Protein AF-0000000086710481 (afdb_homodimer)

pLDDT: mean 77.46, std 19.09, range [18.17, 97.25]

Solvent-accessible surface area (backbone atoms only — not comparable to full-atom values): 38523 Å² total; per-residue (Å²): 135,82,70,80,75,74,61,39,45,32,78,42,96,82,40,63,51,63,58,67,76,59,82,68,69,76,64,77,65,62,70,73,60,79,65,65,50,79,51,61,64,58,47,52,54,58,70,69,51,52,70,69,59,48,48,54,39,34,58,67,57,15,48,56,70,59,62,71,70,57,69,80,60,64,54,55,51,52,38,49,38,70,31,49,34,74,72,59,49,27,32,47,32,73,92,40,55,45,58,94,47,68,65,52,49,48,57,61,36,52,38,80,54,42,34,91,71,34,67,54,59,86,59,88,84,59,77,52,64,67,58,49,49,27,65,47,57,69,48,53,67,69,64,51,62,73,49,52,43,71,59,89,94,43,47,29,33,50,37,68,61,55,53,53,42,47,76,63,48,88,50,66,67,34,25,44,46,45,49,50,52,47,45,46,16,49,64,74,55,58,82,52,79,61,35,37,47,47,53,52,51,57,55,55,65,38,41,82,73,21,28,28,61,52,50,26,52,49,27,47,49,50,50,49,40,44,40,47,40,50,51,34,47,50,43,40,53,51,46,60,64,44,47,77,87,31,46,48,53,48,59,86,82,51,77,69,66,60,40,76,35,26,19,51,90,40,69,23,34,68,20,40,25,76,61,29,35,23,47,38,46,45,50,61,28,21,34,47,57,32,13,61,24,48,76,65,70,66,80,62,45,59,78,47,50,48,60,75,68,82,88,79,55,61,66,57,49,52,53,47,50,56,16,48,77,42,66,43,68,43,67,58,49,83,68,46,70,43,72,39,70,64,37,69,71,99,134,83,69,80,78,75,65,40,46,32,80,42,95,80,38,64,53,64,62,67,74,60,84,66,68,76,62,76,67,62,70,72,60,80,66,65,50,79,50,59,64,59,46,52,55,59,68,68,51,52,69,68,60,50,50,54,39,33,57,68,56,16,48,57,70,59,61,72,70,59,71,80,59,63,52,54,50,52,38,49,39,71,31,48,33,74,72,58,50,28,32,47,34,74,92,42,57,46,58,94,46,68,65,55,49,48,58,62,35,51,37,80,57,40,35,91,70,33,68,54,58,88,60,89,84,60,78,50,64,67,57,50,49,28,66,48,57,68,49,54,69,66,64,51,60,73,51,50,42,72,60,90,92,42,48,31,34,50,38,69,62,53,52,53,43,48,76,63,49,84,50,64,67,34,27,45,46,46,48,51,51,47,46,47,16,49,66,74,54,57,82,50,80,62,36,36,46,46,54,51,50,56,56,54,62,37,40,81,71,21,27,26,62,52,50,26,51,51,27,47,49,51,50,46,40,45,41,47,39,50,51,34,48,49,43,40,52,51,47,60,62,43,48,77,87,32,47,47,52,47,60,88,83,51,79,69,65,60,39,78,35,26,19,52,91,41,69,22,34,69,19,38,25,75,63,27,36,22,47,37,44,44,50,60,28,20,34,46,58,33,13,61,24,48,76,62,69,64,80,63,45,60,79,48,50,48,59,74,69,79,88,81,55,62,66,57,48,52,52,46,51,56,16,48,78,40,66,40,68,43,66,56,49,85,40,66,71,41,71,39,70,64,36,70,71,100

Secondary structure (DSSP, 8-state):
--------EEEETTEEEE-TTS-------------PPP-HHHHHHHHHS-HHHHHHHHHHHTTGGGGGGPPP-HHHHHHHHHTEETTTTEEEETTEEE---HHHHHHHH--TT-EEEEE----SS---HHHHHHHHH---HHHHHTT-EEETTEEEEEHHHHHHHHHH-S-HHHHHHHHHHHHIIIIIS--STTEEEHHHHHHHHHHTTTEESHHHHHHHHHHHHHHHHHHHHHHHHHHHT--GGGB--S-TT---SEEEEEETTBSSEEEE-SSEEEEE-GGGGGGGGT--B-----TTTGGG-EES-SSS-HHHHHHHHHHTTSEEEEE---S-SPBPHHHHH-/--------EEEETTEEEE-TTS-------------PPP-HHHHHHHHHS-HHHHHHHHHHHTTGGGGGGPPP-HHHHHHHHHTEETTTTEEEETTEEE---HHHHHHHH--TTSEEEEE----SS---HHHHHHHHH---HHHHHTT-EEETTEEEEEHHHHHHHHHH-S-HHHHHHHHHHHHIIIIIS-SSTTEEEHHHHHHHHHHTTTEESHHHHHHHHHHHHHHHHHHHHHHHHHHHT--GGGB--S-TT---SEEEEEETTBSSEEEE-SSEEEEE-GGGGGGGGT--B-----TTTGGG-EES-SSS-HHHHHHHHHHTTSEEEEE-----S-B-HHHHH-

InterPro domains:
  IPR056647 Domain of unknown function DUF7745 [PF24924] (42-230)
  IPR056647 Domain of unknown function DUF7745 [PF24924] (232-333)

Radius of gyration: 28.04 Å; Cα contacts (8 Å, |Δi|>4): 1141; chains: 2; bounding box: 64×75×76 Å

Structure (mmCIF, N/CA/C/O backbone):
data_AF-0000000086710481-model_v1
#
loop_
_entity.id
_entity.type
_entity.pdbx_description
1 polymer 'DUF7745 domain-containing protein'
#
loop_
_atom_site.group_PDB
_atom_site.id
_atom_site.type_symbol
_atom_site.label_atom_id
_atom_site.label_alt_id
_atom_site.label_comp_id
_atom_site.label_asym_id
_atom_site.label_entity_id
_atom_site.label_seq_id
_atom_site.pdbx_PDB_ins_code
_atom_site.Cartn_x
_atom_site.Cartn_y
_atom_site.Cartn_z
_atom_site.occupancy
_atom_site.B_iso_or_equiv
_atom_site.auth_seq_id
_atom_site.auth_comp_id
_atom_site.auth_asym_id
_atom_site.auth_atom_id
_atom_site.pdbx_PDB_model_num
ATOM 1 N N . MET A 1 1 ? -20.719 4.715 -39.312 1 18.22 1 MET A N 1
ATOM 2 C CA . MET A 1 1 ? -21.047 5.254 -37.969 1 18.22 1 MET A CA 1
ATOM 3 C C . MET A 1 1 ? -20.438 4.391 -36.875 1 18.22 1 MET A C 1
ATOM 5 O O . MET A 1 1 ? -20.953 3.311 -36.594 1 18.22 1 MET A O 1
ATOM 9 N N . TYR A 1 2 ? -19.172 4.258 -36.75 1 18.2 2 TYR A N 1
ATOM 10 C CA . TYR A 1 2 ? -18.25 3.301 -36.156 1 18.2 2 TYR A CA 1
ATOM 11 C C . TYR A 1 2 ? -18.297 3.398 -34.625 1 18.2 2 TYR A C 1
ATOM 13 O O . TYR A 1 2 ? -18 4.449 -34.062 1 18.2 2 TYR A O 1
ATOM 21 N N . SER A 1 3 ? -19.375 2.807 -34.125 1 20.69 3 SER A N 1
ATOM 22 C CA . SER A 1 3 ? -19.75 2.891 -32.688 1 20.69 3 SER A CA 1
ATOM 23 C C . SER A 1 3 ? -18.594 2.457 -31.797 1 20.69 3 SER A C 1
ATOM 25 O O . SER A 1 3 ? -17.922 1.454 -32.062 1 20.69 3 SER A O 1
ATOM 27 N N . PRO A 1 4 ? -18.094 3.387 -31.047 1 24.8 4 PRO A N 1
ATOM 28 C CA . PRO A 1 4 ? -16.844 3.227 -30.297 1 24.8 4 PRO A CA 1
ATOM 29 C C . PRO A 1 4 ? -16.812 1.941 -29.469 1 24.8 4 PRO A C 1
ATOM 31 O O . PRO A 1 4 ? -17.859 1.501 -28.969 1 24.8 4 PRO A O 1
ATOM 34 N N . GLU A 1 5 ? -16.062 0.951 -29.844 1 23.19 5 GLU A N 1
ATOM 35 C CA . GLU A 1 5 ? -15.867 -0.424 -29.391 1 23.19 5 GLU A CA 1
ATOM 36 C C . GLU A 1 5 ? -15.773 -0.498 -27.875 1 23.19 5 GLU A C 1
ATOM 38 O O . GLU A 1 5 ? -15.07 0.3 -27.25 1 23.19 5 GLU A O 1
ATOM 43 N N . PRO A 1 6 ? -16.734 -1.148 -27.281 1 25.38 6 PRO A N 1
ATOM 44 C CA . PRO A 1 6 ? -16.953 -1.275 -25.828 1 25.38 6 PRO A CA 1
ATOM 45 C C . PRO A 1 6 ? -15.688 -1.716 -25.078 1 25.38 6 PRO A C 1
ATOM 47 O O . PRO A 1 6 ? -14.82 -2.373 -25.656 1 25.38 6 PRO A O 1
ATOM 50 N N . ASN A 1 7 ? -15.312 -1.047 -24.031 1 28.06 7 ASN A N 1
ATOM 51 C CA . ASN A 1 7 ? -14.234 -1.149 -23.062 1 28.06 7 ASN A CA 1
ATOM 52 C C . ASN A 1 7 ? -14.094 -2.57 -22.531 1 28.06 7 ASN A C 1
ATOM 54 O O . ASN A 1 7 ? -15.039 -3.109 -21.938 1 28.06 7 ASN A O 1
ATOM 58 N N . LEU A 1 8 ? -13.453 -3.357 -23.203 1 25.97 8 LEU A N 1
ATOM 59 C CA . LEU A 1 8 ? -13.289 -4.777 -22.922 1 25.97 8 LEU A CA 1
ATOM 60 C C . LEU A 1 8 ? -12.398 -4.996 -21.719 1 25.97 8 LEU A C 1
ATOM 62 O O . LEU A 1 8 ? -11.336 -4.379 -21.594 1 25.97 8 LEU A O 1
ATOM 66 N N . VAL A 1 9 ? -12.914 -5.32 -20.625 1 29.94 9 VAL A N 1
ATOM 67 C CA . VAL A 1 9 ? -12.18 -5.664 -19.422 1 29.94 9 VAL A CA 1
ATOM 68 C C . VAL A 1 9 ? -11.555 -7.051 -19.562 1 29.94 9 VAL A C 1
ATOM 70 O O . VAL A 1 9 ? -12.242 -8.016 -19.906 1 29.94 9 VAL A O 1
ATOM 73 N N . CYS A 1 10 ? -10.344 -7 -20.062 1 25.42 10 CYS A N 1
ATOM 74 C CA . CYS A 1 10 ? -9.664 -8.289 -20.047 1 25.42 10 CYS A CA 1
ATOM 75 C C . CYS A 1 10 ? -8.961 -8.523 -18.719 1 25.42 10 CYS A C 1
ATOM 77 O O . CYS A 1 10 ? -8.32 -7.621 -18.172 1 25.42 10 CYS A O 1
ATOM 79 N N . MET A 1 11 ? -9.359 -9.461 -18.078 1 29.38 11 MET A N 1
ATOM 80 C CA . MET A 1 11 ? -8.703 -9.836 -16.844 1 29.38 11 MET A CA 1
ATOM 81 C C . MET A 1 11 ? -7.395 -10.57 -17.109 1 29.38 11 MET A C 1
ATOM 83 O O . MET A 1 11 ? -7.379 -11.57 -17.844 1 29.38 11 MET A O 1
ATOM 87 N N . ASN A 1 12 ? -6.383 -9.898 -17.594 1 29.05 12 ASN A N 1
ATOM 88 C CA . ASN A 1 12 ? -5.156 -10.695 -17.609 1 29.05 12 ASN A CA 1
ATOM 89 C C . ASN A 1 12 ? -4.363 -10.531 -16.312 1 29.05 12 ASN A C 1
ATOM 91 O O . ASN A 1 12 ? -4.605 -9.594 -15.547 1 29.05 12 ASN A O 1
ATOM 95 N N . LEU A 1 13 ? -3.623 -11.5 -16.109 1 29.97 13 LEU A N 1
ATOM 96 C CA . LEU A 1 13 ? -2.748 -11.555 -14.953 1 29.97 13 LEU A CA 1
ATOM 97 C C . LEU A 1 13 ? -2.008 -10.234 -14.766 1 29.97 13 LEU A C 1
ATOM 99 O O . LEU A 1 13 ? -1.512 -9.945 -13.672 1 29.97 13 LEU A O 1
ATOM 103 N N . TYR A 1 14 ? -1.646 -9.609 -15.93 1 31.59 14 TYR A N 1
ATOM 104 C CA . TYR A 1 14 ? -0.792 -8.43 -15.906 1 31.59 14 TYR A CA 1
ATOM 105 C C . TYR A 1 14 ? -1.604 -7.176 -15.594 1 31.59 14 TYR A C 1
ATOM 107 O O . TYR A 1 14 ? -1.124 -6.055 -15.773 1 31.59 14 TYR A O 1
ATOM 115 N N . GLY A 1 15 ? -2.609 -7.336 -15.07 1 31.05 15 GLY A N 1
ATOM 116 C CA . GLY A 1 15 ? -3.527 -6.27 -14.703 1 31.05 15 GLY A CA 1
ATOM 117 C C . GLY A 1 15 ? -4.738 -6.184 -15.609 1 31.05 15 GLY A C 1
ATOM 118 O O . GLY A 1 15 ? -4.797 -6.859 -16.641 1 31.05 15 GLY A O 1
ATOM 119 N N . ILE A 1 16 ? -5.844 -6.008 -15.141 1 30.45 16 ILE A N 1
ATOM 120 C CA . ILE A 1 16 ? -7.008 -5.637 -15.938 1 30.45 16 ILE A CA 1
ATOM 121 C C . ILE A 1 16 ? -6.66 -4.449 -16.828 1 30.45 16 ILE A C 1
ATOM 123 O O . ILE A 1 16 ? -6.316 -3.373 -16.344 1 30.45 16 ILE A O 1
ATOM 127 N N . ARG A 1 17 ? -6.105 -4.785 -18 1 28.89 17 ARG A N 1
ATOM 128 C CA . ARG A 1 17 ? -5.961 -3.646 -18.906 1 28.89 17 ARG A CA 1
ATOM 129 C C . ARG A 1 17 ? -7.324 -3.127 -19.344 1 28.89 17 ARG A C 1
ATOM 131 O O . ARG A 1 17 ? -8.125 -3.877 -19.906 1 28.89 17 ARG A O 1
ATOM 138 N N . ILE A 1 18 ? -7.852 -2.096 -18.703 1 29.95 18 ILE A N 1
ATOM 139 C CA . ILE A 1 18 ? -8.938 -1.335 -19.297 1 29.95 18 ILE A CA 1
ATOM 140 C C . ILE A 1 18 ? -8.422 -0.544 -20.5 1 29.95 18 ILE A C 1
ATOM 142 O O . ILE A 1 18 ? -7.445 0.203 -20.391 1 29.95 18 ILE A O 1
ATOM 146 N N . GLU A 1 19 ? -8.57 -1.065 -21.641 1 27.36 19 GLU A N 1
ATOM 147 C CA . GLU A 1 19 ? -8.25 -0.235 -22.797 1 27.36 19 GLU A CA 1
ATOM 148 C C . GLU A 1 19 ? -8.711 1.205 -22.578 1 27.36 19 GLU A C 1
ATOM 150 O O . GLU A 1 19 ? -9.789 1.444 -22.047 1 27.36 19 GLU A O 1
ATOM 155 N N . GLU A 1 20 ? -7.746 2.145 -22.766 1 28.5 20 GLU A N 1
ATOM 156 C CA . GLU A 1 20 ? -7.789 3.6 -22.656 1 28.5 20 GLU A CA 1
ATOM 157 C C . GLU A 1 20 ? -8.922 4.18 -23.5 1 28.5 20 GLU A C 1
ATOM 159 O O . GLU A 1 20 ? -9.008 5.398 -23.672 1 28.5 20 GLU A O 1
ATOM 164 N N . SER A 1 21 ? -9.609 3.559 -24.281 1 27.75 21 SER A N 1
ATOM 165 C CA . SER A 1 21 ? -10.398 4.484 -25.094 1 27.75 21 SER A CA 1
ATOM 166 C C . SER A 1 21 ? -11.227 5.414 -24.203 1 27.75 21 SER A C 1
ATOM 168 O O . SER A 1 21 ? -12.016 6.219 -24.703 1 27.75 21 SER A O 1
ATOM 170 N N . VAL A 1 22 ? -11.797 4.973 -23.266 1 28.73 22 VAL A N 1
ATOM 171 C CA . VAL A 1 22 ? -12.57 6.059 -22.672 1 28.73 22 VAL A CA 1
ATOM 172 C C . VAL A 1 22 ? -11.656 7.258 -22.406 1 28.73 22 VAL A C 1
ATOM 174 O O . VAL A 1 22 ? -10.469 7.09 -22.141 1 28.73 22 VAL A O 1
ATOM 177 N N . GLY A 1 23 ? -12.102 8.461 -22.906 1 26.11 23 GLY A N 1
ATOM 178 C CA . GLY A 1 23 ? -11.484 9.758 -22.688 1 26.11 23 GLY A CA 1
ATOM 179 C C . GLY A 1 23 ? -10.68 9.82 -21.391 1 26.11 23 GLY A C 1
ATOM 180 O O . GLY A 1 23 ? -11.203 9.531 -20.312 1 26.11 23 GLY A O 1
ATOM 181 N N . SER A 1 24 ? -9.469 9.5 -21.484 1 28.19 24 SER A N 1
ATOM 182 C CA . SER A 1 24 ? -8.328 9.688 -20.594 1 28.19 24 SER A CA 1
ATOM 183 C C . SER A 1 24 ? -8.414 11.023 -19.859 1 28.19 24 SER A C 1
ATOM 185 O O . SER A 1 24 ? -7.883 12.031 -20.328 1 28.19 24 SER A O 1
ATOM 187 N N . GLU A 1 25 ? -9.609 11.719 -19.891 1 27.39 25 GLU A N 1
ATOM 188 C CA . GLU A 1 25 ? -9.305 12.836 -19 1 27.39 25 GLU A CA 1
ATOM 189 C C . GLU A 1 25 ? -8.391 12.398 -17.859 1 27.39 25 GLU A C 1
ATOM 191 O O . GLU A 1 25 ? -8.688 11.422 -17.156 1 27.39 25 GLU A O 1
ATOM 196 N N . SER A 1 26 ? -7.145 12.547 -18.078 1 27.48 26 SER A N 1
ATOM 197 C CA . SER A 1 26 ? -6.023 12.555 -17.156 1 27.48 26 SER A CA 1
ATOM 198 C C . SER A 1 26 ? -6.484 12.859 -15.727 1 27.48 26 SER A C 1
ATOM 200 O O . SER A 1 26 ? -6.52 14.016 -15.312 1 27.48 26 SER A O 1
ATOM 202 N N . ARG A 1 27 ? -7.727 12.648 -15.484 1 28.89 27 ARG A N 1
ATOM 203 C CA . ARG A 1 27 ? -8.094 12.938 -14.094 1 28.89 27 ARG A CA 1
ATOM 204 C C . ARG A 1 27 ? -6.988 12.508 -13.141 1 28.89 27 ARG A C 1
ATOM 206 O O . ARG A 1 27 ? -6.508 11.375 -13.203 1 28.89 27 ARG A O 1
ATOM 213 N N . ASP A 1 28 ? -6.285 13.43 -12.82 1 28.11 28 ASP A N 1
ATOM 214 C CA . ASP A 1 28 ? -5.191 13.531 -11.852 1 28.11 28 ASP A CA 1
ATOM 215 C C . ASP A 1 28 ? -5.387 12.539 -10.703 1 28.11 28 ASP A C 1
ATOM 217 O O . ASP A 1 28 ? -6.156 12.797 -9.781 1 28.11 28 ASP A O 1
ATOM 221 N N . PHE A 1 29 ? -5.711 11.375 -11.148 1 29.16 29 PHE A N 1
ATOM 222 C CA . PHE A 1 29 ? -5.754 10.312 -10.141 1 29.16 29 PHE A CA 1
ATOM 223 C C . PHE A 1 29 ? -4.578 10.438 -9.18 1 29.16 29 PHE A C 1
ATOM 225 O O . PHE A 1 29 ? -3.42 10.391 -9.594 1 29.16 29 PHE A O 1
ATOM 232 N N . THR A 1 30 ? -4.812 11.336 -8.336 1 29.58 30 THR A N 1
ATOM 233 C CA . THR A 1 30 ? -3.783 11.289 -7.305 1 29.58 30 THR A CA 1
ATOM 234 C C . THR A 1 30 ? -3.621 9.867 -6.766 1 29.58 30 THR A C 1
ATOM 236 O O . THR A 1 30 ? -4.586 9.266 -6.297 1 29.58 30 THR A O 1
ATOM 239 N N . CYS A 1 31 ? -2.936 9.078 -7.379 1 31.52 31 CYS A N 1
ATOM 240 C CA . CYS A 1 31 ? -2.48 7.746 -6.992 1 31.52 31 CYS A CA 1
ATOM 241 C C . CYS A 1 31 ? -2.123 7.699 -5.512 1 31.52 31 CYS A C 1
ATOM 243 O O . CYS A 1 31 ? -1.185 8.367 -5.074 1 31.52 31 CYS A O 1
ATOM 245 N N . ILE A 1 32 ? -3.182 7.621 -4.738 1 35.69 32 ILE A N 1
ATOM 246 C CA . ILE A 1 32 ? -2.775 7.43 -3.352 1 35.69 32 ILE A CA 1
ATOM 247 C C . ILE A 1 32 ? -1.988 6.129 -3.221 1 35.69 32 ILE A C 1
ATOM 249 O O . ILE A 1 32 ? -2.547 5.039 -3.381 1 35.69 32 ILE A O 1
ATOM 253 N N . SER A 1 33 ? -0.859 5.965 -3.85 1 41.22 33 SER A N 1
ATOM 254 C CA . SER A 1 33 ? 0.014 4.828 -3.584 1 41.22 33 SER A CA 1
ATOM 255 C C . SER A 1 33 ? 0.367 4.734 -2.104 1 41.22 33 SER A C 1
ATOM 257 O O . SER A 1 33 ? 0.791 5.723 -1.497 1 41.22 33 SER A O 1
ATOM 259 N N . VAL A 1 34 ? -0.375 3.877 -1.467 1 45.28 34 VAL A N 1
ATOM 260 C CA . VAL A 1 34 ? -0.012 3.643 -0.073 1 45.28 34 VAL A CA 1
ATOM 261 C C . VAL A 1 34 ? 1.434 3.158 0.009 1 45.28 34 VAL A C 1
ATOM 263 O O . VAL A 1 34 ? 1.858 2.621 1.035 1 45.28 34 VAL A O 1
ATOM 266 N N . THR A 1 35 ? 2.035 3.268 -1.181 1 49.31 35 THR A N 1
ATOM 267 C CA . THR A 1 35 ? 3.438 2.883 -1.076 1 49.31 35 THR A CA 1
ATOM 268 C C . THR A 1 35 ? 4.188 3.826 -0.141 1 49.31 35 THR A C 1
ATOM 270 O O . THR A 1 35 ? 4.059 5.047 -0.247 1 49.31 35 THR A O 1
ATOM 273 N N . GLN A 1 36 ? 4.598 3.152 0.915 1 57.41 36 GLN A N 1
ATOM 274 C CA . GLN A 1 36 ? 5.309 3.932 1.923 1 57.41 36 GLN A CA 1
ATOM 275 C C . GLN A 1 36 ? 6.812 3.92 1.666 1 57.41 36 GLN A C 1
ATOM 277 O O . GLN A 1 36 ? 7.359 2.926 1.183 1 57.41 36 GLN A O 1
ATOM 282 N N . ASN A 1 37 ? 7.32 5.074 1.651 1 62 37 ASN A N 1
ATOM 283 C CA . ASN A 1 37 ? 8.773 5.164 1.708 1 62 37 ASN A CA 1
ATOM 284 C C . ASN A 1 37 ? 9.344 4.34 2.861 1 62 37 ASN A C 1
ATOM 286 O O . ASN A 1 37 ? 8.695 4.188 3.898 1 62 37 ASN A O 1
ATOM 290 N N . SER A 1 38 ? 10.352 3.486 2.463 1 65.56 38 SER A N 1
ATOM 291 C CA . SER A 1 38 ? 11.031 2.832 3.578 1 65.56 38 SER A CA 1
ATOM 292 C C . SER A 1 38 ? 11.547 3.854 4.586 1 65.56 38 SER A C 1
ATOM 294 O O . SER A 1 38 ? 12.312 4.754 4.227 1 65.56 38 SER A O 1
ATOM 296 N N . LEU A 1 39 ? 11 3.697 5.75 1 80.25 39 LEU A N 1
ATOM 297 C CA . LEU A 1 39 ? 11.375 4.645 6.793 1 80.25 39 LEU A CA 1
ATOM 298 C C . LEU A 1 39 ? 12.602 4.152 7.555 1 80.25 39 LEU A C 1
ATOM 300 O O . LEU A 1 39 ? 13.07 4.812 8.484 1 80.25 39 LEU A O 1
ATOM 304 N N . GLN A 1 40 ? 13.109 3.043 7.07 1 80.5 40 GLN A N 1
ATOM 305 C CA . GLN A 1 40 ? 14.195 2.404 7.805 1 80.5 40 GLN A CA 1
ATOM 306 C C . GLN A 1 40 ? 15.43 3.301 7.848 1 80.5 40 GLN A C 1
ATOM 308 O O . GLN A 1 40 ? 16.062 3.434 8.891 1 80.5 40 GLN A O 1
ATOM 313 N N . GLU A 1 41 ? 15.758 3.877 6.805 1 83.75 41 GLU A N 1
ATOM 314 C CA . GLU A 1 41 ? 16.938 4.73 6.746 1 83.75 41 GLU A CA 1
ATOM 315 C C . GLU A 1 41 ? 16.781 5.965 7.633 1 83.75 41 GLU A C 1
ATOM 317 O O . GLU A 1 41 ? 17.719 6.383 8.305 1 83.75 41 GLU A O 1
ATOM 322 N N . LEU A 1 42 ? 15.648 6.543 7.629 1 91.88 42 LEU A N 1
ATOM 323 C CA . LEU A 1 42 ? 15.367 7.688 8.484 1 91.88 42 LEU A CA 1
ATOM 324 C C . LEU A 1 42 ? 15.477 7.301 9.961 1 91.88 42 LEU A C 1
ATOM 326 O O . LEU A 1 42 ? 16.047 8.039 10.758 1 91.88 42 LEU A O 1
ATOM 330 N N . LYS A 1 43 ? 14.953 6.145 10.195 1 91.06 43 LYS A N 1
ATOM 331 C CA . LYS A 1 43 ? 15.008 5.652 11.57 1 91.06 43 LYS A CA 1
ATOM 332 C C . LYS A 1 43 ? 16.453 5.434 12.016 1 91.06 43 LYS A C 1
ATOM 334 O O . LYS A 1 43 ? 16.828 5.785 13.133 1 91.06 43 LYS A O 1
ATOM 339 N N . LYS A 1 44 ? 17.156 4.883 11.203 1 89.88 44 LYS A N 1
ATOM 340 C CA . LYS A 1 44 ? 18.562 4.629 11.516 1 89.88 44 LYS A CA 1
ATOM 341 C C . LYS A 1 44 ? 19.312 5.93 11.797 1 89.88 44 LYS A C 1
ATOM 343 O O . LYS A 1 44 ? 20.094 6.008 12.734 1 89.88 44 LYS A O 1
ATOM 348 N N . ILE A 1 45 ? 19.094 6.898 11 1 94.19 45 ILE A N 1
ATOM 349 C CA . ILE A 1 45 ? 19.734 8.195 11.188 1 94.19 45 ILE A CA 1
ATOM 350 C C . ILE A 1 45 ? 19.312 8.797 12.531 1 94.19 45 ILE A C 1
ATOM 352 O O . ILE A 1 45 ? 20.172 9.234 13.312 1 94.19 45 ILE A O 1
ATOM 356 N N . TRP A 1 46 ? 18.031 8.797 12.773 1 95.56 46 TRP A N 1
ATOM 357 C CA . TRP A 1 46 ? 17.516 9.344 14.016 1 95.56 46 TRP A CA 1
ATOM 358 C C . TRP A 1 46 ? 18.125 8.648 15.227 1 95.56 46 TRP A C 1
ATOM 360 O O . TRP A 1 46 ? 18.547 9.305 16.172 1 95.56 46 TRP A O 1
ATOM 370 N N . ASP A 1 47 ? 18.203 7.363 15.125 1 93.12 47 ASP A N 1
ATOM 371 C CA . ASP A 1 47 ? 18.688 6.562 16.25 1 93.12 47 ASP A CA 1
ATOM 372 C C . ASP A 1 47 ? 20.172 6.824 16.516 1 93.12 47 ASP A C 1
ATOM 374 O O . ASP A 1 47 ? 20.641 6.629 17.625 1 93.12 47 ASP A O 1
ATOM 378 N N . GLN A 1 48 ? 20.844 7.258 15.547 1 93.62 48 GLN A N 1
ATOM 379 C CA . GLN A 1 48 ? 22.281 7.488 15.68 1 93.62 48 GLN A CA 1
ATOM 380 C C . GLN A 1 48 ? 22.562 8.844 16.312 1 93.62 48 GLN A C 1
ATOM 382 O O . GLN A 1 48 ? 23.688 9.102 16.766 1 93.62 48 GLN A O 1
ATOM 387 N N . TRP A 1 49 ? 21.672 9.734 16.344 1 95.44 49 TRP A N 1
ATOM 388 C CA . TRP A 1 49 ? 21.891 11.078 16.875 1 95.44 49 TRP A CA 1
ATOM 389 C C . TRP A 1 49 ? 21.906 11.062 18.406 1 95.44 49 TRP A C 1
ATOM 391 O O . TRP A 1 49 ? 21.156 10.305 19.031 1 95.44 49 TRP A O 1
ATOM 401 N N . ASN A 1 50 ? 22.672 11.82 18.938 1 95.06 50 ASN A N 1
ATOM 402 C CA . ASN A 1 50 ? 22.703 11.953 20.391 1 95.06 50 ASN A CA 1
ATOM 403 C C . ASN A 1 50 ? 21.609 12.883 20.906 1 95.06 50 ASN A C 1
ATOM 405 O O . ASN A 1 50 ? 20.859 13.469 20.109 1 95.06 50 ASN A O 1
ATOM 409 N N . ASP A 1 51 ? 21.547 13.07 22.188 1 94.88 51 ASP A N 1
ATOM 410 C CA . ASP A 1 51 ? 20.438 13.781 22.828 1 94.88 51 ASP A CA 1
ATOM 411 C C . ASP A 1 51 ? 20.484 15.273 22.484 1 94.88 51 ASP A C 1
ATOM 413 O O . ASP A 1 51 ? 19.438 15.914 22.359 1 94.88 51 ASP A O 1
ATOM 417 N N . GLU A 1 52 ? 21.609 15.789 22.344 1 95.5 52 GLU A N 1
ATOM 418 C CA . GLU A 1 52 ? 21.734 17.203 22.031 1 95.5 52 GLU A CA 1
ATOM 419 C C . GLU A 1 52 ? 21.141 17.531 20.672 1 95.5 52 GLU A C 1
ATOM 421 O O . GLU A 1 52 ? 20.391 18.5 20.516 1 95.5 52 GLU A O 1
ATOM 426 N N . VAL A 1 53 ? 21.5 16.703 19.75 1 95.94 53 VAL A N 1
ATOM 427 C CA . VAL A 1 53 ? 21 16.906 18.391 1 95.94 53 VAL A CA 1
ATOM 428 C C . VAL A 1 53 ? 19.5 16.672 18.344 1 95.94 53 VAL A C 1
ATOM 430 O O . VAL A 1 53 ? 18.766 17.422 17.688 1 95.94 53 VAL A O 1
ATOM 433 N N . LYS A 1 54 ? 19.047 15.703 19.062 1 96.19 54 LYS A N 1
ATOM 434 C CA . LYS A 1 54 ? 17.609 15.422 19.125 1 96.19 54 LYS A CA 1
ATOM 435 C C . LYS A 1 54 ? 16.844 16.578 19.75 1 96.19 54 LYS A C 1
ATOM 437 O O . LYS A 1 54 ? 15.75 16.922 19.297 1 96.19 54 LYS A O 1
ATOM 442 N N . GLN A 1 55 ? 17.438 17.141 20.75 1 94.62 55 GLN A N 1
ATOM 443 C CA . GLN A 1 55 ? 16.797 18.297 21.375 1 94.62 55 GLN A CA 1
ATOM 444 C C . GLN A 1 55 ? 16.703 19.469 20.422 1 94.62 55 GLN A C 1
ATOM 446 O O . GLN A 1 55 ? 15.727 20.219 20.438 1 94.62 55 GLN A O 1
ATOM 451 N N . LEU A 1 56 ? 17.75 19.641 19.672 1 94.44 56 LEU A N 1
ATOM 452 C CA . LEU A 1 56 ? 17.719 20.688 18.656 1 94.44 56 LEU A CA 1
ATOM 453 C C . LEU A 1 56 ? 16.578 20.438 17.672 1 94.44 56 LEU A C 1
ATOM 455 O O . LEU A 1 56 ? 15.898 21.391 17.25 1 94.44 56 LEU A O 1
ATOM 459 N N . PHE A 1 57 ? 16.375 19.203 17.297 1 96.25 57 PHE A N 1
ATOM 460 C CA . PHE A 1 57 ? 15.297 18.844 16.375 1 96.25 57 PHE A CA 1
ATOM 461 C C . PHE A 1 57 ? 13.938 19.156 17 1 96.25 57 PHE A C 1
ATOM 463 O O . PHE A 1 57 ? 13.102 19.812 16.375 1 96.25 57 PHE A O 1
ATOM 470 N N . TYR A 1 58 ? 13.766 18.766 18.219 1 94 58 TYR A N 1
ATOM 471 C CA . TYR A 1 58 ? 12.492 18.953 18.891 1 94 58 TYR A CA 1
ATOM 472 C C . TYR A 1 58 ? 12.156 20.438 19.031 1 94 58 TYR A C 1
ATOM 474 O O . TYR A 1 58 ? 11 20.828 18.891 1 94 58 TYR A O 1
ATOM 482 N N . SER A 1 59 ? 13.109 21.141 19.25 1 91.56 59 SER A N 1
ATOM 483 C CA . SER A 1 59 ? 12.906 22.578 19.406 1 91.56 59 SER A CA 1
ATOM 484 C C . SER A 1 59 ? 12.445 23.234 18.109 1 91.56 59 SER A C 1
ATOM 486 O O . SER A 1 59 ? 11.664 24.188 18.125 1 91.56 59 SER A O 1
ATOM 488 N N . GLY A 1 60 ? 12.891 22.656 17.078 1 91 60 GLY A N 1
ATOM 489 C CA . GLY A 1 60 ? 12.594 23.266 15.797 1 91 60 GLY A CA 1
ATOM 490 C C . GLY A 1 60 ? 11.383 22.656 15.109 1 91 60 GLY A C 1
ATOM 491 O O . GLY A 1 60 ? 10.664 23.359 14.383 1 91 60 GLY A O 1
ATOM 492 N N . TYR A 1 61 ? 11.211 21.344 15.344 1 94.06 61 TYR A N 1
ATOM 493 C CA . TYR A 1 61 ? 10.242 20.672 14.492 1 94.06 61 TYR A CA 1
ATOM 494 C C . TYR A 1 61 ? 9.289 19.812 15.312 1 94.06 61 TYR A C 1
ATOM 496 O O . TYR A 1 61 ? 8.461 19.078 14.758 1 94.06 61 TYR A O 1
ATOM 504 N N . GLY A 1 62 ? 9.359 19.906 16.594 1 93.31 62 GLY A N 1
ATOM 505 C CA . GLY A 1 62 ? 8.414 19.234 17.469 1 93.31 62 GLY A CA 1
ATOM 506 C C . GLY A 1 62 ? 8.57 17.719 17.469 1 93.31 62 GLY A C 1
ATOM 507 O O . GLY A 1 62 ? 9.688 17.203 17.359 1 93.31 62 GLY A O 1
ATOM 508 N N . ASP A 1 63 ? 7.465 17.031 17.578 1 91.31 63 ASP A N 1
ATOM 509 C CA . ASP A 1 63 ? 7.453 15.586 17.797 1 91.31 63 ASP A CA 1
ATOM 510 C C . ASP A 1 63 ? 7.359 14.82 16.484 1 91.31 63 ASP A C 1
ATOM 512 O O . ASP A 1 63 ? 6.941 13.656 16.469 1 91.31 63 ASP A O 1
ATOM 516 N N . LEU A 1 64 ? 7.793 15.383 15.43 1 91.19 64 LEU A N 1
ATOM 517 C CA . LEU A 1 64 ? 7.723 14.812 14.086 1 91.19 64 LEU A CA 1
ATOM 518 C C . LEU A 1 64 ? 8.383 13.438 14.047 1 91.19 64 LEU A C 1
ATOM 520 O O . LEU A 1 64 ? 7.91 12.539 13.344 1 91.19 64 LEU A O 1
ATOM 524 N N . PRO A 1 65 ? 9.453 13.195 14.773 1 90.88 65 PRO A N 1
ATOM 525 C CA . PRO A 1 65 ? 10.156 11.914 14.664 1 90.88 65 PRO A CA 1
ATOM 526 C C . PRO A 1 65 ? 9.312 10.734 15.148 1 90.88 65 PRO A C 1
ATOM 528 O O . PRO A 1 65 ? 9.578 9.586 14.766 1 90.88 65 PRO A O 1
ATOM 531 N N . TYR A 1 66 ? 8.359 10.969 15.891 1 88 66 TYR A N 1
ATOM 532 C CA . TYR A 1 66 ? 7.504 9.891 16.375 1 88 66 TYR A CA 1
ATOM 533 C C . TYR A 1 66 ? 6.754 9.227 15.227 1 88 66 TYR A C 1
ATOM 535 O O . TYR A 1 66 ? 6.336 8.07 15.336 1 88 66 TYR A O 1
ATOM 543 N N . LEU A 1 67 ? 6.617 9.984 14.172 1 86.81 67 LEU A N 1
ATOM 544 C CA . LEU A 1 67 ? 5.926 9.453 13.008 1 86.81 67 LEU A CA 1
ATOM 545 C C . LEU A 1 67 ? 6.699 8.281 12.406 1 86.81 67 LEU A C 1
ATOM 547 O O . LEU A 1 67 ? 6.129 7.453 11.695 1 86.81 67 LEU A O 1
ATOM 551 N N . LEU A 1 68 ? 7.969 8.195 12.68 1 86.44 68 LEU A N 1
ATOM 552 C CA . LEU A 1 68 ? 8.82 7.172 12.094 1 86.44 68 LEU A CA 1
ATOM 553 C C . LEU A 1 68 ? 8.523 5.801 12.695 1 86.44 68 LEU A C 1
ATOM 555 O O . LEU A 1 68 ? 8.836 4.773 12.086 1 86.44 68 LEU A O 1
ATOM 559 N N . ASP A 1 69 ? 7.859 5.789 13.789 1 80.75 69 ASP A N 1
ATOM 560 C CA . ASP A 1 69 ? 7.652 4.523 14.492 1 80.75 69 ASP A CA 1
ATOM 561 C C . ASP A 1 69 ? 6.18 4.121 14.461 1 80.75 69 ASP A C 1
ATOM 563 O O . ASP A 1 69 ? 5.809 3.072 14.992 1 80.75 69 ASP A O 1
ATOM 567 N N . ILE A 1 70 ? 5.422 4.906 13.875 1 76.12 70 ILE A N 1
ATOM 568 C CA . ILE A 1 70 ? 3.992 4.613 13.867 1 76.12 70 ILE A CA 1
ATOM 569 C C . ILE A 1 70 ? 3.705 3.477 12.891 1 76.12 70 ILE A C 1
ATOM 571 O O . ILE A 1 70 ? 4.156 3.504 11.742 1 76.12 70 ILE A O 1
ATOM 575 N N . LYS A 1 71 ? 3.055 2.498 13.398 1 68.75 71 LYS A N 1
ATOM 576 C CA . LYS A 1 71 ? 2.582 1.414 12.547 1 68.75 71 LYS A CA 1
ATOM 577 C C . LYS A 1 71 ? 1.199 1.724 11.977 1 68.75 71 LYS A C 1
ATOM 579 O O . LYS A 1 71 ? 0.255 1.969 12.734 1 68.75 71 LYS A O 1
ATOM 584 N N . VAL A 1 72 ? 1.093 1.732 10.664 1 68.38 72 VAL A N 1
ATOM 585 C CA . VAL A 1 72 ? -0.157 2.104 10.008 1 68.38 72 VAL A CA 1
ATOM 586 C C . VAL A 1 72 ? -0.971 0.85 9.695 1 68.38 72 VAL A C 1
ATOM 588 O O . VAL A 1 72 ? -0.457 -0.1 9.102 1 68.38 72 VAL A O 1
ATOM 591 N N . ASP A 1 73 ? -2.178 0.798 10.172 1 65.19 73 ASP A N 1
ATOM 592 C CA . ASP A 1 73 ? -3.111 -0.257 9.789 1 65.19 73 ASP A CA 1
ATOM 593 C C . ASP A 1 73 ? -3.82 0.086 8.477 1 65.19 73 ASP A C 1
ATOM 595 O O . ASP A 1 73 ? -4.801 0.833 8.477 1 65.19 73 ASP A O 1
ATOM 599 N N . LYS A 1 74 ? -3.439 -0.467 7.477 1 69.06 74 LYS A N 1
ATOM 600 C CA . LYS A 1 74 ? -3.936 -0.126 6.148 1 69.06 74 LYS A CA 1
ATOM 601 C C . LYS A 1 74 ? -5.402 -0.517 5.988 1 69.06 74 LYS A C 1
ATOM 603 O O . LYS A 1 74 ? -6.16 0.167 5.301 1 69.06 74 LYS A O 1
ATOM 608 N N . HIS A 1 75 ? -5.789 -1.584 6.57 1 67.31 75 HIS A N 1
ATOM 609 C CA . HIS A 1 75 ? -7.172 -2.033 6.453 1 67.31 75 HIS A CA 1
ATOM 610 C C . HIS A 1 75 ? -8.125 -1.067 7.145 1 67.31 75 HIS A C 1
ATOM 612 O O . HIS A 1 75 ? -9.211 -0.784 6.629 1 67.31 75 HIS A O 1
ATOM 618 N N . LEU A 1 76 ? -7.664 -0.638 8.234 1 70.94 76 LEU A N 1
ATOM 619 C CA . LEU A 1 76 ? -8.453 0.359 8.945 1 70.94 76 LEU A CA 1
ATOM 620 C C . LEU A 1 76 ? -8.609 1.626 8.109 1 70.94 76 LEU A C 1
ATOM 622 O O . LEU A 1 76 ? -9.719 2.145 7.965 1 70.94 76 LEU A O 1
ATOM 626 N N . PHE A 1 77 ? -7.574 2.037 7.562 1 74.38 77 PHE A N 1
ATOM 627 C CA . PHE A 1 77 ? -7.605 3.293 6.824 1 74.38 77 PHE A CA 1
ATOM 628 C C . PHE A 1 77 ? -8.469 3.164 5.574 1 74.38 77 PHE A C 1
ATOM 630 O O . PHE A 1 77 ? -9.18 4.102 5.203 1 74.38 77 PHE A O 1
ATOM 637 N N . ARG A 1 78 ? -8.406 2.08 5.086 1 72.56 78 ARG A N 1
ATOM 638 C CA . ARG A 1 78 ? -9.242 1.836 3.912 1 72.56 78 ARG A CA 1
ATOM 639 C C . ARG A 1 78 ? -10.719 1.843 4.281 1 72.56 78 ARG A C 1
ATOM 641 O O . ARG A 1 78 ? -11.547 2.393 3.547 1 72.56 78 ARG A O 1
ATOM 648 N N . ALA A 1 79 ? -10.953 1.152 5.293 1 73.69 79 ALA A N 1
ATOM 649 C CA . ALA A 1 79 ? -12.336 1.155 5.762 1 73.69 79 ALA A CA 1
ATOM 650 C C . ALA A 1 79 ? -12.797 2.57 6.098 1 73.69 79 ALA A C 1
ATOM 652 O O . ALA A 1 79 ? -13.898 2.979 5.715 1 73.69 79 ALA A O 1
ATOM 653 N N . LEU A 1 80 ? -11.906 3.289 6.758 1 76.88 80 LEU A N 1
ATOM 654 C CA . LEU A 1 80 ? -12.227 4.66 7.145 1 76.88 80 LEU A CA 1
ATOM 655 C C . LEU A 1 80 ? -12.531 5.516 5.918 1 76.88 80 LEU A C 1
ATOM 657 O O . LEU A 1 80 ? -13.438 6.352 5.949 1 76.88 80 LEU A O 1
ATOM 661 N N . ALA A 1 81 ? -11.734 5.289 4.922 1 77.12 81 ALA A N 1
ATOM 662 C CA . ALA A 1 81 ? -11.891 6.074 3.701 1 77.12 81 ALA A CA 1
ATOM 663 C C . ALA A 1 81 ? -13.289 5.914 3.123 1 77.12 81 ALA A C 1
ATOM 665 O O . ALA A 1 81 ? -13.828 6.84 2.502 1 77.12 81 ALA A O 1
ATOM 666 N N . GLN A 1 82 ? -13.891 4.805 3.379 1 74.81 82 GLN A N 1
ATOM 667 C CA . GLN A 1 82 ? -15.227 4.555 2.855 1 74.81 82 GLN A CA 1
ATOM 668 C C . GLN A 1 82 ? -16.266 5.391 3.588 1 74.81 82 GLN A C 1
ATOM 670 O O . GLN A 1 82 ? -17.375 5.594 3.086 1 74.81 82 GLN A O 1
ATOM 675 N N . PHE A 1 83 ? -15.93 5.871 4.746 1 77.62 83 PHE A N 1
ATOM 676 C CA . PHE A 1 83 ? -16.891 6.621 5.559 1 77.62 83 PHE A CA 1
ATOM 677 C C . PHE A 1 83 ? -16.609 8.117 5.461 1 77.62 83 PHE A C 1
ATOM 679 O O . PHE A 1 83 ? -17.234 8.906 6.18 1 77.62 83 PHE A O 1
ATOM 686 N N . GLN A 1 84 ? -15.711 8.422 4.648 1 79.81 84 GLN A N 1
ATOM 687 C CA . GLN A 1 84 ? -15.461 9.836 4.418 1 79.81 84 GLN A CA 1
ATOM 688 C C . GLN A 1 84 ? -16.594 10.477 3.623 1 79.81 84 GLN A C 1
ATOM 690 O O . GLN A 1 84 ? -17.078 9.898 2.645 1 79.81 84 GLN A O 1
ATOM 695 N N . ASN A 1 85 ? -17.062 11.555 4.129 1 74.12 85 ASN A N 1
ATOM 696 C CA . ASN A 1 85 ? -18.031 12.391 3.434 1 74.12 85 ASN A CA 1
ATOM 697 C C . ASN A 1 85 ? -17.375 13.602 2.775 1 74.12 85 ASN A C 1
ATOM 699 O O . ASN A 1 85 ? -17.016 14.562 3.453 1 74.12 85 ASN A O 1
ATOM 703 N N . PRO A 1 86 ? -17.234 13.508 1.473 1 75.75 86 PRO A N 1
ATOM 704 C CA . PRO A 1 86 ? -16.5 14.578 0.794 1 75.75 86 PRO A CA 1
ATOM 705 C C . PRO A 1 86 ? -17.234 15.922 0.85 1 75.75 86 PRO A C 1
ATOM 707 O O . PRO A 1 86 ? -16.609 16.984 0.791 1 75.75 86 PRO A O 1
ATOM 710 N N . ALA A 1 87 ? -18.484 15.906 1.024 1 72.62 87 ALA A N 1
ATOM 711 C CA . ALA A 1 87 ? -19.281 17.125 1.038 1 72.62 87 ALA A CA 1
ATOM 712 C C . ALA A 1 87 ? -18.984 17.953 2.289 1 72.62 87 ALA A C 1
ATOM 714 O O . ALA A 1 87 ? -18.953 19.188 2.234 1 72.62 87 ALA A O 1
ATOM 715 N N . TYR A 1 88 ? -18.672 17.234 3.352 1 75.38 88 TYR A N 1
ATOM 716 C CA . TYR A 1 88 ? -18.516 17.938 4.617 1 75.38 88 TYR A CA 1
ATOM 717 C C . TYR A 1 88 ? -17.094 17.797 5.145 1 75.38 88 TYR A C 1
ATOM 719 O O . TYR A 1 88 ? -16.75 18.312 6.207 1 75.38 88 TYR A O 1
ATOM 727 N N . SER A 1 89 ? -16.219 17.109 4.418 1 79.12 89 SER A N 1
ATOM 728 C CA . SER A 1 89 ? -14.844 16.875 4.828 1 79.12 89 SER A CA 1
ATOM 729 C C . SER A 1 89 ? -14.781 16.266 6.227 1 79.12 89 SER A C 1
ATOM 731 O O . SER A 1 89 ? -14.039 16.75 7.082 1 79.12 89 SER A O 1
ATOM 733 N N . CYS A 1 90 ? -15.664 15.328 6.391 1 82.19 90 CYS A N 1
ATOM 734 C CA . CYS A 1 90 ? -15.68 14.625 7.672 1 82.19 90 CYS A CA 1
ATOM 735 C C . CYS A 1 90 ? -15.961 13.141 7.477 1 82.19 90 CYS A C 1
ATOM 737 O O . CYS A 1 90 ? -16.203 12.695 6.355 1 82.19 90 CYS A O 1
ATOM 739 N N . PHE A 1 91 ? -15.758 12.461 8.539 1 80.75 91 PHE A N 1
ATOM 740 C CA . PHE A 1 91 ? -16.156 11.055 8.578 1 80.75 91 PHE A CA 1
ATOM 741 C C . PHE A 1 91 ? -17.531 10.906 9.188 1 80.75 91 PHE A C 1
ATOM 743 O O . PHE A 1 91 ? -17.812 11.469 10.242 1 80.75 91 PHE A O 1
ATOM 750 N N . THR A 1 92 ? -18.344 10.242 8.523 1 76.62 92 THR A N 1
ATOM 751 C CA . THR A 1 92 ? -19.688 9.984 9.023 1 76.62 92 THR A CA 1
ATOM 752 C C . THR A 1 92 ? -19.891 8.492 9.297 1 76.62 92 THR A C 1
ATOM 754 O O . THR A 1 92 ? -19.844 7.68 8.375 1 76.62 92 THR A O 1
ATOM 757 N N . PHE A 1 93 ? -19.984 8.242 10.547 1 75.62 93 PHE A N 1
ATOM 758 C CA . PHE A 1 93 ? -20.25 6.875 10.992 1 75.62 93 PHE A CA 1
ATOM 759 C C . PHE A 1 93 ? -21.672 6.75 11.516 1 75.62 93 PHE A C 1
ATOM 761 O O . PHE A 1 93 ? -21.953 7.117 12.664 1 75.62 93 PHE A O 1
ATOM 768 N N . GLY A 1 94 ? -22.562 6.211 10.68 1 70.19 94 GLY A N 1
ATOM 769 C CA . GLY A 1 94 ? -23.938 6.184 11.117 1 70.19 94 GLY A CA 1
ATOM 770 C C . GLY A 1 94 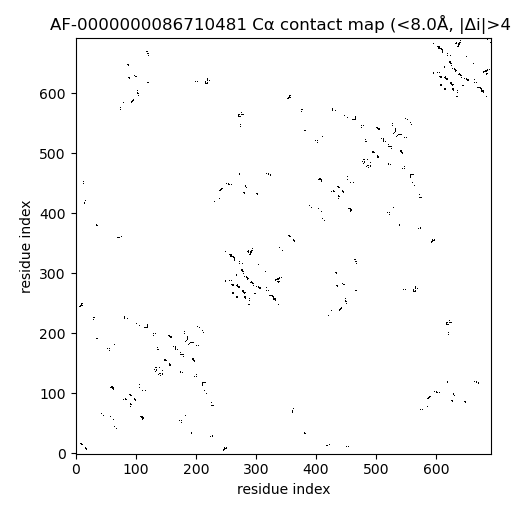? -24.484 7.562 11.445 1 70.19 94 GLY A C 1
ATOM 771 O O . GLY A 1 94 ? -24.578 8.422 10.562 1 70.19 94 GLY A O 1
ATOM 772 N N . GLY A 1 95 ? -24.656 7.93 12.664 1 67.31 95 GLY A N 1
ATOM 773 C CA . GLY A 1 95 ? -25.219 9.203 13.078 1 67.31 95 GLY A CA 1
ATOM 774 C C . GLY A 1 95 ? -24.188 10.125 13.719 1 67.31 95 GLY A C 1
ATOM 775 O O . GLY A 1 95 ? -24.547 11.156 14.297 1 67.31 95 GLY A O 1
ATOM 776 N N . VAL A 1 96 ? -22.922 9.68 13.547 1 71.94 96 VAL A N 1
ATOM 777 C CA . VAL A 1 96 ? -21.891 10.469 14.211 1 71.94 96 VAL A CA 1
ATOM 778 C C . VAL A 1 96 ? -20.891 10.984 13.18 1 71.94 96 VAL A C 1
ATOM 780 O O . VAL A 1 96 ? -20.562 10.281 12.219 1 71.94 96 VAL A O 1
ATOM 783 N N . ASP A 1 97 ? -20.516 12.289 13.359 1 77.06 97 ASP A N 1
ATOM 784 C CA . ASP A 1 97 ? -19.516 12.891 12.492 1 77.06 97 ASP A CA 1
ATOM 785 C C . ASP A 1 97 ? -18.234 13.211 13.273 1 77.06 97 ASP A C 1
ATOM 787 O O . ASP A 1 97 ? -18.297 13.68 14.406 1 77.06 97 ASP A O 1
ATOM 791 N N . LEU A 1 98 ? -17.172 12.781 12.711 1 79.69 98 LEU A N 1
ATOM 792 C CA . LEU A 1 98 ? -15.859 13.078 13.273 1 79.69 98 LEU A CA 1
ATOM 793 C C . LEU A 1 98 ? -14.93 13.664 12.219 1 79.69 98 LEU A C 1
ATOM 795 O O . LEU A 1 98 ? -15.094 13.398 11.023 1 79.69 98 LEU A O 1
ATOM 799 N N . VAL A 1 99 ? -14.047 14.492 12.633 1 80.25 99 VAL A N 1
ATOM 800 C CA . VAL A 1 99 ? -13.078 15.078 11.711 1 80.25 99 VAL A CA 1
ATOM 801 C C . VAL A 1 99 ? -11.75 15.305 12.422 1 80.25 99 VAL A C 1
ATOM 803 O O . VAL A 1 99 ? -11.727 15.672 13.602 1 80.25 99 VAL A O 1
ATOM 806 N N . PRO A 1 100 ? -10.672 14.93 11.758 1 80 100 PRO A N 1
ATOM 807 C CA . PRO A 1 100 ? -9.422 15.453 12.305 1 80 100 PRO A CA 1
ATOM 808 C C . PRO A 1 100 ? -9.406 16.969 12.406 1 80 100 PRO A C 1
ATOM 810 O O . PRO A 1 100 ? -9.688 17.672 11.43 1 80 100 PRO A O 1
ATOM 813 N N . ILE A 1 101 ? -9.102 17.469 13.57 1 82.94 101 ILE A N 1
ATOM 814 C CA . ILE A 1 101 ? -9.234 18.906 13.773 1 82.94 101 ILE A CA 1
ATOM 815 C C . ILE A 1 101 ? -7.852 19.516 13.992 1 82.94 101 ILE A C 1
ATOM 817 O O . ILE A 1 101 ? -6.914 18.828 14.398 1 82.94 101 ILE A O 1
ATOM 821 N N . VAL A 1 102 ? -7.762 20.781 13.773 1 85.56 102 VAL A N 1
ATOM 822 C CA . VAL A 1 102 ? -6.512 21.531 13.836 1 85.56 102 VAL A CA 1
ATOM 823 C C . VAL A 1 102 ? -5.902 21.406 15.234 1 85.56 102 VAL A C 1
ATOM 825 O O . VAL A 1 102 ? -4.699 21.172 15.375 1 85.56 102 VAL A O 1
ATOM 828 N N . GLU A 1 103 ? -6.715 21.453 16.234 1 84 103 GLU A N 1
ATOM 829 C CA . GLU A 1 103 ? -6.23 21.453 17.625 1 84 103 GLU A CA 1
ATOM 830 C C . GLU A 1 103 ? -5.57 20.125 17.969 1 84 103 GLU A C 1
ATOM 832 O O . GLU A 1 103 ? -4.543 20.109 18.656 1 84 103 GLU A O 1
ATOM 837 N N . GLU A 1 104 ? -6.172 19.094 17.5 1 82.56 104 GLU A N 1
ATOM 838 C CA . GLU A 1 104 ? -5.586 17.781 17.766 1 82.56 104 GLU A CA 1
ATOM 839 C C . GLU A 1 104 ? -4.223 17.641 17.094 1 82.56 104 GLU A C 1
ATOM 841 O O . GLU A 1 104 ? -3.266 17.172 17.719 1 82.56 104 GLU A O 1
ATOM 846 N N . TYR A 1 105 ? -4.117 18.094 15.867 1 86.31 105 TYR A N 1
ATOM 847 C CA . TYR A 1 105 ? -2.871 17.953 15.125 1 86.31 105 TYR A CA 1
ATOM 848 C C . TYR A 1 105 ? -1.803 18.891 15.672 1 86.31 105 TYR A C 1
ATOM 850 O O . TYR A 1 105 ? -0.616 18.562 15.68 1 86.31 105 TYR A O 1
ATOM 858 N N . MET A 1 106 ? -2.223 20.047 16.172 1 86.56 106 MET A N 1
ATOM 859 C CA . MET A 1 106 ? -1.278 20.953 16.828 1 86.56 106 MET A CA 1
ATOM 860 C C . MET A 1 106 ? -0.706 20.328 18.094 1 86.56 106 MET A C 1
ATOM 862 O O . MET A 1 106 ? 0.496 20.422 18.344 1 86.56 106 MET A O 1
ATOM 866 N N . ALA A 1 107 ? -1.62 19.703 18.766 1 83.5 107 ALA A N 1
ATOM 867 C CA . ALA A 1 107 ? -1.191 19.062 20.016 1 83.5 107 ALA A CA 1
ATOM 868 C C . ALA A 1 107 ? -0.234 17.906 19.734 1 83.5 107 ALA A C 1
ATOM 870 O O . ALA A 1 107 ? 0.73 17.703 20.469 1 83.5 107 ALA A O 1
ATOM 871 N N . LEU A 1 108 ? -0.492 17.219 18.719 1 83.38 108 LEU A N 1
ATOM 872 C CA . LEU A 1 108 ? 0.331 16.062 18.375 1 83.38 108 LEU A CA 1
ATOM 873 C C . LEU A 1 108 ? 1.702 16.5 17.875 1 83.38 108 LEU A C 1
ATOM 875 O O . LEU A 1 108 ? 2.711 15.852 18.156 1 83.38 108 LEU A O 1
ATOM 879 N N . LEU A 1 109 ? 1.723 17.516 17.078 1 85.69 109 LEU A N 1
ATOM 880 C CA . LEU A 1 109 ? 2.984 18 16.531 1 85.69 109 LEU A CA 1
ATOM 881 C C . LEU A 1 109 ? 3.844 18.609 17.641 1 85.69 109 LEU A C 1
ATOM 883 O O . LEU A 1 109 ? 5.07 18.484 17.625 1 85.69 109 LEU A O 1
ATOM 887 N N . ARG A 1 110 ? 3.326 19.266 18.594 1 86.06 110 ARG A N 1
ATOM 888 C CA . ARG A 1 110 ? 3.979 19.875 19.734 1 86.06 110 ARG A CA 1
ATOM 889 C C . ARG A 1 110 ? 5.211 20.672 19.312 1 86.06 110 ARG A C 1
ATOM 891 O O . ARG A 1 110 ? 6.305 20.453 19.844 1 86.06 110 ARG A O 1
ATOM 898 N N . CYS A 1 111 ? 4.945 21.547 18.391 1 85.69 111 CYS A N 1
ATOM 899 C CA . CYS A 1 111 ? 6.035 22.422 17.953 1 85.69 111 CYS A CA 1
ATOM 900 C C . CYS A 1 111 ? 5.867 23.828 18.5 1 85.69 111 CYS A C 1
ATOM 902 O O . CYS A 1 111 ? 4.945 24.547 18.109 1 85.69 111 CYS A O 1
ATOM 904 N N . SER A 1 112 ? 6.738 24.203 19.359 1 80.69 112 SER A N 1
ATOM 905 C CA . SER A 1 112 ? 6.637 25.484 20.062 1 80.69 112 SER A CA 1
ATOM 906 C C . SER A 1 112 ? 6.93 26.641 19.109 1 80.69 112 SER A C 1
ATOM 908 O O . SER A 1 112 ? 6.535 27.781 19.391 1 80.69 112 SER A O 1
ATOM 910 N N . LYS A 1 113 ? 7.547 26.375 18.062 1 81.5 113 LYS A N 1
ATOM 911 C CA . LYS A 1 113 ? 7.957 27.438 17.141 1 81.5 113 LYS A CA 1
ATOM 912 C C . LYS A 1 113 ? 6.793 27.891 16.281 1 81.5 113 LYS A C 1
ATOM 914 O O . LYS A 1 113 ? 6.832 28.984 15.703 1 81.5 113 LYS A O 1
ATOM 919 N N . ILE A 1 114 ? 5.844 27.094 16.219 1 83.5 114 ILE A N 1
ATOM 920 C CA . ILE A 1 114 ? 4.777 27.391 15.266 1 83.5 114 ILE A CA 1
ATOM 921 C C . ILE A 1 114 ? 3.678 28.188 15.953 1 83.5 114 ILE A C 1
ATOM 923 O O . ILE A 1 114 ? 3.404 27.984 17.141 1 83.5 114 ILE A O 1
ATOM 927 N N . GLN A 1 115 ? 3.221 29.125 15.156 1 79.69 115 GLN A N 1
ATOM 928 C CA . GLN A 1 115 ? 2.068 29.906 15.602 1 79.69 115 GLN A CA 1
ATOM 929 C C . GLN A 1 115 ? 0.767 29.297 15.078 1 79.69 115 GLN A C 1
ATOM 931 O O . GLN A 1 115 ? 0.627 29.062 13.875 1 79.69 115 GLN A O 1
ATOM 936 N N . VAL A 1 116 ? -0.117 29.234 15.922 1 77.69 116 VAL A N 1
ATOM 937 C CA . VAL A 1 116 ? -1.348 28.5 15.633 1 77.69 116 VAL A CA 1
ATOM 938 C C . VAL A 1 116 ? -2.174 29.266 14.602 1 77.69 116 VAL A C 1
ATOM 940 O O . VAL A 1 116 ? -2.9 28.672 13.812 1 77.69 116 VAL A O 1
ATOM 943 N N . ASP A 1 117 ? -2.01 30.547 14.539 1 80.06 117 ASP A N 1
ATOM 944 C CA . ASP A 1 117 ? -2.908 31.328 13.695 1 80.06 117 ASP A CA 1
ATOM 945 C C . ASP A 1 117 ? -2.209 31.766 12.406 1 80.06 117 ASP A C 1
ATOM 947 O O . ASP A 1 117 ? -2.719 32.625 11.688 1 80.06 117 ASP A O 1
ATOM 951 N N . LYS A 1 118 ? -1.092 31.281 12.148 1 86.75 118 LYS A N 1
ATOM 952 C CA . LYS A 1 118 ? -0.395 31.578 10.906 1 86.75 118 LYS A CA 1
ATOM 953 C C . LYS A 1 118 ? -0.318 30.359 10 1 86.75 118 LYS A C 1
ATOM 955 O O . LYS A 1 118 ? 0.564 29.516 10.172 1 86.75 118 LYS A O 1
ATOM 960 N N . ALA A 1 119 ? -1.215 30.375 9.062 1 88.12 119 ALA A N 1
ATOM 961 C CA . ALA A 1 119 ? -1.323 29.203 8.195 1 88.12 119 ALA A CA 1
ATOM 962 C C . ALA A 1 119 ? -0.531 29.406 6.91 1 88.12 119 ALA A C 1
ATOM 964 O O . ALA A 1 119 ? -0.303 30.531 6.48 1 88.12 119 ALA A O 1
ATOM 965 N N . TYR A 1 120 ? -0.137 28.281 6.391 1 89.44 120 TYR A N 1
ATOM 966 C CA . TYR A 1 120 ? 0.575 28.266 5.117 1 89.44 120 TYR A CA 1
ATOM 967 C C . TYR A 1 120 ? -0.317 28.766 3.986 1 89.44 120 TYR A C 1
ATOM 969 O O . TYR A 1 120 ? -1.512 28.469 3.951 1 89.44 120 TYR A O 1
ATOM 977 N N . SER A 1 121 ? 0.233 29.625 3.191 1 84.62 121 SER A N 1
ATOM 978 C CA . SER A 1 121 ? -0.414 30.062 1.956 1 84.62 121 SER A CA 1
ATOM 979 C C . SER A 1 121 ? 0.549 30 0.775 1 84.62 121 SER A C 1
ATOM 981 O O . SER A 1 121 ? 1.735 30.297 0.917 1 84.62 121 SER A O 1
ATOM 983 N N . ARG A 1 122 ? -0.033 29.453 -0.272 1 78.94 122 ARG A N 1
ATOM 984 C CA . ARG A 1 122 ? 0.791 29.391 -1.476 1 78.94 122 ARG A CA 1
ATOM 985 C C . ARG A 1 122 ? 1.068 30.797 -2.01 1 78.94 122 ARG A C 1
ATOM 987 O O . ARG A 1 122 ? 0.139 31.562 -2.266 1 78.94 122 ARG A O 1
ATOM 994 N N . ALA A 1 123 ? 2.232 31.188 -1.755 1 68.19 123 ALA A N 1
ATOM 995 C CA . ALA A 1 123 ? 2.564 32.562 -2.137 1 68.19 123 ALA A CA 1
ATOM 996 C C . ALA A 1 123 ? 2.896 32.656 -3.623 1 68.19 123 ALA A C 1
ATOM 998 O O . ALA A 1 123 ? 3.318 31.672 -4.23 1 68.19 123 ALA A O 1
ATOM 999 N N . VAL A 1 124 ? 2.482 33.812 -4.121 1 62.75 124 VAL A N 1
ATOM 1000 C CA . VAL A 1 124 ? 2.748 34.094 -5.523 1 62.75 124 VAL A CA 1
ATOM 1001 C C . VAL A 1 124 ? 4.25 34.25 -5.742 1 62.75 124 VAL A C 1
ATOM 1003 O O . VAL A 1 124 ? 4.797 33.75 -6.73 1 62.75 124 VAL A O 1
ATOM 1006 N N . ASN A 1 125 ? 4.871 34.875 -4.797 1 68 125 ASN A N 1
ATOM 1007 C CA . ASN A 1 125 ? 6.301 35.094 -5.004 1 68 125 ASN A CA 1
ATOM 1008 C C . ASN A 1 125 ? 7.145 34.188 -4.117 1 68 125 ASN A C 1
ATOM 1010 O O . ASN A 1 125 ? 7.445 34.531 -2.975 1 68 125 ASN A O 1
ATOM 1014 N N . VAL A 1 126 ? 7.344 33.062 -4.609 1 74.25 126 VAL A N 1
ATOM 1015 C CA . VAL A 1 126 ? 8.125 32.094 -3.82 1 74.25 126 VAL A CA 1
ATOM 1016 C C . VAL A 1 126 ? 9.5 31.922 -4.445 1 74.25 126 VAL A C 1
ATOM 1018 O O . VAL A 1 126 ? 9.648 31.938 -5.668 1 74.25 126 VAL A O 1
ATOM 1021 N N . PRO A 1 127 ? 10.547 31.969 -3.551 1 84.5 127 PRO A N 1
ATOM 1022 C CA . PRO A 1 127 ? 11.867 31.625 -4.078 1 84.5 127 PRO A CA 1
ATOM 1023 C C . PRO A 1 127 ? 11.859 30.359 -4.926 1 84.5 127 PRO A C 1
ATOM 1025 O O . PRO A 1 127 ? 10.953 29.531 -4.793 1 84.5 127 PRO A O 1
ATOM 1028 N N . THR A 1 128 ? 12.789 30.328 -5.801 1 90.62 128 THR A N 1
ATOM 1029 C CA . THR A 1 128 ? 12.891 29.141 -6.652 1 90.62 128 THR A CA 1
ATOM 1030 C C . THR A 1 128 ? 13.266 27.906 -5.832 1 90.62 128 THR A C 1
ATOM 1032 O O . THR A 1 128 ? 13.766 28.031 -4.711 1 90.62 128 THR A O 1
ATOM 1035 N N . PHE A 1 129 ? 13.039 26.828 -6.395 1 93.44 129 PHE A N 1
ATOM 1036 C CA . PHE A 1 129 ? 13.375 25.562 -5.758 1 93.44 129 PHE A CA 1
ATOM 1037 C C . PHE A 1 129 ? 14.859 25.5 -5.41 1 93.44 129 PHE A C 1
ATOM 1039 O O . PHE A 1 129 ? 15.227 25.078 -4.316 1 93.44 129 PHE A O 1
ATOM 1046 N N . LEU A 1 130 ? 15.625 25.969 -6.332 1 95.38 130 LEU A N 1
ATOM 1047 C CA . LEU A 1 130 ? 17.078 26.016 -6.164 1 95.38 130 LEU A CA 1
ATOM 1048 C C . LEU A 1 130 ? 17.453 26.844 -4.941 1 95.38 130 LEU A C 1
ATOM 1050 O O . LEU A 1 130 ? 18.219 26.391 -4.09 1 95.38 130 LEU A O 1
ATOM 1054 N N . LYS A 1 131 ? 16.938 28.016 -4.832 1 94.5 131 LYS A N 1
ATOM 1055 C CA . LYS A 1 131 ? 17.266 28.922 -3.738 1 94.5 131 LYS A CA 1
ATOM 1056 C C . LYS A 1 131 ? 16.812 28.359 -2.395 1 94.5 131 LYS A C 1
ATOM 1058 O O . LYS A 1 131 ? 17.531 28.469 -1.397 1 94.5 131 LYS A O 1
ATOM 1063 N N . LYS A 1 132 ? 15.703 27.797 -2.367 1 94 132 LYS A N 1
ATOM 1064 C CA . LYS A 1 132 ? 15.18 27.219 -1.133 1 94 132 LYS A CA 1
ATOM 1065 C C . LYS A 1 132 ? 16.062 26.078 -0.653 1 94 132 LYS A C 1
ATOM 1067 O O . LYS A 1 132 ? 16.422 26 0.528 1 94 132 LYS A O 1
ATOM 1072 N N . LEU A 1 133 ? 16.438 25.219 -1.604 1 95.94 133 LEU A N 1
ATOM 1073 C CA . LEU A 1 133 ? 17.281 24.078 -1.239 1 95.94 133 LEU A CA 1
ATOM 1074 C C . LEU A 1 133 ? 18.641 24.547 -0.756 1 95.94 133 LEU A C 1
ATOM 1076 O O . LEU A 1 133 ? 19.219 23.969 0.166 1 95.94 133 LEU A O 1
ATOM 1080 N N . MET A 1 134 ? 19.125 25.625 -1.418 1 96.38 134 MET A N 1
ATOM 1081 C CA . MET A 1 134 ? 20.391 26.203 -0.958 1 96.38 134 MET A CA 1
ATOM 1082 C C . MET A 1 134 ? 20.281 26.656 0.495 1 96.38 134 MET A C 1
ATOM 1084 O O . MET A 1 134 ? 21.172 26.375 1.302 1 96.38 134 MET A O 1
ATOM 1088 N N . ASN A 1 135 ? 19.266 27.297 0.78 1 94.19 135 ASN A N 1
ATOM 1089 C CA . ASN A 1 135 ? 19.047 27.812 2.127 1 94.19 135 ASN A CA 1
ATOM 1090 C C . ASN A 1 135 ? 18.875 26.688 3.145 1 94.19 135 ASN A C 1
ATOM 1092 O O . ASN A 1 135 ? 19.453 26.75 4.238 1 94.19 135 ASN A O 1
ATOM 1096 N N . ILE A 1 136 ? 18.141 25.703 2.814 1 94.88 136 ILE A N 1
ATOM 1097 C CA . ILE A 1 136 ? 17.828 24.609 3.729 1 94.88 136 ILE A CA 1
ATOM 1098 C C . ILE A 1 136 ? 19.078 23.766 3.969 1 94.88 136 ILE A C 1
ATOM 1100 O O . ILE A 1 136 ? 19.375 23.391 5.105 1 94.88 136 ILE A O 1
ATOM 1104 N N . THR A 1 137 ? 19.859 23.484 2.916 1 95.88 137 THR A N 1
ATOM 1105 C CA . THR A 1 137 ? 20.984 22.562 3.006 1 95.88 137 THR A CA 1
ATOM 1106 C C . THR A 1 137 ? 22.25 23.297 3.414 1 95.88 137 THR A C 1
ATOM 1108 O O . THR A 1 137 ? 23.188 22.688 3.949 1 95.88 137 THR A O 1
ATOM 1111 N N . GLY A 1 138 ? 22.328 24.562 3.064 1 95.31 138 GLY A N 1
ATOM 1112 C CA . GLY A 1 138 ? 23.562 25.312 3.268 1 95.31 138 GLY A CA 1
ATOM 1113 C C . GLY A 1 138 ? 24.625 24.984 2.244 1 95.31 138 GLY A C 1
ATOM 1114 O O . GLY A 1 138 ? 25.812 25.281 2.453 1 95.31 138 GLY A O 1
ATOM 1115 N N . MET A 1 139 ? 24.234 24.344 1.217 1 96.12 139 MET A N 1
ATOM 1116 C CA . MET A 1 139 ? 25.188 23.938 0.189 1 96.12 139 MET A CA 1
ATOM 1117 C C . MET A 1 139 ? 25.266 24.984 -0.923 1 96.12 139 MET A C 1
ATOM 1119 O O . MET A 1 139 ? 24.391 25.828 -1.042 1 96.12 139 MET A O 1
ATOM 1123 N N . SER A 1 140 ? 26.266 24.906 -1.711 1 96 140 SER A N 1
ATOM 1124 C CA . SER A 1 140 ? 26.484 25.859 -2.801 1 96 140 SER A CA 1
ATOM 1125 C C . SER A 1 140 ? 25.469 25.641 -3.924 1 96 140 SER A C 1
ATOM 1127 O O . SER A 1 140 ? 24.844 24.578 -4.004 1 96 140 SER A O 1
ATOM 1129 N N . GLU A 1 141 ? 25.312 26.641 -4.734 1 96.25 141 GLU A N 1
ATOM 1130 C CA . GLU A 1 141 ? 24.406 26.578 -5.879 1 96.25 141 GLU A CA 1
ATOM 1131 C C . GLU A 1 141 ? 24.766 25.438 -6.809 1 96.25 141 GLU A C 1
ATOM 1133 O O . GLU A 1 141 ? 23.891 24.734 -7.312 1 96.25 141 GLU A O 1
ATOM 1138 N N . GLN A 1 142 ? 25.984 25.25 -7.008 1 96.06 142 GLN A N 1
ATOM 1139 C CA . GLN A 1 142 ? 26.469 24.203 -7.898 1 96.06 142 GLN A CA 1
ATOM 1140 C C . GLN A 1 142 ? 26.094 22.812 -7.367 1 96.06 142 GLN A C 1
ATOM 1142 O O . GLN A 1 142 ? 25.672 21.938 -8.133 1 96.06 142 GLN A O 1
ATOM 1147 N N . TRP A 1 143 ? 26.266 22.641 -6.137 1 95.88 143 TRP A N 1
ATOM 1148 C CA . TRP A 1 143 ? 25.969 21.359 -5.52 1 95.88 143 TRP A CA 1
ATOM 1149 C C . TRP A 1 143 ? 24.5 21.016 -5.676 1 95.88 143 TRP A C 1
ATOM 1151 O O . TRP A 1 143 ? 24.156 19.891 -6.062 1 95.88 143 TRP A O 1
ATOM 1161 N N . VAL A 1 144 ? 23.625 21.969 -5.422 1 96.69 144 VAL A N 1
ATOM 1162 C CA . VAL A 1 144 ? 22.188 21.734 -5.438 1 96.69 144 VAL A CA 1
ATOM 1163 C C . VAL A 1 144 ? 21.703 21.562 -6.879 1 96.69 144 VAL A C 1
ATOM 1165 O O . VAL A 1 144 ? 20.938 20.656 -7.176 1 96.69 144 VAL A O 1
ATOM 1168 N N . ALA A 1 145 ? 22.172 22.422 -7.734 1 96 145 ALA A N 1
ATOM 1169 C CA . ALA A 1 145 ? 21.75 22.406 -9.133 1 96 145 ALA A CA 1
ATOM 1170 C C . ALA A 1 145 ? 22.078 21.062 -9.781 1 96 145 ALA A C 1
ATOM 1172 O O . ALA A 1 145 ? 21.297 20.562 -10.602 1 96 145 ALA A O 1
ATOM 1173 N N . ALA A 1 146 ? 23.141 20.484 -9.422 1 96.19 146 ALA A N 1
ATOM 1174 C CA . ALA A 1 146 ? 23.594 19.234 -10.016 1 96.19 146 ALA A CA 1
ATOM 1175 C C . ALA A 1 146 ? 22.703 18.078 -9.594 1 96.19 146 ALA A C 1
ATOM 1177 O O . ALA A 1 146 ? 22.688 17.016 -10.242 1 96.19 146 ALA A O 1
ATOM 1178 N N . ARG A 1 147 ? 21.969 18.266 -8.633 1 95.69 147 ARG A N 1
ATOM 1179 C CA . ARG A 1 147 ? 21.25 17.141 -8.055 1 95.69 147 ARG A CA 1
ATOM 1180 C C . ARG A 1 147 ? 19.75 17.297 -8.242 1 95.69 147 ARG A C 1
ATOM 1182 O O . ARG A 1 147 ? 19 16.344 -8.023 1 95.69 147 ARG A O 1
ATOM 1189 N N . ILE A 1 148 ? 19.312 18.484 -8.57 1 95.5 148 ILE A N 1
ATOM 1190 C CA . ILE A 1 148 ? 17.891 18.703 -8.875 1 95.5 148 ILE A CA 1
ATOM 1191 C C . ILE A 1 148 ? 17.531 17.984 -10.172 1 95.5 148 ILE A C 1
ATOM 1193 O O . ILE A 1 148 ? 18.281 18.031 -11.148 1 95.5 148 ILE A O 1
ATOM 1197 N N . LYS A 1 149 ? 16.484 17.25 -10.109 1 92.94 149 LYS A N 1
ATOM 1198 C CA . LYS A 1 149 ? 15.961 16.562 -11.289 1 92.94 149 LYS A CA 1
ATOM 1199 C C . LYS A 1 149 ? 14.586 17.109 -11.672 1 92.94 149 LYS A C 1
ATOM 1201 O O . LYS A 1 149 ? 13.938 17.797 -10.867 1 92.94 149 LYS A O 1
ATOM 1206 N N . GLN A 1 150 ? 14.242 16.891 -12.945 1 89.81 150 GLN A N 1
ATOM 1207 C CA . GLN A 1 150 ? 12.961 17.406 -13.43 1 89.81 150 GLN A CA 1
ATOM 1208 C C . GLN A 1 150 ? 12.211 16.328 -14.219 1 89.81 150 GLN A C 1
ATOM 1210 O O . GLN A 1 150 ? 12.812 15.602 -15.008 1 89.81 150 GLN A O 1
ATOM 1215 N N . LYS A 1 151 ? 11.062 16.078 -13.805 1 80.81 151 LYS A N 1
ATOM 1216 C CA . LYS A 1 151 ? 10.133 15.219 -14.539 1 80.81 151 LYS A CA 1
ATOM 1217 C C . LYS A 1 151 ? 8.867 15.984 -14.93 1 80.81 151 LYS A C 1
ATOM 1219 O O . LYS A 1 151 ? 8.016 16.266 -14.078 1 80.81 151 LYS A O 1
ATOM 1224 N N . GLY A 1 152 ? 8.672 16.281 -16.219 1 78.75 152 GLY A N 1
ATOM 1225 C CA . GLY A 1 152 ? 7.59 17.172 -16.625 1 78.75 152 GLY A CA 1
ATOM 1226 C C . GLY A 1 152 ? 7.695 18.562 -16.016 1 78.75 152 GLY A C 1
ATOM 1227 O O . GLY A 1 152 ? 8.734 19.203 -16.125 1 78.75 152 GLY A O 1
ATOM 1228 N N . ASP A 1 153 ? 6.602 18.875 -15.328 1 78.69 153 ASP A N 1
ATOM 1229 C CA . ASP A 1 153 ? 6.57 20.203 -14.734 1 78.69 153 ASP A CA 1
ATOM 1230 C C . ASP A 1 153 ? 6.945 20.156 -13.258 1 78.69 153 ASP A C 1
ATOM 1232 O O . ASP A 1 153 ? 6.898 21.172 -12.562 1 78.69 153 ASP A O 1
ATOM 1236 N N . HIS A 1 154 ? 7.504 18.984 -12.898 1 82.38 154 HIS A N 1
ATOM 1237 C CA . HIS A 1 154 ? 7.777 18.828 -11.469 1 82.38 154 HIS A CA 1
ATOM 1238 C C . HIS A 1 154 ? 9.273 18.656 -11.211 1 82.38 154 HIS A C 1
ATOM 1240 O O . HIS A 1 154 ? 9.945 17.891 -11.914 1 82.38 154 HIS A O 1
ATOM 1246 N N . LYS A 1 155 ? 9.727 19.484 -10.328 1 91.25 155 LYS A N 1
ATOM 1247 C CA . LYS A 1 155 ? 11.125 19.391 -9.914 1 91.25 155 LYS A CA 1
ATOM 1248 C C . LYS A 1 155 ? 11.25 18.656 -8.578 1 91.25 155 LYS A C 1
ATOM 1250 O O . LYS A 1 155 ? 10.352 18.734 -7.734 1 91.25 155 LYS A O 1
ATOM 1255 N N . TYR A 1 156 ? 12.312 17.891 -8.461 1 92.56 156 TYR A N 1
ATOM 1256 C CA . TYR A 1 156 ? 12.523 17.156 -7.227 1 92.56 156 TYR A CA 1
ATOM 1257 C C . TYR A 1 156 ? 14.008 16.875 -7.008 1 92.56 156 TYR A C 1
ATOM 1259 O O . TYR A 1 156 ? 14.828 17.078 -7.902 1 92.56 156 TYR A O 1
ATOM 1267 N N . ILE A 1 157 ? 14.438 16.594 -5.848 1 94.75 157 ILE A N 1
ATOM 1268 C CA . ILE A 1 157 ? 15.766 16.094 -5.512 1 94.75 157 ILE A CA 1
ATOM 1269 C C . ILE A 1 157 ? 15.664 14.688 -4.945 1 94.75 157 ILE A C 1
ATOM 1271 O O . ILE A 1 157 ? 14.844 14.414 -4.066 1 94.75 157 ILE A O 1
ATOM 1275 N N . PRO A 1 158 ? 16.438 13.758 -5.473 1 92.25 158 PRO A N 1
ATOM 1276 C CA . PRO A 1 158 ? 16.406 12.398 -4.938 1 92.25 158 PRO A CA 1
ATOM 1277 C C . PRO A 1 158 ? 16.781 12.336 -3.459 1 92.25 158 PRO A C 1
ATOM 1279 O O . PRO A 1 158 ? 17.734 12.984 -3.037 1 92.25 158 PRO A O 1
ATOM 1282 N N . TRP A 1 159 ? 16.062 11.555 -2.699 1 91.25 159 TRP A N 1
ATOM 1283 C CA . TRP A 1 159 ? 16.266 11.422 -1.261 1 91.25 159 TRP A CA 1
ATOM 1284 C C . TRP A 1 159 ? 17.688 10.93 -0.958 1 91.25 159 TRP A C 1
ATOM 1286 O O . TRP A 1 159 ? 18.281 11.328 0.043 1 91.25 159 TRP A O 1
ATOM 1296 N N . LYS A 1 160 ? 18.219 10.133 -1.819 1 87.62 160 LYS A N 1
ATOM 1297 C CA . LYS A 1 160 ? 19.562 9.594 -1.61 1 87.62 160 LYS A CA 1
ATOM 1298 C C . LYS A 1 160 ? 20.578 10.719 -1.427 1 87.62 160 LYS A C 1
ATOM 1300 O O . LYS A 1 160 ? 21.5 10.602 -0.606 1 87.62 160 LYS A O 1
ATOM 1305 N N . ASN A 1 161 ? 20.438 11.773 -2.186 1 93.56 161 ASN A N 1
ATOM 1306 C CA . ASN A 1 161 ? 21.359 12.914 -2.092 1 93.56 161 ASN A CA 1
ATOM 1307 C C . ASN A 1 161 ? 21.234 13.617 -0.747 1 93.56 161 ASN A C 1
ATOM 1309 O O . ASN A 1 161 ? 22.234 14.023 -0.16 1 93.56 161 ASN A O 1
ATOM 1313 N N . LEU A 1 162 ? 20.031 13.781 -0.281 1 95.44 162 LEU A N 1
ATOM 1314 C CA . LEU A 1 162 ? 19.812 14.438 1.001 1 95.44 162 LEU A CA 1
ATOM 1315 C C . LEU A 1 162 ? 20.266 13.555 2.156 1 95.44 162 LEU A C 1
ATOM 1317 O O . LEU A 1 162 ? 20.812 14.047 3.146 1 95.44 162 LEU A O 1
ATOM 1321 N N . LYS A 1 163 ? 20.031 12.281 1.98 1 93.81 163 LYS A N 1
ATOM 1322 C CA . LYS A 1 163 ? 20.5 11.336 2.992 1 93.81 163 LYS A CA 1
ATOM 1323 C C . LYS A 1 163 ? 22.016 11.445 3.189 1 93.81 163 LYS A C 1
ATOM 1325 O O . LYS A 1 163 ? 22.484 11.531 4.32 1 93.81 163 LYS A O 1
ATOM 1330 N N . ASP A 1 164 ? 22.672 11.438 2.094 1 93.69 164 ASP A N 1
ATOM 1331 C CA . ASP A 1 164 ? 24.125 11.555 2.148 1 93.69 164 ASP A CA 1
ATOM 1332 C C . ASP A 1 164 ? 24.531 12.859 2.826 1 93.69 164 ASP A C 1
ATOM 1334 O O . ASP A 1 164 ? 25.5 12.883 3.588 1 93.69 164 ASP A O 1
ATOM 1338 N N . LEU A 1 165 ? 23.875 13.859 2.535 1 94.62 165 LEU A N 1
ATOM 1339 C CA . LEU A 1 165 ? 24.188 15.164 3.102 1 94.62 165 LEU A CA 1
ATOM 1340 C C . LEU A 1 165 ? 23.984 15.156 4.613 1 94.62 165 LEU A C 1
ATOM 1342 O O . LEU A 1 165 ? 24.781 15.758 5.348 1 94.62 165 LEU A O 1
ATOM 1346 N N . ILE A 1 166 ? 22.953 14.516 5.133 1 95.56 166 ILE A N 1
ATOM 1347 C CA . ILE A 1 166 ? 22.672 14.438 6.562 1 95.56 166 ILE A CA 1
ATOM 1348 C C . ILE A 1 166 ? 23.828 13.734 7.277 1 95.56 166 ILE A C 1
ATOM 1350 O O . ILE A 1 166 ? 24.219 14.141 8.375 1 95.56 166 ILE A O 1
ATOM 1354 N N . LEU A 1 167 ? 24.359 12.781 6.633 1 93.06 167 LEU A N 1
ATOM 1355 C CA . LEU A 1 167 ? 25.406 11.961 7.254 1 93.06 167 LEU A CA 1
ATOM 1356 C C . LEU A 1 167 ? 26.734 12.695 7.273 1 93.06 167 LEU A C 1
ATOM 1358 O O . LEU A 1 167 ? 27.562 12.469 8.156 1 93.06 167 LEU A O 1
ATOM 1362 N N . THR A 1 168 ? 26.906 13.625 6.383 1 92.94 168 THR A N 1
ATOM 1363 C CA . THR A 1 168 ? 28.25 14.156 6.215 1 92.94 168 THR A CA 1
ATOM 1364 C C . THR A 1 168 ? 28.281 15.656 6.512 1 92.94 168 THR A C 1
ATOM 1366 O O . THR A 1 168 ? 29.359 16.234 6.668 1 92.94 168 THR A O 1
ATOM 1369 N N . HIS A 1 169 ? 27.219 16.312 6.629 1 94.38 169 HIS A N 1
ATOM 1370 C CA . HIS A 1 169 ? 27.188 17.766 6.738 1 94.38 169 HIS A CA 1
ATOM 1371 C C . HIS A 1 169 ? 27.922 18.234 7.996 1 94.38 169 HIS A C 1
ATOM 1373 O O . HIS A 1 169 ? 27.672 17.719 9.086 1 94.38 169 HIS A O 1
ATOM 1379 N N . PRO A 1 170 ? 28.734 19.188 7.855 1 92.5 170 PRO A N 1
ATOM 1380 C CA . PRO A 1 170 ? 29.484 19.656 9.023 1 92.5 170 PRO A CA 1
ATOM 1381 C C . PRO A 1 170 ? 28.609 20.469 9.992 1 92.5 170 PRO A C 1
ATOM 1383 O O . PRO A 1 170 ? 28.906 20.516 11.188 1 92.5 170 PRO A O 1
ATOM 1386 N N . ASN A 1 171 ? 27.625 21.172 9.547 1 95.19 171 ASN A N 1
ATOM 1387 C CA . ASN A 1 171 ? 26.75 21.984 10.359 1 95.19 171 ASN A CA 1
ATOM 1388 C C . ASN A 1 171 ? 25.578 21.188 10.914 1 95.19 171 ASN A C 1
ATOM 1390 O O . ASN A 1 171 ? 24.719 20.734 10.164 1 95.19 171 ASN A O 1
ATOM 1394 N N . THR A 1 172 ? 25.5 21.078 12.195 1 95.06 172 THR A N 1
ATOM 1395 C CA . THR A 1 172 ? 24.5 20.25 12.867 1 95.06 172 THR A CA 1
ATOM 1396 C C . THR A 1 172 ? 23.094 20.797 12.609 1 95.06 172 THR A C 1
ATOM 1398 O O . THR A 1 172 ? 22.156 20.016 12.406 1 95.06 172 THR A O 1
ATOM 1401 N N . LYS A 1 173 ? 22.953 22.031 12.617 1 95 173 LYS A N 1
ATOM 1402 C CA . LYS A 1 173 ? 21.656 22.641 12.383 1 95 173 LYS A CA 1
ATOM 1403 C C . LYS A 1 173 ? 21.125 22.297 10.992 1 95 173 LYS A C 1
ATOM 1405 O O . LYS A 1 173 ? 19.953 21.984 10.82 1 95 173 LYS A O 1
ATOM 1410 N N . LYS A 1 174 ? 22.031 22.359 10.125 1 95.88 174 LYS A N 1
ATOM 1411 C CA . LYS A 1 174 ? 21.641 22.047 8.75 1 95.88 174 LYS A CA 1
ATOM 1412 C C . LYS A 1 174 ? 21.297 20.562 8.594 1 95.88 174 LYS A C 1
ATOM 1414 O O . LYS A 1 174 ? 20.391 20.203 7.848 1 95.88 174 LYS A O 1
ATOM 1419 N N . LYS A 1 175 ? 21.953 19.734 9.289 1 96.25 175 LYS A N 1
ATOM 1420 C CA . LYS A 1 175 ? 21.625 18.328 9.312 1 96.25 175 LYS A CA 1
ATOM 1421 C C . LYS A 1 175 ? 20.188 18.109 9.781 1 96.25 175 LYS A C 1
ATOM 1423 O O . LYS A 1 175 ? 19.438 17.344 9.172 1 96.25 175 LYS A O 1
ATOM 1428 N N . VAL A 1 176 ? 19.922 18.781 10.766 1 96.44 176 VAL A N 1
ATOM 1429 C CA . VAL A 1 176 ? 18.609 18.672 11.383 1 96.44 176 VAL A CA 1
ATOM 1430 C C . VAL A 1 176 ? 17.531 19.188 10.43 1 96.44 176 VAL A C 1
ATOM 1432 O O . VAL A 1 176 ? 16.484 18.562 10.258 1 96.44 176 VAL A O 1
ATOM 1435 N N . ASP A 1 177 ? 17.844 20.297 9.773 1 96.38 177 ASP A N 1
ATOM 1436 C CA . ASP A 1 177 ? 16.891 20.875 8.828 1 96.38 177 ASP A CA 1
ATOM 1437 C C . ASP A 1 177 ? 16.625 19.922 7.66 1 96.38 177 ASP A C 1
ATOM 1439 O O . ASP A 1 177 ? 15.484 19.719 7.266 1 96.38 177 ASP A O 1
ATOM 1443 N N . VAL A 1 178 ? 17.688 19.391 7.168 1 97.25 178 VAL A N 1
ATOM 1444 C CA . VAL A 1 178 ? 17.547 18.484 6.027 1 97.25 178 VAL A CA 1
ATOM 1445 C C . VAL A 1 178 ? 16.797 17.234 6.445 1 97.25 178 VAL A C 1
ATOM 1447 O O . VAL A 1 178 ? 15.984 16.703 5.676 1 97.25 178 VAL A O 1
ATOM 1450 N N . PHE A 1 179 ? 17.031 16.766 7.57 1 97.12 179 PHE A N 1
ATOM 1451 C CA . PHE A 1 179 ? 16.312 15.602 8.094 1 97.12 179 PHE A CA 1
ATOM 1452 C C . PHE A 1 179 ? 14.836 15.898 8.258 1 97.12 179 PHE A C 1
ATOM 1454 O O . PHE A 1 179 ? 13.992 15.094 7.871 1 97.12 179 PHE A O 1
ATOM 1461 N N . ALA A 1 180 ? 14.555 17.016 8.797 1 96.38 180 ALA A N 1
ATOM 1462 C CA . ALA A 1 180 ? 13.164 17.422 8.953 1 96.38 180 ALA A CA 1
ATOM 1463 C C . ALA A 1 180 ? 12.461 17.516 7.598 1 96.38 180 ALA A C 1
ATOM 1465 O O . ALA A 1 180 ? 11.344 17.016 7.434 1 96.38 180 ALA A O 1
ATOM 1466 N N . LEU A 1 181 ? 13.133 18.109 6.668 1 96.56 181 LEU A N 1
ATOM 1467 C CA . LEU A 1 181 ? 12.578 18.203 5.32 1 96.56 181 LEU A CA 1
ATOM 1468 C C . LEU A 1 181 ? 12.281 16.812 4.758 1 96.56 181 LEU A C 1
ATOM 1470 O O . LEU A 1 181 ? 11.25 16.609 4.121 1 96.56 181 LEU A O 1
ATOM 1474 N N . SER A 1 182 ? 13.156 15.93 5.023 1 94.75 182 SER A N 1
ATOM 1475 C CA . SER A 1 182 ? 12.992 14.562 4.535 1 94.75 182 SER A CA 1
ATOM 1476 C C . SER A 1 182 ? 11.766 13.898 5.156 1 94.75 182 SER A C 1
ATOM 1478 O O . SER A 1 182 ? 11.023 13.195 4.477 1 94.75 182 SER A O 1
ATOM 1480 N N . ILE A 1 183 ? 11.523 14.117 6.395 1 92.88 183 ILE A N 1
ATOM 1481 C CA . ILE A 1 183 ? 10.344 13.555 7.039 1 92.88 183 ILE A CA 1
ATOM 1482 C C . ILE A 1 183 ? 9.078 14.18 6.453 1 92.88 183 ILE A C 1
ATOM 1484 O O . ILE A 1 183 ? 8.117 13.477 6.137 1 92.88 183 ILE A O 1
ATOM 1488 N N . TYR A 1 184 ? 9.086 15.445 6.277 1 93.06 184 TYR A N 1
ATOM 1489 C CA . TYR A 1 184 ? 7.914 16.125 5.727 1 93.06 184 TYR A CA 1
ATOM 1490 C C . TYR A 1 184 ? 7.578 15.602 4.336 1 93.06 184 TYR A C 1
ATOM 1492 O O . TYR A 1 184 ? 6.406 15.43 3.998 1 93.06 184 TYR A O 1
ATOM 1500 N N . ASP A 1 185 ? 8.547 15.336 3.637 1 92 185 ASP A N 1
ATOM 1501 C CA . ASP A 1 185 ? 8.273 14.93 2.262 1 92 185 ASP A CA 1
ATOM 1502 C C . ASP A 1 185 ? 7.996 13.43 2.182 1 92 185 ASP A C 1
ATOM 1504 O O . ASP A 1 185 ? 7.02 13 1.564 1 92 185 ASP A O 1
ATOM 1508 N N . LEU A 1 186 ? 8.812 12.648 2.832 1 87.69 186 LEU A N 1
ATOM 1509 C CA . LEU A 1 186 ? 8.75 11.203 2.66 1 87.69 186 LEU A CA 1
ATOM 1510 C C . LEU A 1 186 ? 7.598 10.609 3.473 1 87.69 186 LEU A C 1
ATOM 1512 O O . LEU A 1 186 ? 7.078 9.539 3.137 1 87.69 186 LEU A O 1
ATOM 1516 N N . VAL A 1 187 ? 7.203 11.281 4.492 1 86.62 187 VAL A N 1
ATOM 1517 C CA . VAL A 1 187 ? 6.234 10.688 5.406 1 86.62 187 VAL A CA 1
ATOM 1518 C C . VAL A 1 187 ? 4.934 11.484 5.379 1 86.62 187 VAL A C 1
ATOM 1520 O O . VAL A 1 187 ? 3.859 10.938 5.129 1 86.62 187 VAL A O 1
ATOM 1523 N N . VAL A 1 188 ? 5.016 12.766 5.508 1 88.56 188 VAL A N 1
ATOM 1524 C CA . VAL A 1 188 ? 3.828 13.594 5.695 1 88.56 188 VAL A CA 1
ATOM 1525 C C . VAL A 1 188 ? 3.184 13.891 4.344 1 88.56 188 VAL A C 1
ATOM 1527 O O . VAL A 1 188 ? 1.969 13.75 4.184 1 88.56 188 VAL A O 1
ATOM 1530 N N . PHE A 1 189 ? 4.102 14.32 3.406 1 87.88 189 PHE A N 1
ATOM 1531 C CA . PHE A 1 189 ? 3.6 14.695 2.09 1 87.88 189 PHE A CA 1
ATOM 1532 C C . PHE A 1 189 ? 4.23 13.836 1.003 1 87.88 189 PHE A C 1
ATOM 1534 O O . PHE A 1 189 ? 4.844 14.359 0.07 1 87.88 189 PHE A O 1
ATOM 1541 N N . PRO A 1 190 ? 3.982 12.547 1.097 1 81.56 190 PRO A N 1
ATOM 1542 C CA . PRO A 1 190 ? 4.637 11.719 0.081 1 81.56 190 PRO A CA 1
ATOM 1543 C C . PRO A 1 190 ? 3.945 11.797 -1.278 1 81.56 190 PRO A C 1
ATOM 1545 O O . PRO A 1 190 ? 2.729 11.609 -1.368 1 81.56 190 PRO A O 1
ATOM 1548 N N . LYS A 1 191 ? 4.645 12.227 -2.24 1 74.5 191 LYS A N 1
ATOM 1549 C CA . LYS A 1 191 ? 4.113 12.227 -3.602 1 74.5 191 LYS A CA 1
ATOM 1550 C C . LYS A 1 191 ? 4.707 11.086 -4.426 1 74.5 191 LYS A C 1
ATOM 1552 O O . LYS A 1 191 ? 3.986 10.391 -5.145 1 74.5 191 LYS A O 1
ATOM 1557 N N . ALA A 1 192 ? 6 10.945 -4.328 1 72.19 192 ALA A N 1
ATOM 1558 C CA . ALA A 1 192 ? 6.73 9.891 -5.027 1 72.19 192 ALA A CA 1
ATOM 1559 C C . ALA A 1 192 ? 7.766 9.242 -4.117 1 72.19 192 ALA A C 1
ATOM 1561 O O . ALA A 1 192 ? 8.258 9.875 -3.176 1 72.19 192 ALA A O 1
ATOM 1562 N N . LEU A 1 193 ? 7.98 8.047 -4.457 1 71.25 193 LEU A N 1
ATOM 1563 C CA . LEU A 1 193 ? 8.922 7.316 -3.617 1 71.25 193 LEU A CA 1
ATOM 1564 C C . LEU A 1 193 ? 10.344 7.848 -3.801 1 71.25 193 LEU A C 1
ATOM 1566 O O . LEU A 1 193 ? 10.781 8.078 -4.93 1 71.25 193 LEU A O 1
ATOM 1570 N N . GLY A 1 194 ? 10.953 8.117 -2.682 1 77.44 194 GLY A N 1
ATOM 1571 C CA . GLY A 1 194 ? 12.383 8.391 -2.656 1 77.44 194 GLY A CA 1
ATOM 1572 C C . GLY A 1 194 ? 12.734 9.766 -3.18 1 77.44 194 GLY A C 1
ATOM 1573 O O . GLY A 1 194 ? 13.867 10.008 -3.609 1 77.44 194 GLY A O 1
ATOM 1574 N N . HIS A 1 195 ? 11.742 10.625 -3.332 1 85.19 195 HIS A N 1
ATOM 1575 C CA . HIS A 1 195 ? 12.008 11.961 -3.846 1 85.19 195 HIS A CA 1
ATOM 1576 C C . HIS A 1 195 ? 11.43 13.031 -2.924 1 85.19 195 HIS A C 1
ATOM 1578 O O . HIS A 1 195 ? 10.414 12.805 -2.266 1 85.19 195 HIS A O 1
ATOM 1584 N N . VAL A 1 196 ? 12.156 14.109 -2.904 1 90.12 196 VAL A N 1
ATOM 1585 C CA . VAL A 1 196 ? 11.648 15.289 -2.219 1 90.12 196 VAL A CA 1
ATOM 1586 C C . VAL A 1 196 ? 11.156 16.312 -3.244 1 90.12 196 VAL A C 1
ATOM 1588 O O . VAL A 1 196 ? 11.93 16.781 -4.078 1 90.12 196 VAL A O 1
ATOM 1591 N N . ASP A 1 197 ? 9.961 16.672 -3.115 1 89.94 197 ASP A N 1
ATOM 1592 C CA . ASP A 1 197 ? 9.258 17.469 -4.105 1 89.94 197 ASP A CA 1
ATOM 1593 C C . ASP A 1 197 ? 9.43 18.969 -3.82 1 89.94 197 ASP A C 1
ATOM 1595 O O . ASP A 1 197 ? 9.5 19.375 -2.66 1 89.94 197 ASP A O 1
ATOM 1599 N N . GLU A 1 198 ? 9.398 19.734 -4.867 1 91.81 198 GLU A N 1
ATOM 1600 C CA . GLU A 1 198 ? 9.523 21.188 -4.773 1 91.81 198 GLU A CA 1
ATOM 1601 C C . GLU A 1 198 ? 8.406 21.781 -3.92 1 91.81 198 GLU A C 1
ATOM 1603 O O . GLU A 1 198 ? 8.633 22.734 -3.164 1 91.81 198 GLU A O 1
ATOM 1608 N N . ALA A 1 199 ? 7.23 21.266 -4.008 1 88.56 199 ALA A N 1
ATOM 1609 C CA . ALA A 1 199 ? 6.078 21.797 -3.291 1 88.56 199 ALA A CA 1
ATOM 1610 C C . ALA A 1 199 ? 6.281 21.703 -1.781 1 88.56 199 ALA A C 1
ATOM 1612 O O . ALA A 1 199 ? 5.84 22.578 -1.032 1 88.56 199 ALA A O 1
ATOM 1613 N N . VAL A 1 200 ? 6.918 20.672 -1.357 1 92.19 200 VAL A N 1
ATOM 1614 C CA . VAL A 1 200 ? 7.137 20.484 0.073 1 92.19 200 VAL A CA 1
ATOM 1615 C C . VAL A 1 200 ? 8.141 21.516 0.585 1 92.19 200 VAL A C 1
ATOM 1617 O O . VAL A 1 200 ? 8.008 22.016 1.704 1 92.19 200 VAL A O 1
ATOM 1620 N N . THR A 1 201 ? 9.102 21.859 -0.228 1 93.25 201 THR A N 1
ATOM 1621 C CA . THR A 1 201 ? 10.102 22.844 0.179 1 93.25 201 THR A CA 1
ATOM 1622 C C . THR A 1 201 ? 9.461 24.219 0.335 1 93.25 201 THR A C 1
ATOM 1624 O O . THR A 1 201 ? 9.914 25.031 1.142 1 93.25 201 THR A O 1
ATOM 1627 N N . ASP A 1 202 ? 8.398 24.469 -0.405 1 90.62 202 ASP A N 1
ATOM 1628 C CA . ASP A 1 202 ? 7.672 25.719 -0.254 1 90.62 202 ASP A CA 1
ATOM 1629 C C . ASP A 1 202 ? 7.105 25.859 1.156 1 90.62 202 ASP A C 1
ATOM 1631 O O . ASP A 1 202 ? 7.246 26.922 1.787 1 90.62 202 ASP A O 1
ATOM 1635 N N . LEU A 1 203 ? 6.496 24.828 1.573 1 91.12 203 LEU A N 1
ATOM 1636 C CA . LEU A 1 203 ? 5.945 24.828 2.926 1 91.12 203 LEU A CA 1
ATOM 1637 C C . LEU A 1 203 ? 7.062 24.891 3.965 1 91.12 203 LEU A C 1
ATOM 1639 O O . LEU A 1 203 ? 6.973 25.625 4.941 1 91.12 203 LEU A O 1
ATOM 1643 N N . PHE A 1 204 ? 8.039 24.125 3.703 1 92.38 204 PHE A N 1
ATOM 1644 C CA . PHE A 1 204 ? 9.133 24 4.656 1 92.38 204 PHE A CA 1
ATOM 1645 C C . PHE A 1 204 ? 9.812 25.344 4.875 1 92.38 204 PHE A C 1
ATOM 1647 O O . PHE A 1 204 ? 10.172 25.688 6.004 1 92.38 204 PHE A O 1
ATOM 1654 N N . ASP A 1 205 ? 9.953 26.078 3.84 1 89.12 205 ASP A N 1
ATOM 1655 C CA . ASP A 1 205 ? 10.578 27.391 3.904 1 89.12 205 ASP A CA 1
ATOM 1656 C C . ASP A 1 205 ? 9.781 28.344 4.797 1 89.12 205 ASP A C 1
ATOM 1658 O O . ASP A 1 205 ? 10.336 29.266 5.379 1 89.12 205 ASP A O 1
ATOM 1662 N N . ARG A 1 206 ? 8.578 28.109 4.965 1 88.81 206 ARG A N 1
ATOM 1663 C CA . ARG A 1 206 ? 7.711 29 5.723 1 88.81 206 ARG A CA 1
ATOM 1664 C C . ARG A 1 206 ? 7.691 28.609 7.199 1 88.81 206 ARG A C 1
ATOM 1666 O O . ARG A 1 206 ? 7.262 29.406 8.047 1 88.81 206 ARG A O 1
ATOM 1673 N N . LEU A 1 207 ? 8.211 27.5 7.488 1 89.38 207 LEU A N 1
ATOM 1674 C CA . LEU A 1 207 ? 8.211 27.062 8.883 1 89.38 207 LEU A CA 1
ATOM 1675 C C . LEU A 1 207 ? 9.062 28 9.742 1 89.38 207 LEU A C 1
ATOM 1677 O O . LEU A 1 207 ? 8.734 28.25 10.906 1 89.38 207 LEU A O 1
ATOM 1681 N N . ASP A 1 208 ? 10.039 28.516 9.141 1 83.62 208 ASP A N 1
ATOM 1682 C CA . ASP A 1 208 ? 10.914 29.422 9.867 1 83.62 208 ASP A CA 1
ATOM 1683 C C . ASP A 1 208 ? 10.195 30.734 10.188 1 83.62 208 ASP A C 1
ATOM 1685 O O . ASP A 1 208 ? 10.625 31.484 11.07 1 83.62 208 ASP A O 1
ATOM 1689 N N . LYS A 1 209 ? 9.227 30.969 9.484 1 85.81 209 LYS A N 1
ATOM 1690 C CA . LYS A 1 209 ? 8.422 32.156 9.742 1 85.81 209 LYS A CA 1
ATOM 1691 C C . LYS A 1 209 ? 7.285 31.859 10.711 1 85.81 209 LYS A C 1
ATOM 1693 O O . LYS A 1 209 ? 6.273 32.562 10.719 1 85.81 209 LYS A O 1
ATOM 1698 N N . ARG A 1 210 ? 7.344 30.734 11.383 1 89.62 210 ARG A N 1
ATOM 1699 C CA . ARG A 1 210 ? 6.453 30.312 12.461 1 89.62 210 ARG A CA 1
ATOM 1700 C C . ARG A 1 210 ? 5.09 29.891 11.906 1 89.62 210 ARG A C 1
ATOM 1702 O O . ARG A 1 210 ? 4.09 29.938 12.625 1 89.62 210 ARG A O 1
ATOM 1709 N N . VAL A 1 211 ? 5.109 29.609 10.609 1 91.12 211 VAL A N 1
ATOM 1710 C CA . VAL A 1 211 ? 3.891 29.141 9.969 1 91.12 211 VAL A CA 1
ATOM 1711 C C . VAL A 1 211 ? 3.602 27.703 10.406 1 91.12 211 VAL A C 1
ATOM 1713 O O . VAL A 1 211 ? 4.512 26.875 10.492 1 91.12 211 VAL A O 1
ATOM 1716 N N . THR A 1 212 ? 2.35 27.469 10.75 1 90.81 212 THR A N 1
ATOM 1717 C CA . THR A 1 212 ? 1.98 26.109 11.141 1 90.81 212 THR A CA 1
ATOM 1718 C C . THR A 1 212 ? 1.695 25.266 9.914 1 90.81 212 THR A C 1
ATOM 1720 O O . THR A 1 212 ? 0.969 25.672 9.016 1 90.81 212 THR A O 1
ATOM 1723 N N . PRO A 1 213 ? 2.262 24.062 9.828 1 92.69 213 PRO A N 1
ATOM 1724 C CA . PRO A 1 213 ? 2.008 23.156 8.703 1 92.69 213 PRO A CA 1
ATOM 1725 C C . PRO A 1 213 ? 0.709 22.359 8.867 1 92.69 213 PRO A C 1
ATOM 1727 O O . PRO A 1 213 ? 0.298 21.656 7.949 1 92.69 213 PRO A O 1
ATOM 1730 N N . VAL A 1 214 ? 0.001 22.469 9.945 1 90.44 214 VAL A N 1
ATOM 1731 C CA . VAL A 1 214 ? -1.09 21.578 10.336 1 90.44 214 VAL A CA 1
ATOM 1732 C C . VAL A 1 214 ? -2.256 21.734 9.359 1 90.44 214 VAL A C 1
ATOM 1734 O O . VAL A 1 214 ? -2.781 20.734 8.852 1 90.44 214 VAL A O 1
ATOM 1737 N N . PRO A 1 215 ? -2.623 22.984 9.016 1 91 215 PRO A N 1
ATOM 1738 C CA . PRO A 1 215 ? -3.709 23.109 8.047 1 91 215 PRO A CA 1
ATOM 1739 C C . PRO A 1 215 ? -3.391 22.438 6.715 1 91 215 PRO A C 1
ATOM 1741 O O . PRO A 1 215 ? -4.27 21.828 6.105 1 91 215 PRO A O 1
ATOM 1744 N N . SER A 1 216 ? -2.17 22.578 6.336 1 92.38 216 SER A N 1
ATOM 1745 C CA . SER A 1 216 ? -1.758 21.953 5.082 1 92.38 216 SER A CA 1
ATOM 1746 C C . SER A 1 216 ? -1.8 20.422 5.18 1 92.38 216 SER A C 1
ATOM 1748 O O . SER A 1 216 ? -2.193 19.75 4.23 1 92.38 216 SER A O 1
ATOM 1750 N N . ILE A 1 217 ? -1.405 19.922 6.309 1 90 217 ILE A N 1
ATOM 1751 C CA . ILE A 1 217 ? -1.448 18.484 6.531 1 90 217 ILE A CA 1
ATOM 1752 C C . ILE A 1 217 ? -2.896 18 6.488 1 90 217 ILE A C 1
ATOM 1754 O O . ILE A 1 217 ? -3.203 17.016 5.824 1 90 217 ILE A O 1
ATOM 1758 N N . LEU A 1 218 ? -3.729 18.688 7.082 1 88.12 218 LEU A N 1
ATOM 1759 C CA . LEU A 1 218 ? -5.129 18.297 7.18 1 88.12 218 LEU A CA 1
ATOM 1760 C C . LEU A 1 218 ? -5.793 18.312 5.805 1 88.12 218 LEU A C 1
ATOM 1762 O O . LEU A 1 218 ? -6.461 17.344 5.426 1 88.12 218 LEU A O 1
ATOM 1766 N N . VAL A 1 219 ? -5.578 19.359 5.09 1 90.12 219 VAL A N 1
ATOM 1767 C CA . VAL A 1 219 ? -6.27 19.453 3.807 1 90.12 219 VAL A CA 1
ATOM 1768 C C . VAL A 1 219 ? -5.754 18.375 2.857 1 90.12 219 VAL A C 1
ATOM 1770 O O . VAL A 1 219 ? -6.52 17.812 2.08 1 90.12 219 VAL A O 1
ATOM 1773 N N . GLU A 1 220 ? -4.465 18.188 2.906 1 86.25 220 GLU A N 1
ATOM 1774 C CA . GLU A 1 220 ? -3.934 17.141 2.037 1 86.25 220 GLU A CA 1
ATOM 1775 C C . GLU A 1 220 ? -4.457 15.766 2.445 1 86.25 220 GLU A C 1
ATOM 1777 O O . GLU A 1 220 ? -4.648 14.891 1.599 1 86.25 220 GLU A O 1
ATOM 1782 N N . THR A 1 221 ? -4.676 15.602 3.693 1 82.62 221 THR A N 1
ATOM 1783 C CA . THR A 1 221 ? -5.305 14.375 4.168 1 82.62 221 THR A CA 1
ATOM 1784 C C . THR A 1 221 ? -6.707 14.227 3.586 1 82.62 221 TH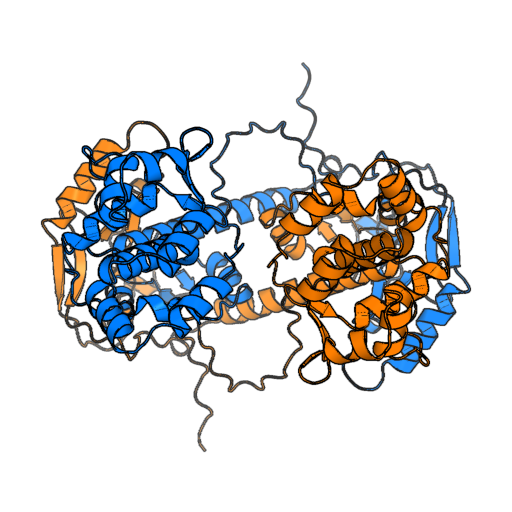R A C 1
ATOM 1786 O O . THR A 1 221 ? -7.055 13.172 3.049 1 82.62 221 THR A O 1
ATOM 1789 N N . PHE A 1 222 ? -7.484 15.281 3.623 1 81.62 222 PHE A N 1
ATOM 1790 C CA . PHE A 1 222 ? -8.852 15.25 3.104 1 81.62 222 PHE A CA 1
ATOM 1791 C C . PHE A 1 222 ? -8.844 15.023 1.597 1 81.62 222 PHE A C 1
ATOM 1793 O O . PHE A 1 222 ? -9.641 14.234 1.083 1 81.62 222 PHE A O 1
ATOM 1800 N N . ARG A 1 223 ? -7.965 15.695 1.009 1 82.62 223 ARG A N 1
ATOM 1801 C CA . ARG A 1 223 ? -7.887 15.578 -0.443 1 82.62 223 ARG A CA 1
ATOM 1802 C C . ARG A 1 223 ? -7.5 14.164 -0.856 1 82.62 223 ARG A C 1
ATOM 1804 O O . ARG A 1 223 ? -8.062 13.609 -1.808 1 82.62 223 ARG A O 1
ATOM 1811 N N . SER A 1 224 ? -6.543 13.648 -0.143 1 79.25 224 SER A N 1
ATOM 1812 C CA . SER A 1 224 ? -6.109 12.281 -0.431 1 79.25 224 SER A CA 1
ATOM 1813 C C . SER A 1 224 ? -7.242 11.281 -0.209 1 79.25 224 SER A C 1
ATOM 1815 O O . SER A 1 224 ? -7.434 10.367 -1.011 1 79.25 224 SER A O 1
ATOM 1817 N N . LEU A 1 225 ? -7.91 11.461 0.847 1 76.19 225 LEU A N 1
ATOM 1818 C CA . LEU A 1 225 ? -9.031 10.578 1.154 1 76.19 225 LEU A CA 1
ATOM 1819 C C . LEU A 1 225 ? -10.117 10.68 0.087 1 76.19 225 LEU A C 1
ATOM 1821 O O . LEU A 1 225 ? -10.68 9.672 -0.332 1 76.19 225 LEU A O 1
ATOM 1825 N N . ASN A 1 226 ? -10.367 11.859 -0.323 1 75 226 ASN A N 1
ATOM 1826 C CA . ASN A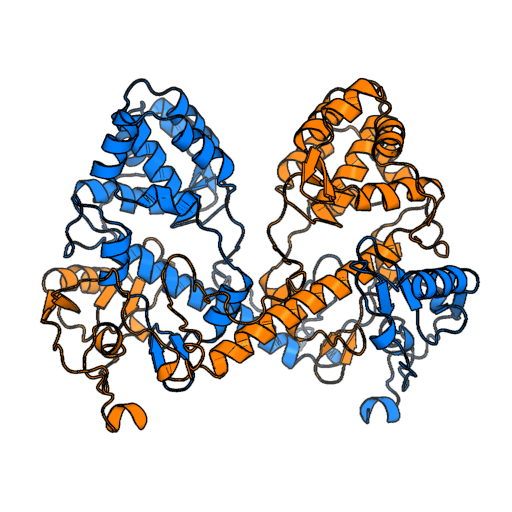 1 226 ? -11.359 12.07 -1.374 1 75 226 ASN A CA 1
ATOM 1827 C C . ASN A 1 226 ? -10.945 11.398 -2.678 1 75 226 ASN A C 1
ATOM 1829 O O . ASN A 1 226 ? -11.773 10.781 -3.352 1 75 226 ASN A O 1
ATOM 1833 N N . SER A 1 227 ? -9.734 11.586 -2.99 1 73.88 227 SER A N 1
ATOM 1834 C CA . SER A 1 227 ? -9.227 10.969 -4.211 1 73.88 227 SER A CA 1
ATOM 1835 C C . SER A 1 227 ? -9.305 9.445 -4.133 1 73.88 227 SER A C 1
ATOM 1837 O O . SER A 1 227 ? -9.648 8.789 -5.117 1 73.88 227 SER A O 1
ATOM 1839 N N . TYR A 1 228 ? -8.977 8.938 -2.998 1 73.25 228 TYR A N 1
ATOM 1840 C CA . TYR A 1 228 ? -9.031 7.492 -2.773 1 73.25 228 TYR A CA 1
ATOM 1841 C C . TYR A 1 228 ? -10.445 6.965 -2.947 1 73.25 228 TYR A C 1
ATOM 1843 O O . TYR A 1 228 ? -10.656 5.941 -3.605 1 73.25 228 TYR A O 1
ATOM 1851 N N . ARG A 1 229 ? -11.297 7.652 -2.447 1 72.06 229 ARG A N 1
ATOM 1852 C CA . ARG A 1 229 ? -12.695 7.242 -2.516 1 72.06 229 ARG A CA 1
ATOM 1853 C C . ARG A 1 229 ? -13.219 7.32 -3.945 1 72.06 229 ARG A C 1
ATOM 1855 O O . ARG A 1 229 ? -13.891 6.398 -4.418 1 72.06 229 ARG A O 1
ATOM 1862 N N . ARG A 1 230 ? -12.906 8.391 -4.57 1 71.25 230 ARG A N 1
ATOM 1863 C CA . ARG A 1 230 ? -13.375 8.586 -5.941 1 71.25 230 ARG A CA 1
ATOM 1864 C C . ARG A 1 230 ? -12.836 7.492 -6.859 1 71.25 230 ARG A C 1
ATOM 1866 O O . ARG A 1 230 ? -13.57 6.965 -7.699 1 71.25 230 ARG A O 1
ATOM 1873 N N . ALA A 1 231 ? -11.57 7.246 -6.719 1 67.5 231 ALA A N 1
ATOM 1874 C CA . ALA A 1 231 ? -10.969 6.195 -7.535 1 67.5 231 ALA A CA 1
ATOM 1875 C C . ALA A 1 231 ? -11.609 4.84 -7.258 1 67.5 231 ALA A C 1
ATOM 1877 O O . ALA A 1 231 ? -11.875 4.07 -8.18 1 67.5 231 ALA A O 1
ATOM 1878 N N . GLY A 1 232 ? -11.758 4.57 -6.02 1 67 232 GLY A N 1
ATOM 1879 C CA . GLY A 1 232 ? -12.438 3.334 -5.652 1 67 232 GLY A CA 1
ATOM 1880 C C . GLY A 1 232 ? -13.844 3.24 -6.199 1 67 232 GLY A C 1
ATOM 1881 O O . GLY A 1 232 ? -14.258 2.188 -6.688 1 67 232 GLY A O 1
ATOM 1882 N N . GLU A 1 233 ? -14.508 4.332 -6.117 1 68.12 233 GLU A N 1
ATOM 1883 C CA . GLU A 1 233 ? -15.891 4.375 -6.582 1 68.12 233 GLU A CA 1
ATOM 1884 C C . GLU A 1 233 ? -15.969 4.199 -8.094 1 68.12 233 GLU A C 1
ATOM 1886 O O . GLU A 1 233 ? -16.891 3.555 -8.602 1 68.12 233 GLU A O 1
ATOM 1891 N N . LYS A 1 234 ? -15.039 4.75 -8.742 1 70.69 234 LYS A N 1
ATOM 1892 C CA . LYS A 1 234 ? -15.016 4.598 -10.195 1 70.69 234 LYS A CA 1
ATOM 1893 C C . LYS A 1 234 ? -14.875 3.129 -10.586 1 70.69 234 LYS A C 1
ATOM 1895 O O . LYS A 1 234 ? -15.633 2.631 -11.422 1 70.69 234 LYS A O 1
ATOM 1900 N N . TRP A 1 235 ? -13.977 2.523 -10.008 1 70.44 235 TRP A N 1
ATOM 1901 C CA . TRP A 1 235 ? -13.797 1.111 -10.32 1 70.44 235 TRP A CA 1
ATOM 1902 C C . TRP A 1 235 ? -15 0.29 -9.875 1 70.44 235 TRP A C 1
ATOM 1904 O O . TRP A 1 235 ? -15.422 -0.633 -10.57 1 70.44 235 TRP A O 1
ATOM 1914 N N . MET A 1 236 ? -15.445 0.672 -8.758 1 73.25 236 MET A N 1
ATOM 1915 C CA . MET A 1 236 ? -16.625 -0.034 -8.273 1 73.25 236 MET A CA 1
ATOM 1916 C C . MET A 1 236 ? -17.781 0.115 -9.25 1 73.25 236 MET A C 1
ATOM 1918 O O . MET A 1 236 ? -18.484 -0.856 -9.539 1 73.25 236 MET A O 1
ATOM 1922 N N . ALA A 1 237 ? -17.875 1.295 -9.695 1 71.81 237 ALA A N 1
ATOM 1923 C CA . ALA A 1 237 ? -18.953 1.553 -10.656 1 71.81 237 ALA A CA 1
ATOM 1924 C C . ALA A 1 237 ? -18.75 0.744 -11.93 1 71.81 237 ALA A C 1
ATOM 1926 O O . ALA A 1 237 ? -19.703 0.158 -12.461 1 71.81 237 ALA A O 1
ATOM 1927 N N . ILE A 1 238 ? -17.594 0.632 -12.414 1 70.94 238 ILE A N 1
ATOM 1928 C CA . ILE A 1 238 ? -17.281 -0.117 -13.625 1 70.94 238 ILE A CA 1
ATOM 1929 C C . ILE A 1 238 ? -17.547 -1.604 -13.398 1 70.94 238 ILE A C 1
ATOM 1931 O O . ILE A 1 238 ? -18.219 -2.254 -14.195 1 70.94 238 ILE A O 1
ATOM 1935 N N . LEU A 1 239 ? -17.078 -2.066 -12.289 1 74.12 239 LEU A N 1
ATOM 1936 C CA . LEU A 1 239 ? -17.156 -3.5 -12.023 1 74.12 239 LEU A CA 1
ATOM 1937 C C . LEU A 1 239 ? -18.578 -3.916 -11.695 1 74.12 239 LEU A C 1
ATOM 1939 O O . LEU A 1 239 ? -19.016 -5.02 -12.047 1 74.12 239 LEU A O 1
ATOM 1943 N N . GLN A 1 240 ? -19.25 -3.098 -11.102 1 75.62 240 GLN A N 1
ATOM 1944 C CA . GLN A 1 240 ? -20.641 -3.387 -10.758 1 75.62 240 GLN A CA 1
ATOM 1945 C C . GLN A 1 240 ? -21.516 -3.426 -12 1 75.62 240 GLN A C 1
ATOM 1947 O O . GLN A 1 240 ? -22.531 -4.141 -12.039 1 75.62 240 GLN A O 1
ATOM 1952 N N . ASN A 1 241 ? -21.109 -2.686 -12.984 1 72.56 241 ASN A N 1
ATOM 1953 C CA . ASN A 1 241 ? -21.938 -2.568 -14.18 1 72.56 241 ASN A CA 1
ATOM 1954 C C . ASN A 1 241 ? -21.375 -3.4 -15.328 1 72.56 241 ASN A C 1
ATOM 1956 O O . ASN A 1 241 ? -21.766 -3.217 -16.484 1 72.56 241 ASN A O 1
ATOM 1960 N N . LEU A 1 242 ? -20.5 -4.199 -14.953 1 74.38 242 LEU A N 1
ATOM 1961 C CA . LEU A 1 242 ? -19.891 -5.055 -15.977 1 74.38 242 LEU A CA 1
ATOM 1962 C C . LEU A 1 242 ? -20.938 -6.016 -16.547 1 74.38 242 LEU A C 1
ATOM 1964 O O . LEU A 1 242 ? -21.641 -6.695 -15.805 1 74.38 242 LEU A O 1
ATOM 1968 N N . LYS A 1 243 ? -21.141 -5.918 -17.906 1 70.12 243 LYS A N 1
ATOM 1969 C CA . LYS A 1 243 ? -22.031 -6.84 -18.609 1 70.12 243 LYS A CA 1
ATOM 1970 C C . LYS A 1 243 ? -21.219 -7.891 -19.375 1 70.12 243 LYS A C 1
ATOM 1972 O O . LYS A 1 243 ? -20.016 -7.758 -19.531 1 70.12 243 LYS A O 1
ATOM 1977 N N . GLU A 1 244 ? -21.844 -8.938 -19.766 1 74.31 244 GLU A N 1
ATOM 1978 C CA . GLU A 1 244 ? -21.203 -10.031 -20.484 1 74.31 244 GLU A CA 1
ATOM 1979 C C . GLU A 1 244 ? -20.5 -9.516 -21.734 1 74.31 244 GLU A C 1
ATOM 1981 O O . GLU A 1 244 ? -19.422 -10.008 -22.094 1 74.31 244 GLU A O 1
ATOM 1986 N N . GLU A 1 245 ? -21.062 -8.531 -22.312 1 75.12 245 GLU A N 1
ATOM 1987 C CA . G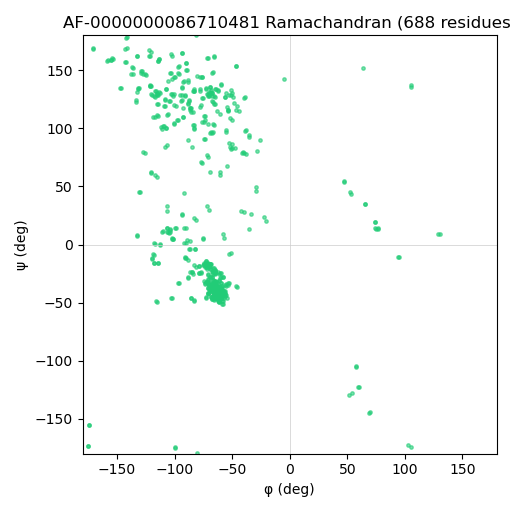LU A 1 245 ? -20.531 -8.016 -23.578 1 75.12 245 GLU A CA 1
ATOM 1988 C C . GLU A 1 245 ? -19.25 -7.211 -23.344 1 75.12 245 GLU A C 1
ATOM 1990 O O . GLU A 1 245 ? -18.469 -6.988 -24.281 1 75.12 245 GLU A O 1
ATOM 1995 N N . ASP A 1 246 ? -19.094 -6.875 -22.094 1 73 246 ASP A N 1
ATOM 1996 C CA . ASP A 1 246 ? -17.922 -6.059 -21.75 1 73 246 ASP A CA 1
ATOM 1997 C C . ASP A 1 246 ? -16.703 -6.93 -21.469 1 73 246 ASP A C 1
ATOM 1999 O O . ASP A 1 246 ? -15.602 -6.418 -21.297 1 73 246 ASP A O 1
ATOM 2003 N N . ILE A 1 247 ? -16.953 -8.289 -21.5 1 73.81 247 ILE A N 1
ATOM 2004 C CA . ILE A 1 247 ? -15.906 -9.195 -21.031 1 73.81 247 ILE A CA 1
ATOM 2005 C C . ILE A 1 247 ? -15.305 -9.938 -22.234 1 73.81 247 ILE A C 1
ATOM 2007 O O . ILE A 1 247 ? -16.031 -10.469 -23.062 1 73.81 247 ILE A O 1
ATOM 2011 N N . LYS A 1 248 ? -14.008 -9.812 -22.328 1 73.88 248 LYS A N 1
ATOM 2012 C CA . LYS A 1 248 ? -13.289 -10.75 -23.172 1 73.88 248 LYS A CA 1
ATOM 2013 C C . LYS A 1 248 ? -13 -12.055 -22.422 1 73.88 248 LYS A C 1
ATOM 2015 O O . LYS A 1 248 ? -12.039 -12.125 -21.656 1 73.88 248 LYS A O 1
ATOM 2020 N N . TRP A 1 249 ? -13.742 -12.977 -22.641 1 71.31 249 TRP A N 1
ATOM 2021 C CA . TRP A 1 249 ? -13.773 -14.195 -21.844 1 71.31 249 TRP A CA 1
ATOM 2022 C C . TRP A 1 249 ? -12.461 -14.961 -21.953 1 71.31 249 TRP A C 1
ATOM 2024 O O . TRP A 1 249 ? -12.016 -15.578 -20.984 1 71.31 249 TRP A O 1
ATOM 2034 N N . ARG A 1 250 ? -11.953 -14.836 -23.094 1 74.5 250 ARG A N 1
ATOM 2035 C CA . ARG A 1 250 ? -10.719 -15.602 -23.281 1 74.5 250 ARG A CA 1
ATOM 2036 C C . ARG A 1 250 ? -9.531 -14.68 -23.547 1 74.5 250 ARG A C 1
ATOM 2038 O O . ARG A 1 250 ? -9.633 -13.742 -24.344 1 74.5 250 ARG A O 1
ATOM 2045 N N . ALA A 1 251 ? -8.508 -15.062 -22.734 1 69 251 ALA A N 1
ATOM 2046 C CA . ALA A 1 251 ? -7.27 -14.352 -23.031 1 69 251 ALA A CA 1
ATOM 2047 C C . ALA A 1 251 ? -6.754 -14.711 -24.422 1 69 251 ALA A C 1
ATOM 2049 O O . ALA A 1 251 ? -6.641 -15.891 -24.766 1 69 251 ALA A O 1
ATOM 2050 N N . PRO A 1 252 ? -6.473 -13.742 -25.281 1 68.88 252 PRO A N 1
ATOM 2051 C CA . PRO A 1 252 ? -6.074 -14.023 -26.656 1 68.88 252 PRO A CA 1
ATOM 2052 C C . PRO A 1 252 ? -4.797 -14.859 -26.75 1 68.88 252 PRO A C 1
ATOM 2054 O O . PRO A 1 252 ? -4.594 -15.586 -27.719 1 68.88 252 PRO A O 1
ATOM 2057 N N . TRP A 1 253 ? -4.07 -14.781 -25.781 1 69.69 253 TRP A N 1
ATOM 2058 C CA . TRP A 1 253 ? -2.775 -15.453 -25.812 1 69.69 253 TRP A CA 1
ATOM 2059 C C . TRP A 1 253 ? -2.885 -16.875 -25.25 1 69.69 253 TRP A C 1
ATOM 2061 O O . TRP A 1 253 ? -1.927 -17.641 -25.312 1 69.69 253 TRP A O 1
ATOM 2071 N N . MET A 1 254 ? -4.055 -17.094 -24.656 1 73.94 254 MET A N 1
ATOM 2072 C CA . MET A 1 254 ? -4.238 -18.406 -24.062 1 73.94 254 MET A CA 1
ATOM 2073 C C . MET A 1 254 ? -4.738 -19.406 -25.109 1 73.94 254 MET A C 1
ATOM 2075 O O . MET A 1 254 ? -5.777 -19.188 -25.734 1 73.94 254 MET A O 1
ATOM 2079 N N . LEU A 1 255 ? -3.967 -20.344 -25.422 1 66.69 255 LEU A N 1
ATOM 2080 C CA . LEU A 1 255 ? -4.402 -21.359 -26.391 1 66.69 255 LEU A CA 1
ATOM 2081 C C . LEU A 1 255 ? -4.461 -22.734 -25.734 1 66.69 255 LEU A C 1
ATOM 2083 O O . LEU A 1 255 ? -3.73 -23.656 -26.125 1 66.69 255 LEU A O 1
ATOM 2087 N N . PRO A 1 256 ? -5.336 -22.688 -24.703 1 64.06 256 PRO A N 1
ATOM 2088 C CA . PRO A 1 256 ? -5.293 -24.016 -24.109 1 64.06 256 PRO A CA 1
ATOM 2089 C C . PRO A 1 256 ? -6.086 -25.047 -24.906 1 64.06 256 PRO A C 1
ATOM 2091 O O . PRO A 1 256 ? -7.176 -24.75 -25.406 1 64.06 256 PRO A O 1
ATOM 2094 N N . ASN A 1 257 ? -5.473 -26.125 -25.125 1 72.88 257 ASN A N 1
ATOM 2095 C CA . ASN A 1 257 ? -6.176 -27.219 -25.781 1 72.88 257 ASN A CA 1
ATOM 2096 C C . ASN A 1 257 ? -6.961 -28.062 -24.781 1 72.88 257 ASN A C 1
ATOM 2098 O O . ASN A 1 257 ? -7.984 -28.656 -25.141 1 72.88 257 ASN A O 1
ATOM 2102 N N . GLU A 1 258 ? -6.559 -28.031 -23.562 1 83.5 258 GLU A N 1
ATOM 2103 C CA . GLU A 1 258 ? -7.207 -28.812 -22.516 1 83.5 258 GLU A CA 1
ATOM 2104 C C . GLU A 1 258 ? -7.375 -28.016 -21.234 1 83.5 258 GLU A C 1
ATOM 2106 O O . GLU A 1 258 ? -6.559 -27.141 -20.922 1 83.5 258 GLU A O 1
ATOM 2111 N N . ILE A 1 259 ? -8.5 -28.359 -20.562 1 83 259 ILE A N 1
ATOM 2112 C CA . ILE A 1 259 ? -8.836 -27.656 -19.328 1 83 259 ILE A CA 1
ATOM 2113 C C . ILE A 1 259 ? -8.766 -28.625 -18.156 1 83 259 ILE A C 1
ATOM 2115 O O . ILE A 1 259 ? -9.383 -29.703 -18.172 1 83 259 ILE A O 1
ATOM 2119 N N . LEU A 1 260 ? -7.918 -28.312 -17.203 1 87.56 260 LEU A N 1
ATOM 2120 C CA . LEU A 1 260 ? -7.945 -29.047 -15.938 1 87.56 260 LEU A CA 1
ATOM 2121 C C . LEU A 1 260 ? -9.156 -28.656 -15.102 1 87.56 260 LEU A C 1
ATOM 2123 O O . LEU A 1 260 ? -9.258 -27.5 -14.648 1 87.56 260 LEU A O 1
ATOM 2127 N N . TYR A 1 261 ? -10.086 -29.609 -14.977 1 85.12 261 TYR A N 1
ATOM 2128 C CA . TYR A 1 261 ? -11.312 -29.156 -14.336 1 85.12 261 TYR A CA 1
ATOM 2129 C C . TYR A 1 261 ? -11.555 -29.906 -13.031 1 85.12 261 TYR A C 1
ATOM 2131 O O . TYR A 1 261 ? -12.367 -29.469 -12.203 1 85.12 261 TYR A O 1
ATOM 2139 N N . ARG A 1 262 ? -10.859 -31.031 -12.82 1 87.69 262 ARG A N 1
ATOM 2140 C CA . ARG A 1 262 ? -11 -31.734 -11.547 1 87.69 262 ARG A CA 1
ATOM 2141 C C . ARG A 1 262 ? -9.805 -32.625 -11.281 1 87.69 262 ARG A C 1
ATOM 2143 O O . ARG A 1 262 ? -9.047 -32.969 -12.195 1 87.69 262 ARG A O 1
ATOM 2150 N N . CYS A 1 263 ? -9.617 -32.938 -10.031 1 91.75 263 CYS A N 1
ATOM 2151 C CA . CYS A 1 263 ? -8.57 -33.875 -9.594 1 91.75 263 CYS A CA 1
ATOM 2152 C C . CYS A 1 263 ? -9.125 -34.906 -8.625 1 91.75 263 CYS A C 1
ATOM 2154 O O . CYS A 1 263 ? -9.828 -34.562 -7.672 1 91.75 263 CYS A O 1
ATOM 2156 N N . GLY A 1 264 ? -8.781 -36.156 -8.867 1 92.06 264 GLY A N 1
ATOM 2157 C CA . GLY A 1 264 ? -9.227 -37.219 -7.973 1 92.06 264 GLY A CA 1
ATOM 2158 C C . GLY A 1 264 ? -10.727 -37.188 -7.73 1 92.06 264 GLY A C 1
ATOM 2159 O O . GLY A 1 264 ? -11.508 -37.156 -8.68 1 92.06 264 GLY A O 1
ATOM 2160 N N . ASN A 1 265 ? -11.086 -37.219 -6.441 1 88.31 265 ASN A N 1
ATOM 2161 C CA . ASN A 1 265 ? -12.5 -37.25 -6.074 1 88.31 265 ASN A CA 1
ATOM 2162 C C . ASN A 1 265 ? -13.086 -35.844 -5.906 1 88.31 265 ASN A C 1
ATOM 2164 O O . ASN A 1 265 ? -14.266 -35.719 -5.602 1 88.31 265 ASN A O 1
ATOM 2168 N N . PHE A 1 266 ? -12.273 -34.906 -6.137 1 90.44 266 PHE A N 1
ATOM 2169 C CA . PHE A 1 266 ? -12.766 -33.531 -6.023 1 90.44 266 PHE A CA 1
ATOM 2170 C C . PHE A 1 266 ? -13.453 -33.125 -7.312 1 90.44 266 PHE A C 1
ATOM 2172 O O . PHE A 1 266 ? -12.938 -33.344 -8.406 1 90.44 266 PHE A O 1
ATOM 2179 N N . GLY A 1 267 ? -14.664 -32.5 -7.219 1 84.62 267 GLY A N 1
ATOM 2180 C CA . GLY A 1 267 ? -15.344 -31.922 -8.367 1 84.62 267 GLY A CA 1
ATOM 2181 C C . GLY A 1 267 ? -14.734 -30.609 -8.812 1 84.62 267 GLY A C 1
ATOM 2182 O O . GLY A 1 267 ? -15.312 -29.906 -9.633 1 84.62 267 GLY A O 1
ATOM 2183 N N . TRP A 1 268 ? -13.703 -30.234 -8.227 1 88.69 268 TRP A N 1
ATOM 2184 C CA . TRP A 1 268 ? -12.953 -29 -8.469 1 88.69 268 TRP A CA 1
ATOM 2185 C C . TRP A 1 268 ? -11.453 -29.25 -8.367 1 88.69 268 TRP A C 1
ATOM 2187 O O . TRP A 1 268 ? -11.016 -30.391 -8.18 1 88.69 268 TRP A O 1
ATOM 2197 N N . VAL A 1 269 ? -10.641 -28.281 -8.586 1 89.62 269 VAL A N 1
ATOM 2198 C CA . VAL A 1 269 ? -9.188 -28.422 -8.586 1 89.62 269 VAL A CA 1
ATOM 2199 C C . VAL A 1 269 ? -8.633 -28 -7.234 1 89.62 269 VAL A C 1
ATOM 2201 O O . VAL A 1 269 ? -8.664 -26.812 -6.883 1 89.62 269 VAL A O 1
ATOM 2204 N N . PRO A 1 270 ? -8.203 -29.016 -6.453 1 92.31 270 PRO A N 1
ATOM 2205 C CA . PRO A 1 270 ? -7.559 -28.656 -5.188 1 92.31 270 PRO A CA 1
ATOM 2206 C C . PRO A 1 270 ? -6.195 -28 -5.387 1 92.31 270 PRO A C 1
ATOM 2208 O O . PRO A 1 270 ? -5.422 -28.422 -6.25 1 92.31 270 PRO A O 1
ATOM 2211 N N . LEU A 1 271 ? -5.957 -26.969 -4.691 1 92.38 271 LEU A N 1
ATOM 2212 C CA . LEU A 1 271 ? -4.715 -26.203 -4.805 1 92.38 271 LEU A CA 1
ATOM 2213 C C . LEU A 1 271 ? -3.975 -26.172 -3.471 1 92.38 271 LEU A C 1
ATOM 2215 O O . LEU A 1 271 ? -4.582 -25.922 -2.426 1 92.38 271 LEU A O 1
ATOM 2219 N N . LEU A 1 272 ? -2.721 -26.5 -3.494 1 92.12 272 LEU A N 1
ATOM 2220 C CA . LEU A 1 272 ? -1.869 -26.422 -2.312 1 92.12 272 LEU A CA 1
ATOM 2221 C C . LEU A 1 272 ? -0.865 -25.281 -2.436 1 92.12 272 LEU A C 1
ATOM 2223 O O . LEU A 1 272 ? -0.102 -25.219 -3.402 1 92.12 272 LEU A O 1
ATOM 2227 N N . GLY A 1 273 ? -0.953 -24.359 -1.538 1 89.81 273 GLY A N 1
ATOM 2228 C CA . GLY A 1 273 ? -0.034 -23.234 -1.497 1 89.81 273 GLY A CA 1
ATOM 2229 C C . GLY A 1 273 ? 1.072 -23.391 -0.472 1 89.81 273 GLY A C 1
ATOM 2230 O O . GLY A 1 273 ? 1.213 -24.469 0.125 1 89.81 273 GLY A O 1
ATOM 2231 N N . ILE A 1 274 ? 1.892 -22.406 -0.29 1 87.31 274 ILE A N 1
ATOM 2232 C CA . ILE A 1 274 ? 3.029 -22.469 0.62 1 87.31 274 ILE A CA 1
ATOM 2233 C C . ILE A 1 274 ? 2.574 -22.125 2.039 1 87.31 274 ILE A C 1
ATOM 2235 O O . ILE A 1 274 ? 3.186 -22.578 3.014 1 87.31 274 ILE A O 1
ATOM 2239 N N . TRP A 1 275 ? 1.506 -21.422 2.148 1 84.94 275 TRP A N 1
ATOM 2240 C CA . TRP A 1 275 ? 1.049 -21.047 3.48 1 84.94 275 TRP A CA 1
ATOM 2241 C C . TRP A 1 275 ? -0.337 -21.609 3.766 1 84.94 275 TRP A C 1
ATOM 2243 O O . TRP A 1 275 ? -0.824 -21.531 4.895 1 84.94 275 TRP A O 1
ATOM 2253 N N . GLY A 1 276 ? -0.921 -22.156 2.748 1 87.62 276 GLY A N 1
ATOM 2254 C CA . GLY A 1 276 ? -2.25 -22.734 2.926 1 87.62 276 GLY A CA 1
ATOM 2255 C C . GLY A 1 276 ? -2.766 -23.438 1.687 1 87.62 276 GLY A C 1
ATOM 2256 O O . GLY A 1 276 ? -2.01 -23.688 0.746 1 87.62 276 GLY A O 1
ATOM 2257 N N . ALA A 1 277 ? -4.035 -23.844 1.812 1 90.25 277 ALA A N 1
ATOM 2258 C CA . ALA A 1 277 ? -4.641 -24.609 0.734 1 90.25 277 ALA A CA 1
ATOM 2259 C C . ALA A 1 277 ? -6.02 -24.062 0.369 1 90.25 277 ALA A C 1
ATOM 2261 O O . ALA A 1 277 ? -6.57 -23.234 1.092 1 90.25 277 ALA A O 1
ATOM 2262 N N . GLY A 1 278 ? -6.461 -24.438 -0.769 1 89.31 278 GLY A N 1
ATOM 2263 C CA . GLY A 1 278 ? -7.77 -24.094 -1.296 1 89.31 278 GLY A CA 1
ATOM 2264 C C . GLY A 1 278 ? -8.094 -24.781 -2.605 1 89.31 278 GLY A C 1
ATOM 2265 O O . GLY A 1 278 ? -7.676 -25.922 -2.83 1 89.31 278 GLY A O 1
ATOM 2266 N N . GLY A 1 279 ? -8.945 -24.188 -3.355 1 88.44 279 GLY A N 1
ATOM 2267 C CA . GLY A 1 279 ? -9.312 -24.734 -4.652 1 88.44 279 GLY A CA 1
ATOM 2268 C C . GLY A 1 279 ? -10.156 -23.797 -5.477 1 88.44 279 GLY A C 1
ATOM 2269 O O . GLY A 1 279 ? -10.484 -22.688 -5.031 1 88.44 279 GLY A O 1
ATOM 2270 N N . TYR A 1 280 ? -10.297 -24.125 -6.66 1 83.38 280 TYR A N 1
ATOM 2271 C CA . TYR A 1 280 ? -11.234 -23.406 -7.516 1 83.38 280 TYR A CA 1
ATOM 2272 C C . TYR A 1 280 ? -11.945 -24.359 -8.477 1 83.38 280 TYR A C 1
ATOM 2274 O O . TYR A 1 280 ? -11.492 -25.484 -8.688 1 83.38 280 TYR A O 1
ATOM 2282 N N . ALA A 1 281 ? -13.039 -23.922 -8.906 1 82.69 281 ALA A N 1
ATOM 2283 C CA . ALA A 1 281 ? -13.883 -24.734 -9.781 1 82.69 281 ALA A CA 1
ATOM 2284 C C . ALA A 1 281 ? -13.898 -24.172 -11.203 1 82.69 281 ALA A C 1
ATOM 2286 O O . ALA A 1 281 ? -14.688 -23.281 -11.516 1 82.69 281 ALA A O 1
ATOM 2287 N N . PRO A 1 282 ? -13.125 -24.828 -12.055 1 82.94 282 PRO A N 1
ATOM 2288 C CA . PRO A 1 282 ? -13.047 -24.312 -13.422 1 82.94 282 PRO A CA 1
ATOM 2289 C C . PRO A 1 282 ? -14.391 -24.391 -14.156 1 82.94 282 PRO A C 1
ATOM 2291 O O . PRO A 1 282 ? -14.656 -23.578 -15.047 1 82.94 282 PRO A O 1
ATOM 2294 N N . LEU A 1 283 ? -15.211 -25.219 -13.789 1 77.62 283 LEU A N 1
ATOM 2295 C CA . LEU A 1 283 ? -16.484 -25.406 -14.469 1 77.62 283 LEU A CA 1
ATOM 2296 C C . LEU A 1 283 ? -17.406 -24.203 -14.258 1 77.62 283 LEU A C 1
ATOM 2298 O O . LEU A 1 283 ? -18.375 -24.031 -14.984 1 77.62 283 LEU A O 1
ATOM 2302 N N . LEU A 1 284 ? -17.094 -23.406 -13.289 1 76.44 284 LEU A N 1
ATOM 2303 C CA . LEU A 1 284 ? -17.859 -22.203 -13.039 1 76.44 284 LEU A CA 1
ATOM 2304 C C . LEU A 1 284 ? -17.547 -21.125 -14.07 1 76.44 284 LEU A C 1
ATOM 2306 O O . LEU A 1 284 ? -18.312 -20.172 -14.242 1 76.44 284 LEU A O 1
ATOM 2310 N N . VAL A 1 285 ? -16.422 -21.312 -14.758 1 78.81 285 VAL A N 1
ATOM 2311 C CA . VAL A 1 285 ? -15.977 -20.234 -15.633 1 78.81 285 VAL A CA 1
ATOM 2312 C C . VAL A 1 285 ? -15.633 -20.797 -17.016 1 78.81 285 VAL A C 1
ATOM 2314 O O . VAL A 1 285 ? -14.633 -20.406 -17.625 1 78.81 285 VAL A O 1
ATOM 2317 N N . LEU A 1 286 ? -16.438 -21.594 -17.484 1 78.69 286 LEU A N 1
ATOM 2318 C CA . LEU A 1 286 ? -16.188 -22.266 -18.75 1 78.69 286 LEU A CA 1
ATOM 2319 C C . LEU A 1 286 ? -16.188 -21.266 -19.906 1 78.69 286 LEU A C 1
ATOM 2321 O O . LEU A 1 286 ? -15.586 -21.516 -20.953 1 78.69 286 LEU A O 1
ATOM 2325 N N . LYS A 1 287 ? -16.828 -20.203 -19.656 1 76.44 287 LYS A N 1
ATOM 2326 C CA . LYS A 1 287 ? -16.812 -19.156 -20.688 1 76.44 287 LYS A CA 1
ATOM 2327 C C . LYS A 1 287 ? -15.391 -18.688 -20.953 1 76.44 287 LYS A C 1
ATOM 2329 O O . LYS A 1 287 ? -15.07 -18.281 -22.078 1 76.44 287 LYS A O 1
ATOM 2334 N N . GLN A 1 288 ? -14.539 -18.781 -19.953 1 79.44 288 GLN A N 1
ATOM 2335 C CA . GLN A 1 288 ? -13.148 -18.375 -20.109 1 79.44 288 GLN A CA 1
ATOM 2336 C C . GLN A 1 288 ? -12.391 -19.328 -21.031 1 79.44 288 GLN A C 1
ATOM 2338 O O . GLN A 1 288 ? -11.312 -19.016 -21.516 1 79.44 288 GLN A O 1
ATOM 2343 N N . TYR A 1 289 ? -12.992 -20.484 -21.219 1 77.5 289 TYR A N 1
ATOM 2344 C CA . TYR A 1 289 ? -12.43 -21.5 -22.125 1 77.5 289 TYR A CA 1
ATOM 2345 C C . TYR A 1 289 ? -13.234 -21.578 -23.406 1 77.5 289 TYR A C 1
ATOM 2347 O O . TYR A 1 289 ? -13.086 -22.516 -24.188 1 77.5 289 TYR A O 1
ATOM 2355 N N . ARG A 1 290 ? -14.102 -20.625 -23.562 1 74.25 290 ARG A N 1
ATOM 2356 C CA . ARG A 1 290 ? -14.977 -20.562 -24.734 1 74.25 290 ARG A CA 1
ATOM 2357 C C . ARG A 1 290 ? -15.945 -21.75 -24.75 1 74.25 290 ARG A C 1
ATOM 2359 O O . ARG A 1 290 ? -16.203 -22.328 -25.797 1 74.25 290 ARG A O 1
ATOM 2366 N N . SER A 1 291 ? -16.328 -22.109 -23.547 1 73.75 291 SER A N 1
ATOM 2367 C CA . SER A 1 291 ? -17.266 -23.234 -23.438 1 73.75 291 SER A CA 1
ATOM 2368 C C . SER A 1 291 ? -18.547 -22.812 -22.719 1 73.75 291 SER A C 1
ATOM 2370 O O . SER A 1 291 ? -18.594 -21.766 -22.078 1 73.75 291 SER A O 1
ATOM 2372 N N . LYS A 1 292 ? -19.547 -23.641 -22.906 1 68.94 292 LYS A N 1
ATOM 2373 C CA . LYS A 1 292 ? -20.844 -23.375 -22.281 1 68.94 292 LYS A CA 1
ATOM 2374 C C . LYS A 1 292 ? -20.797 -23.578 -20.781 1 68.94 292 LYS A C 1
ATOM 2376 O O . LYS A 1 292 ? -20.25 -24.562 -20.297 1 68.94 292 LYS A O 1
ATOM 2381 N N . GLN A 1 293 ? -21.281 -22.484 -20.109 1 68.19 293 GLN A N 1
ATOM 2382 C CA . GLN A 1 293 ? -21.25 -22.516 -18.656 1 68.19 293 GLN A CA 1
ATOM 2383 C C . GLN A 1 293 ? -22.5 -23.172 -18.094 1 68.19 293 GLN A C 1
ATOM 2385 O O . GLN A 1 293 ? -23.609 -22.938 -18.578 1 68.19 293 GLN A O 1
ATOM 2390 N N . PHE A 1 294 ? -22.281 -24.234 -17.25 1 62.31 294 PHE A N 1
ATOM 2391 C CA . PHE A 1 294 ? -23.406 -24.906 -16.609 1 62.31 294 PHE A CA 1
ATOM 2392 C C . PHE A 1 294 ? -23.266 -24.875 -15.094 1 62.31 294 PHE A C 1
ATOM 2394 O O . PHE A 1 294 ? -22.281 -24.359 -14.562 1 62.31 294 PHE A O 1
ATOM 2401 N N . VAL A 1 295 ? -24.391 -25.234 -14.375 1 57.72 295 VAL A N 1
ATOM 2402 C CA . VAL A 1 295 ? -24.453 -25.188 -12.914 1 57.72 295 VAL A CA 1
ATOM 2403 C C . VAL A 1 295 ? -23.5 -26.219 -12.32 1 57.72 295 VAL A C 1
ATOM 2405 O O . VAL A 1 295 ? -23.5 -27.375 -12.719 1 57.72 295 VAL A O 1
ATOM 2408 N N . LEU A 1 296 ? -22.547 -25.766 -11.477 1 61.72 296 LEU A N 1
ATOM 2409 C CA . LEU A 1 296 ? -21.453 -26.641 -11.055 1 61.72 296 LEU A CA 1
ATOM 2410 C C . LEU A 1 296 ? -21.688 -27.156 -9.633 1 61.72 296 LEU A C 1
ATOM 2412 O O . LEU A 1 296 ? -22.422 -26.547 -8.867 1 61.72 296 LEU A O 1
ATOM 2416 N N . THR A 1 297 ? -21.234 -28.359 -9.391 1 61.47 297 THR A N 1
ATOM 2417 C CA . THR A 1 297 ? -21.094 -28.875 -8.031 1 61.47 297 THR A CA 1
ATOM 2418 C C . THR A 1 297 ? -19.875 -28.266 -7.348 1 61.47 297 THR A C 1
ATOM 2420 O O . THR A 1 297 ? -18.75 -28.438 -7.809 1 61.47 297 THR A O 1
ATOM 2423 N N . THR A 1 298 ? -20.047 -27.375 -6.473 1 67.56 298 THR A N 1
ATOM 2424 C CA . THR A 1 298 ? -18.953 -26.797 -5.703 1 67.56 298 THR A CA 1
ATOM 2425 C C . THR A 1 298 ? -18.969 -27.312 -4.27 1 67.56 298 THR A C 1
ATOM 2427 O O . THR A 1 298 ? -18.438 -26.672 -3.363 1 67.56 298 THR A O 1
ATOM 2430 N N . GLN A 1 299 ? -19.391 -28.531 -4.121 1 73.62 299 GLN A N 1
ATOM 2431 C CA . GLN A 1 299 ? -19.484 -29.094 -2.779 1 73.62 299 GLN A CA 1
ATOM 2432 C C . GLN A 1 299 ? -18.109 -29.328 -2.186 1 73.62 299 GLN A C 1
ATOM 2434 O O . GLN A 1 299 ? -17.234 -29.891 -2.846 1 73.62 299 GLN A O 1
ATOM 2439 N N . GLY A 1 300 ? -17.859 -28.844 -1.021 1 77.31 300 GLY A N 1
ATOM 2440 C CA . GLY A 1 300 ? -16.656 -29.125 -0.275 1 77.31 300 GLY A CA 1
ATOM 2441 C C . GLY A 1 300 ? -15.57 -28.062 -0.466 1 77.31 300 GLY A C 1
ATOM 2442 O O . GLY A 1 300 ? -14.562 -28.078 0.237 1 77.31 300 GLY A O 1
ATOM 2443 N N . LEU A 1 301 ? -15.734 -27.172 -1.411 1 83.19 301 LEU A N 1
ATOM 2444 C CA . LEU A 1 301 ? -14.711 -26.172 -1.71 1 83.19 301 LEU A CA 1
ATOM 2445 C C . LEU A 1 301 ? -14.375 -25.359 -0.471 1 83.19 301 LEU A C 1
ATOM 2447 O O . LEU A 1 301 ? -13.203 -25.156 -0.145 1 83.19 301 LEU A O 1
ATOM 2451 N N . ALA A 1 302 ? -15.328 -25.016 0.246 1 79.12 302 ALA A N 1
ATOM 2452 C CA . ALA A 1 302 ? -15.148 -24.156 1.422 1 79.12 302 ALA A CA 1
ATOM 2453 C C . ALA A 1 302 ? -14.438 -24.922 2.541 1 79.12 302 ALA A C 1
ATOM 2455 O O . ALA A 1 302 ? -13.664 -24.344 3.303 1 79.12 302 ALA A O 1
ATOM 2456 N N . GLN A 1 303 ? -14.625 -26.203 2.609 1 81.38 303 GLN A N 1
ATOM 2457 C CA . GLN A 1 303 ? -14.07 -27.031 3.672 1 81.38 303 GLN A CA 1
ATOM 2458 C C . GLN A 1 303 ? -12.57 -27.234 3.492 1 81.38 303 GLN A C 1
ATOM 2460 O O . GLN A 1 303 ? -11.859 -27.562 4.445 1 81.38 303 GLN A O 1
ATOM 2465 N N . TYR A 1 304 ? -12.164 -27.016 2.336 1 86.38 304 TYR A N 1
ATOM 2466 C CA . TYR A 1 304 ? -10.75 -27.281 2.068 1 86.38 304 TYR A CA 1
ATOM 2467 C C . TYR A 1 304 ? -9.961 -25.984 1.94 1 86.38 304 TYR A C 1
ATOM 2469 O O . TYR A 1 304 ? -8.844 -25.984 1.425 1 86.38 304 TYR A O 1
ATOM 2477 N N . LYS A 1 305 ? -10.609 -24.953 2.365 1 85.75 305 LYS A N 1
ATOM 2478 C CA . LYS A 1 305 ? -9.891 -23.688 2.486 1 85.75 305 LYS A CA 1
ATOM 2479 C C . LYS A 1 305 ? -9.32 -23.5 3.893 1 85.75 305 LYS A C 1
ATOM 2481 O O . LYS A 1 305 ? -10.078 -23.328 4.855 1 85.75 305 LYS A O 1
ATOM 2486 N N . PHE A 1 306 ? -7.93 -23.594 4 1 85.25 306 PHE A N 1
ATOM 2487 C CA . PHE A 1 306 ? -7.352 -23.484 5.336 1 85.25 306 PHE A CA 1
ATOM 2488 C C . PHE A 1 306 ? -5.906 -23 5.258 1 85.25 306 PHE A C 1
ATOM 2490 O O . PHE A 1 306 ? -5.293 -23.031 4.191 1 85.25 306 PHE A O 1
ATOM 2497 N N . SER A 1 307 ? -5.414 -22.453 6.359 1 84.25 307 SER A N 1
ATOM 2498 C CA . SER A 1 307 ? -4.016 -22.062 6.531 1 84.25 307 SER A CA 1
ATOM 2499 C C . SER A 1 307 ? -3.227 -23.141 7.258 1 84.25 307 SER A C 1
ATOM 2501 O O . SER A 1 307 ? -3.797 -23.938 8.016 1 84.25 307 SER A O 1
ATOM 2503 N N . TYR A 1 308 ? -1.976 -23.172 6.832 1 81.31 308 TYR A N 1
ATOM 2504 C CA . TYR A 1 308 ? -1.124 -24.156 7.492 1 81.31 308 TYR A CA 1
ATOM 2505 C C . TYR A 1 308 ? -0.815 -23.734 8.922 1 81.31 308 TYR A C 1
ATOM 2507 O O . TYR A 1 308 ? 0.349 -23.562 9.289 1 81.31 308 TYR A O 1
ATOM 2515 N N . LYS A 1 309 ? -1.78 -23.078 9.516 1 72.25 309 LYS A N 1
ATOM 2516 C CA . LYS A 1 309 ? -1.616 -22.703 10.914 1 72.25 309 LYS A CA 1
ATOM 2517 C C . LYS A 1 309 ? -2.375 -23.656 11.836 1 72.25 309 LYS A C 1
ATOM 2519 O O . LYS A 1 309 ? -3.551 -23.953 11.602 1 72.25 309 LYS A O 1
ATOM 2524 N N . GLY A 1 310 ? -1.774 -24.359 12.75 1 64.12 310 GLY A N 1
ATOM 2525 C CA . GLY A 1 310 ? -2.432 -25.234 13.711 1 64.12 310 GLY A CA 1
ATOM 2526 C C . GLY A 1 310 ? -2.328 -26.703 13.352 1 64.12 310 GLY A C 1
ATOM 2527 O O . GLY A 1 310 ? -1.522 -27.078 12.5 1 64.12 310 GLY A O 1
ATOM 2528 N N . ASN A 1 311 ? -3.104 -27.484 14.195 1 65.44 311 ASN A N 1
ATOM 2529 C CA . ASN A 1 311 ? -3.021 -28.938 14.055 1 65.44 311 ASN A CA 1
ATOM 2530 C C . ASN A 1 311 ? -4.23 -29.484 13.312 1 65.44 311 ASN A C 1
ATOM 2532 O O . ASN A 1 311 ? -5.305 -28.875 13.312 1 65.44 311 ASN A O 1
ATOM 2536 N N . GLY A 1 312 ? -4.07 -30.328 12.25 1 71.31 312 GLY A N 1
ATOM 2537 C CA . GLY A 1 312 ? -5.191 -31.109 11.773 1 71.31 312 GLY A CA 1
ATOM 2538 C C . GLY A 1 312 ? -5.402 -31.016 10.273 1 71.31 312 GLY A C 1
ATOM 2539 O O . GLY A 1 312 ? -6.453 -31.406 9.766 1 71.31 312 GLY A O 1
ATOM 2540 N N . TYR A 1 313 ? -4.363 -30.359 9.625 1 82.56 313 TYR A N 1
ATOM 2541 C CA . TYR A 1 313 ? -4.629 -30.219 8.203 1 82.56 313 TYR A CA 1
ATOM 2542 C C . TYR A 1 313 ? -3.846 -31.25 7.398 1 82.56 313 TYR A C 1
ATOM 2544 O O . TYR A 1 313 ? -3.938 -31.297 6.168 1 82.56 313 TYR A O 1
ATOM 2552 N N . ASN A 1 314 ? -3.168 -32.125 8.062 1 84.88 314 ASN A N 1
ATOM 2553 C CA . ASN A 1 314 ? -2.299 -33.094 7.363 1 84.88 314 ASN A CA 1
ATOM 2554 C C . ASN A 1 314 ? -3.102 -34.062 6.516 1 84.88 314 ASN A C 1
ATOM 2556 O O . ASN A 1 314 ? -2.695 -34.406 5.402 1 84.88 314 ASN A O 1
ATOM 2560 N N . LYS A 1 315 ? -4.152 -34.5 7.113 1 86.75 315 LYS A N 1
ATOM 2561 C CA . LYS A 1 315 ? -4.996 -35.406 6.363 1 86.75 315 LYS A CA 1
ATOM 2562 C C . LYS A 1 315 ? -5.52 -34.781 5.082 1 86.75 315 LYS A C 1
ATOM 2564 O O . LYS A 1 315 ? -5.492 -35.375 4.016 1 86.75 315 LYS A O 1
ATOM 2569 N N . LYS A 1 316 ? -5.938 -33.562 5.203 1 88.62 316 LYS A N 1
ATOM 2570 C CA . LYS A 1 316 ? -6.469 -32.844 4.047 1 88.62 316 LYS A CA 1
ATOM 2571 C C . LYS A 1 316 ? -5.383 -32.625 3 1 88.62 316 LYS A C 1
ATOM 2573 O O . LYS A 1 316 ? -5.641 -32.719 1.799 1 88.62 316 LYS A O 1
ATOM 2578 N N . ILE A 1 317 ? -4.227 -32.344 3.445 1 89.69 317 ILE A N 1
ATOM 2579 C CA . ILE A 1 317 ? -3.105 -32.125 2.537 1 89.69 317 ILE A CA 1
ATOM 2580 C C . ILE A 1 317 ? -2.803 -33.406 1.76 1 89.69 317 ILE A C 1
ATOM 2582 O O . ILE A 1 317 ? -2.572 -33.344 0.549 1 89.69 317 ILE A O 1
ATOM 2586 N N . ARG A 1 318 ? -2.77 -34.5 2.436 1 90.06 318 ARG A N 1
ATOM 2587 C CA . ARG A 1 318 ? -2.518 -35.781 1.784 1 90.06 318 ARG A CA 1
ATOM 2588 C C . ARG A 1 318 ? -3.6 -36.094 0.755 1 90.06 318 ARG A C 1
ATOM 2590 O O . ARG A 1 318 ? -3.299 -36.531 -0.348 1 90.06 318 ARG A O 1
ATOM 2597 N N . GLU A 1 319 ? -4.805 -35.812 1.15 1 91.31 319 GLU A N 1
ATOM 2598 C CA . GLU A 1 319 ? -5.922 -36.062 0.239 1 91.31 319 GLU A CA 1
ATOM 2599 C C . GLU A 1 319 ? -5.785 -35.188 -1.023 1 91.31 319 GLU A C 1
ATOM 2601 O O . GLU A 1 319 ? -5.941 -35.719 -2.137 1 91.31 319 GLU A O 1
ATOM 2606 N N . MET A 1 320 ? -5.48 -34 -0.801 1 92 320 MET A N 1
ATOM 2607 C CA . MET A 1 320 ? -5.352 -33.062 -1.919 1 92 320 MET A CA 1
ATOM 2608 C C . MET A 1 320 ? -4.148 -33.406 -2.785 1 92 320 MET A C 1
ATOM 2610 O O . MET A 1 320 ? -4.223 -33.344 -4.016 1 92 320 MET A O 1
ATOM 2614 N N . SER A 1 321 ? -3.059 -33.781 -2.162 1 91.25 321 SER A N 1
ATOM 2615 C CA . SER A 1 321 ? -1.861 -34.188 -2.902 1 91.25 321 SER A CA 1
ATOM 2616 C C . SER A 1 321 ? -2.111 -35.406 -3.752 1 91.25 321 SER A C 1
ATOM 2618 O O . SER A 1 321 ? -1.718 -35.469 -4.918 1 91.25 321 SER A O 1
ATOM 2620 N N . ASN A 1 322 ? -2.746 -36.312 -3.193 1 92.12 322 ASN A N 1
ATOM 2621 C CA . ASN A 1 322 ? -3.055 -37.531 -3.9 1 92.12 322 ASN A CA 1
ATOM 2622 C C . ASN A 1 322 ? -3.998 -37.312 -5.074 1 92.12 322 ASN A C 1
ATOM 2624 O O . ASN A 1 322 ? -3.922 -38 -6.094 1 92.12 322 ASN A O 1
ATOM 2628 N N . ALA A 1 323 ? -4.844 -36.344 -4.914 1 92.94 323 ALA A N 1
ATOM 2629 C CA . ALA A 1 323 ? -5.812 -36.031 -5.961 1 92.94 323 ALA A CA 1
ATOM 2630 C C . ALA A 1 323 ? -5.113 -35.625 -7.25 1 92.94 323 ALA A C 1
ATOM 2632 O O . ALA A 1 323 ? -5.613 -35.875 -8.344 1 92.94 323 ALA A O 1
ATOM 2633 N N . TRP A 1 324 ? -3.988 -35.031 -7.176 1 92.12 324 TRP A N 1
ATOM 2634 C CA . TRP A 1 324 ? -3.273 -34.531 -8.336 1 92.12 324 TRP A CA 1
ATOM 2635 C C . TRP A 1 324 ? -2.668 -35.688 -9.148 1 92.12 324 TRP A C 1
ATOM 2637 O O . TRP A 1 324 ? -2.25 -35.469 -10.297 1 92.12 324 TRP A O 1
ATOM 2647 N N . ASN A 1 325 ? -2.619 -36.844 -8.586 1 90.94 325 ASN A N 1
ATOM 2648 C CA . ASN A 1 325 ? -2.168 -38 -9.344 1 90.94 325 ASN A CA 1
ATOM 2649 C C . ASN A 1 325 ? -3.199 -38.438 -10.383 1 90.94 325 ASN A C 1
ATOM 2651 O O . ASN A 1 325 ? -2.885 -39.219 -11.289 1 90.94 325 ASN A O 1
ATOM 2655 N N . GLN A 1 326 ? -4.367 -37.969 -10.211 1 93.12 326 GLN A N 1
ATOM 2656 C CA . GLN A 1 326 ? -5.453 -38.281 -11.141 1 93.12 326 GLN A CA 1
ATOM 2657 C C . GLN A 1 326 ? -6.117 -37 -11.641 1 93.12 326 GLN A C 1
ATOM 2659 O O . GLN A 1 326 ? -7.227 -36.656 -11.219 1 93.12 326 GLN A O 1
ATOM 2664 N N . THR A 1 327 ? -5.523 -36.406 -12.539 1 91.5 32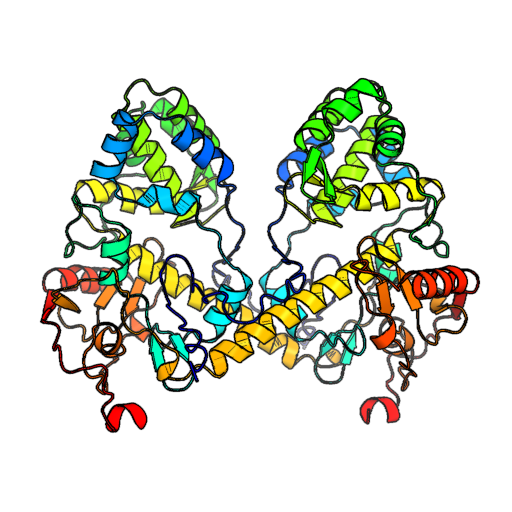7 THR A N 1
ATOM 2665 C CA . THR A 1 327 ? -6.078 -35.188 -13.094 1 91.5 327 THR A CA 1
ATOM 2666 C C . THR A 1 327 ? -7.027 -35.469 -14.242 1 91.5 327 THR A C 1
ATOM 2668 O O . THR A 1 327 ? -6.809 -36.406 -15.008 1 91.5 327 THR A O 1
ATOM 2671 N N . ARG A 1 328 ? -8.07 -34.781 -14.312 1 89.44 328 ARG A N 1
ATOM 2672 C CA . ARG A 1 328 ? -9.039 -34.906 -15.398 1 89.44 328 ARG A CA 1
ATOM 2673 C C . ARG A 1 328 ? -9.094 -33.594 -16.219 1 89.44 328 ARG A C 1
ATOM 2675 O O . ARG A 1 328 ? -9.188 -32.5 -15.664 1 89.44 328 ARG A O 1
ATOM 2682 N N . ARG A 1 329 ? -8.984 -33.812 -17.469 1 88.69 329 ARG A N 1
ATOM 2683 C CA . ARG A 1 329 ? -9 -32.688 -18.391 1 88.69 329 ARG A CA 1
ATOM 2684 C C . ARG A 1 329 ? -10.078 -32.875 -19.453 1 88.69 329 ARG A C 1
ATOM 2686 O O . ARG A 1 329 ? -10.469 -34 -19.781 1 88.69 329 ARG A O 1
ATOM 2693 N N . ILE A 1 330 ? -10.633 -31.781 -19.844 1 81.5 330 ILE A N 1
ATOM 2694 C CA . ILE A 1 330 ? -11.625 -31.797 -20.906 1 81.5 330 ILE A CA 1
ATOM 2695 C C . ILE A 1 330 ? -11.164 -30.906 -22.062 1 81.5 330 ILE A C 1
ATOM 2697 O O . ILE A 1 330 ? -10.539 -29.875 -21.844 1 81.5 330 ILE A O 1
ATOM 2701 N N . LYS A 1 331 ? -11.375 -31.484 -23.234 1 79.81 331 LYS A N 1
ATOM 2702 C CA . LYS A 1 331 ? -11.047 -30.672 -24.422 1 79.81 331 LYS A CA 1
ATOM 2703 C C . LYS A 1 331 ? -12.008 -29.5 -24.562 1 79.81 331 LYS A C 1
ATOM 2705 O O . LYS A 1 331 ? -13.195 -29.609 -24.234 1 79.81 331 LYS A O 1
ATOM 2710 N N . ARG A 1 332 ? -11.477 -28.375 -24.797 1 68.75 332 ARG A N 1
ATOM 2711 C CA . ARG A 1 332 ? -12.297 -27.188 -25.016 1 68.75 332 ARG A CA 1
ATOM 2712 C C . ARG A 1 332 ? -13.406 -27.469 -26.016 1 68.75 332 ARG A C 1
ATOM 2714 O O . ARG A 1 332 ? -13.195 -28.188 -27 1 68.75 332 ARG A O 1
ATOM 2721 N N . LEU A 1 333 ? -14.727 -27.25 -25.516 1 60.84 333 LEU A N 1
ATOM 2722 C CA . LEU A 1 333 ? -15.812 -27.422 -26.484 1 60.84 333 LEU A CA 1
ATOM 2723 C C . LEU A 1 333 ? -16.094 -26.125 -27.219 1 60.84 333 LEU A C 1
ATOM 2725 O O . LEU A 1 333 ? -16.234 -25.062 -26.594 1 60.84 333 LEU A O 1
ATOM 2729 N N . ALA A 1 334 ? -15.5 -25.844 -28.281 1 58.12 334 ALA A N 1
ATOM 2730 C CA . ALA A 1 334 ? -15.633 -24.641 -29.109 1 58.12 334 ALA A CA 1
ATOM 2731 C C . ALA A 1 334 ? -17.094 -24.234 -29.25 1 58.12 334 ALA A C 1
ATOM 2733 O O . ALA A 1 334 ? -17.719 -24.484 -30.297 1 58.12 334 ALA A O 1
ATOM 2734 N N . VAL A 1 335 ? -18 -24.516 -28.266 1 54.44 335 VAL A N 1
ATOM 2735 C CA . VAL A 1 335 ? -19.391 -24.234 -28.641 1 54.44 335 VAL A CA 1
ATOM 2736 C C . VAL A 1 335 ? -19.766 -22.812 -28.219 1 54.44 335 VAL A C 1
ATOM 2738 O O . VAL A 1 335 ? -20.922 -22.422 -28.328 1 54.44 335 VAL A O 1
ATOM 2741 N N . GLY A 1 336 ? -18.969 -21.812 -28.422 1 58.09 336 GLY A N 1
ATOM 2742 C CA . GLY A 1 336 ? -19.281 -20.422 -28.141 1 58.09 336 GLY A CA 1
ATOM 2743 C C . GLY A 1 336 ? -19.516 -20.141 -26.672 1 58.09 336 GLY A C 1
ATOM 2744 O O . GLY A 1 336 ? -19.719 -21.078 -25.875 1 58.09 336 GLY A O 1
ATOM 2745 N N . SER A 1 337 ? -19.297 -18.984 -26.078 1 60.31 337 SER A N 1
ATOM 2746 C CA . SER A 1 337 ? -19.453 -18.5 -24.719 1 60.31 337 SER A CA 1
ATOM 2747 C C . SER A 1 337 ? -20.922 -18.391 -24.328 1 60.31 337 SER A C 1
ATOM 2749 O O . SER A 1 337 ? -21.531 -17.328 -24.438 1 60.31 337 SER A O 1
ATOM 2751 N N . MET A 1 338 ? -21.719 -19.578 -24.297 1 64.94 338 MET A N 1
ATOM 2752 C CA . MET A 1 338 ? -23.141 -19.516 -23.953 1 64.94 338 MET A CA 1
ATOM 2753 C C . MET A 1 338 ? -23.359 -19.984 -22.516 1 64.94 338 MET A C 1
ATOM 2755 O O . MET A 1 338 ? -22.516 -20.656 -21.938 1 64.94 338 MET A O 1
ATOM 2759 N N . THR A 1 339 ? -24.266 -19.344 -21.812 1 68.25 339 THR A N 1
ATOM 2760 C CA . THR A 1 339 ? -24.672 -19.688 -20.453 1 68.25 339 THR A CA 1
ATOM 2761 C C . THR A 1 339 ? -26 -20.438 -20.453 1 68.25 339 THR A C 1
ATOM 2763 O O . THR A 1 339 ? -26.906 -20.109 -21.234 1 68.25 339 THR A O 1
ATOM 2766 N N . THR A 1 340 ? -26 -21.625 -19.766 1 68.12 340 THR A N 1
ATOM 2767 C CA . THR A 1 340 ? -27.266 -22.344 -19.641 1 68.12 340 THR A CA 1
ATOM 2768 C C . THR A 1 340 ? -28.25 -21.547 -18.781 1 68.12 340 THR A C 1
ATOM 2770 O O . THR A 1 340 ? -27.844 -20.75 -17.938 1 68.12 340 THR A O 1
ATOM 2773 N N . PRO A 1 341 ? -29.531 -21.688 -19.094 1 68.56 341 PRO A N 1
ATOM 2774 C CA . PRO A 1 341 ? -30.531 -21 -18.281 1 68.56 341 PRO A CA 1
ATOM 2775 C C . PRO A 1 341 ? -30.406 -21.297 -16.797 1 68.56 341 PRO A C 1
ATOM 2777 O O . PRO A 1 341 ? -30.656 -20.438 -15.953 1 68.56 341 PRO A O 1
ATOM 2780 N N . GLU A 1 342 ? -29.969 -22.547 -16.5 1 64.56 342 GLU A N 1
ATOM 2781 C CA . GLU A 1 342 ? -29.828 -22.953 -15.102 1 64.56 342 GLU A CA 1
ATOM 2782 C C . GLU A 1 342 ? -28.75 -22.125 -14.398 1 64.56 342 GLU A C 1
ATOM 2784 O O . GLU A 1 342 ? -28.875 -21.797 -13.219 1 64.56 342 GLU A O 1
ATOM 2789 N N . TYR A 1 343 ? -27.812 -21.781 -15.164 1 69.06 343 TYR A N 1
ATOM 2790 C CA . TYR A 1 343 ? -26.734 -20.969 -14.602 1 69.06 343 TYR A CA 1
ATOM 2791 C C . TYR A 1 343 ? -27.219 -19.562 -14.281 1 69.06 343 TYR A C 1
ATOM 2793 O O . TYR A 1 343 ? -26.875 -19.016 -13.234 1 69.06 343 TYR A O 1
ATOM 2801 N N . ILE A 1 344 ? -28.016 -19.078 -15.094 1 66.69 344 ILE A N 1
ATOM 2802 C CA . ILE A 1 344 ? -28.547 -17.734 -14.891 1 66.69 344 ILE A CA 1
ATOM 2803 C C . ILE A 1 344 ? -29.422 -17.703 -13.648 1 66.69 344 ILE A C 1
ATOM 2805 O O . ILE A 1 344 ? -29.375 -16.766 -12.859 1 66.69 344 ILE A O 1
ATOM 2809 N N . GLU A 1 345 ? -30.141 -18.734 -13.469 1 64.19 345 GLU A N 1
ATOM 2810 C CA . GLU A 1 345 ? -31 -18.844 -12.297 1 64.19 345 GLU A CA 1
ATOM 2811 C C . GLU A 1 345 ? -30.188 -18.953 -11.016 1 64.19 345 GLU A C 1
ATOM 2813 O O . GLU A 1 345 ? -30.516 -18.344 -10 1 64.19 345 GLU A O 1
ATOM 2818 N N . TRP A 1 346 ? -29.141 -19.562 -11.18 1 65.38 346 TRP A N 1
ATOM 2819 C CA . TRP A 1 346 ? -28.25 -19.734 -10.031 1 65.38 346 TRP A CA 1
ATOM 2820 C C . TRP A 1 346 ? -27.641 -18.406 -9.617 1 65.38 346 TRP A C 1
ATOM 2822 O O . TRP A 1 346 ? -27.578 -18.094 -8.422 1 65.38 346 TRP A O 1
ATOM 2832 N N . MET B 1 1 ? -19.641 -6.645 39.688 1 18.17 1 MET B N 1
ATOM 2833 C CA . MET B 1 1 ? -19.953 -7.25 38.406 1 18.17 1 MET B CA 1
ATOM 2834 C C . MET B 1 1 ? -19.469 -6.375 37.25 1 18.17 1 MET B C 1
ATOM 2836 O O . MET B 1 1 ? -20.062 -5.34 36.938 1 18.17 1 MET B O 1
ATOM 2840 N N . TYR B 1 2 ? -18.203 -6.152 37.094 1 18.55 2 TYR B N 1
ATOM 2841 C CA . TYR B 1 2 ? -17.375 -5.156 36.438 1 18.55 2 TYR B CA 1
ATOM 2842 C C . TYR B 1 2 ? -17.469 -5.305 34.906 1 18.55 2 TYR B C 1
ATOM 2844 O O . TYR B 1 2 ? -17.109 -6.348 34.344 1 18.55 2 TYR B O 1
ATOM 2852 N N . SER B 1 3 ? -18.625 -4.828 34.438 1 21.06 3 SER B N 1
ATOM 2853 C CA . SER B 1 3 ? -19.016 -4.992 33.031 1 21.06 3 SER B CA 1
ATOM 2854 C C . SER B 1 3 ? -17.938 -4.48 32.094 1 21.06 3 SER B C 1
ATOM 2856 O O . SER B 1 3 ? -17.375 -3.408 32.312 1 21.06 3 SER B O 1
ATOM 2858 N N . PRO B 1 4 ? -17.391 -5.383 31.344 1 24.45 4 PRO B N 1
ATOM 2859 C CA . PRO B 1 4 ? -16.188 -5.145 30.531 1 24.45 4 PRO B CA 1
ATOM 2860 C C . PRO B 1 4 ? -16.312 -3.906 29.641 1 24.45 4 PRO B C 1
ATOM 2862 O O . PRO B 1 4 ? -17.406 -3.59 29.172 1 24.45 4 PRO B O 1
ATOM 2865 N N . GLU B 1 5 ? -15.617 -2.846 29.938 1 23.45 5 GLU B N 1
ATOM 2866 C CA . GLU B 1 5 ? -15.57 -1.487 29.422 1 23.45 5 GLU B CA 1
ATOM 2867 C C . GLU B 1 5 ? -15.531 -1.491 27.891 1 23.45 5 GLU B C 1
ATOM 2869 O O . GLU B 1 5 ? -14.766 -2.248 27.281 1 23.45 5 GLU B O 1
ATOM 2874 N N . PRO B 1 6 ? -16.578 -0.954 27.297 1 25.39 6 PRO B N 1
ATOM 2875 C CA . PRO B 1 6 ? -16.844 -0.929 25.859 1 25.39 6 PRO B CA 1
ATOM 2876 C C . PRO B 1 6 ? -15.664 -0.403 25.047 1 25.39 6 PRO B C 1
ATOM 2878 O O . PRO B 1 6 ? -14.844 0.362 25.562 1 25.39 6 PRO B O 1
ATOM 2881 N N . ASN B 1 7 ? -15.289 -1.07 23.984 1 27.62 7 ASN B N 1
ATOM 2882 C CA . ASN B 1 7 ? -14.258 -0.895 22.969 1 27.62 7 ASN B CA 1
ATOM 2883 C C . ASN B 1 7 ? -14.281 0.516 22.375 1 27.62 7 ASN B C 1
ATOM 2885 O O . ASN B 1 7 ? -15.297 0.95 21.828 1 27.62 7 ASN B O 1
ATOM 2889 N N . LEU B 1 8 ? -13.68 1.396 23.031 1 25.59 8 LEU B N 1
ATOM 2890 C CA . LEU B 1 8 ? -13.68 2.812 22.672 1 25.59 8 LEU B CA 1
ATOM 2891 C C . LEU B 1 8 ? -12.797 3.068 21.453 1 25.59 8 LEU B C 1
ATOM 2893 O O . LEU B 1 8 ? -11.68 2.562 21.375 1 25.59 8 LEU B O 1
ATOM 2897 N N . VAL B 1 9 ? -13.344 3.314 20.375 1 29.3 9 VAL B N 1
ATOM 2898 C CA . VAL B 1 9 ? -12.641 3.688 19.141 1 29.3 9 VAL B CA 1
ATOM 2899 C C . VAL B 1 9 ? -12.148 5.129 19.25 1 29.3 9 VAL B C 1
ATOM 2901 O O . VAL B 1 9 ? -12.93 6.039 19.547 1 29.3 9 VAL B O 1
ATOM 2904 N N . CYS B 1 10 ? -10.938 5.203 19.75 1 24.8 10 CYS B N 1
ATOM 2905 C CA . CYS B 1 10 ? -10.383 6.547 19.703 1 24.8 10 CYS B CA 1
ATOM 2906 C C . CYS B 1 10 ? -9.703 6.816 18.359 1 24.8 10 CYS B C 1
ATOM 2908 O O . CYS B 1 10 ? -8.961 5.969 17.859 1 24.8 10 CYS B O 1
ATOM 2910 N N . MET B 1 11 ? -10.195 7.656 17.703 1 28.39 11 MET B N 1
ATOM 2911 C CA . MET B 1 11 ? -9.562 8.055 16.438 1 28.39 11 MET B CA 1
ATOM 2912 C C . MET B 1 11 ? -8.352 8.945 16.703 1 28.39 11 MET B C 1
ATOM 2914 O O . MET B 1 11 ? -8.461 9.969 17.375 1 28.39 11 MET B O 1
ATOM 2918 N N . ASN B 1 12 ? -7.277 8.383 17.219 1 28.75 12 ASN B N 1
ATOM 2919 C CA . ASN B 1 12 ? -6.148 9.305 17.234 1 28.75 12 ASN B CA 1
ATOM 2920 C C . ASN B 1 12 ? -5.332 9.211 15.938 1 28.75 12 ASN B C 1
ATOM 2922 O O . ASN B 1 12 ? -5.469 8.25 15.18 1 28.75 12 ASN B O 1
ATOM 2926 N N . LEU B 1 13 ? -4.703 10.258 15.734 1 29.66 13 LEU B N 1
ATOM 2927 C CA . LEU B 1 13 ? -3.846 10.383 14.562 1 29.66 13 LEU B CA 1
ATOM 2928 C C . LEU B 1 13 ? -2.957 9.156 14.398 1 29.66 13 LEU B C 1
ATOM 2930 O O . LEU B 1 13 ? -2.445 8.898 13.312 1 29.66 13 LEU B O 1
ATOM 2934 N N . TYR B 1 14 ? -2.523 8.602 15.594 1 31.22 14 TYR B N 1
ATOM 2935 C CA . TYR B 1 14 ? -1.521 7.547 15.594 1 31.22 14 TYR B CA 1
ATOM 2936 C C . TYR B 1 14 ? -2.164 6.184 15.352 1 31.22 14 TYR B C 1
ATOM 2938 O O . TYR B 1 14 ? -1.544 5.148 15.594 1 31.22 14 TYR B O 1
ATOM 2946 N N . GLY B 1 15 ? -3.164 6.184 14.836 1 30.52 15 GLY B N 1
ATOM 2947 C CA . GLY B 1 15 ? -3.92 4.98 14.531 1 30.52 15 GLY B CA 1
ATOM 2948 C C . GLY B 1 15 ? -5.109 4.77 15.445 1 30.52 15 GLY B C 1
ATOM 2949 O O . GLY B 1 15 ? -5.25 5.461 16.453 1 30.52 15 GLY B O 1
ATOM 2950 N N . ILE B 1 16 ? -6.152 4.438 14.977 1 30.02 16 ILE B N 1
ATOM 2951 C CA . ILE B 1 16 ? -7.273 3.963 15.781 1 30.02 16 ILE B CA 1
ATOM 2952 C C . ILE B 1 16 ? -6.809 2.826 16.688 1 30.02 16 ILE B C 1
ATOM 2954 O O . ILE B 1 16 ? -6.348 1.788 16.203 1 30.02 16 ILE B O 1
ATOM 2958 N N . ARG B 1 17 ? -6.316 3.195 17.859 1 28.34 17 ARG B N 1
ATOM 2959 C CA . ARG B 1 17 ? -6.07 2.086 18.781 1 28.34 17 ARG B CA 1
ATOM 2960 C C . ARG B 1 17 ? -7.379 1.449 19.234 1 28.34 17 ARG B C 1
ATOM 2962 O O . ARG B 1 17 ? -8.25 2.129 19.781 1 28.34 17 ARG B O 1
ATOM 2969 N N . ILE B 1 18 ? -7.809 0.363 18.578 1 29.52 18 ILE B N 1
ATOM 2970 C CA . ILE B 1 18 ? -8.828 -0.484 19.188 1 29.52 18 ILE B CA 1
ATOM 2971 C C . ILE B 1 18 ? -8.25 -1.197 20.406 1 29.52 18 ILE B C 1
ATOM 2973 O O . ILE B 1 18 ? -7.207 -1.853 20.312 1 29.52 18 ILE B O 1
ATOM 2977 N N . GLU B 1 19 ? -8.453 -0.699 21.5 1 27.42 19 GLU B N 1
ATOM 2978 C CA . GLU B 1 19 ? -8.086 -1.505 22.672 1 27.42 19 GLU B CA 1
ATOM 2979 C C . GLU B 1 19 ? -8.453 -2.973 22.453 1 27.42 19 GLU B C 1
ATOM 2981 O O . GLU B 1 19 ? -9.523 -3.281 21.922 1 27.42 19 GLU B O 1
ATOM 2986 N N . GLU B 1 20 ? -7.422 -3.875 22.625 1 28.73 20 GLU B N 1
ATOM 2987 C CA . GLU B 1 20 ? -7.355 -5.332 22.531 1 28.73 20 GLU B CA 1
ATOM 2988 C C . GLU B 1 20 ? -8.445 -5.988 23.359 1 28.73 20 GLU B C 1
ATOM 2990 O O . GLU B 1 20 ? -8.43 -7.207 23.562 1 28.73 20 GLU B O 1
ATOM 2995 N N . SER B 1 21 ? -9.195 -5.434 24.109 1 27.97 21 SER B N 1
ATOM 2996 C CA . SER B 1 21 ? -9.898 -6.426 24.922 1 27.97 21 SER B CA 1
ATOM 2997 C C . SER B 1 21 ? -10.594 -7.461 24.047 1 27.97 21 SER B C 1
ATOM 2999 O O . SER B 1 21 ? -11.25 -8.367 24.547 1 27.97 21 SER B O 1
ATOM 3001 N N . VAL B 1 22 ? -11.25 -7.117 23.094 1 28.95 22 VAL B N 1
ATOM 3002 C CA . VAL B 1 22 ? -11.898 -8.289 22.516 1 28.95 22 VAL B CA 1
ATOM 3003 C C . VAL B 1 22 ? -10.844 -9.336 22.172 1 28.95 22 VAL B C 1
ATOM 3005 O O . VAL B 1 22 ? -9.703 -9 21.844 1 28.95 22 VAL B O 1
ATOM 3008 N N . GLY B 1 23 ? -11.086 -10.617 22.625 1 26.17 23 GLY B N 1
ATOM 3009 C CA . GLY B 1 23 ? -10.312 -11.805 22.328 1 26.17 23 GLY B CA 1
ATOM 3010 C C . GLY B 1 23 ? -9.609 -11.734 20.984 1 26.17 23 GLY B C 1
ATOM 3011 O O . GLY B 1 23 ? -10.258 -11.625 19.938 1 26.17 23 GLY B O 1
ATOM 3012 N N . SER B 1 24 ? -8.57 -11.102 20.984 1 28.17 24 SER B N 1
ATOM 3013 C CA . SER B 1 24 ? -7.535 -11.023 19.969 1 28.17 24 SER B CA 1
ATOM 3014 C C . SER B 1 24 ? -7.277 -12.383 19.328 1 28.17 24 SER B C 1
ATOM 3016 O O . SER B 1 24 ? -6.504 -13.188 19.859 1 28.17 24 SER B O 1
ATOM 3018 N N . GLU B 1 25 ? -8.312 -13.305 19.281 1 27.61 25 GLU B N 1
ATOM 3019 C CA . GLU B 1 25 ? -7.785 -14.367 18.438 1 27.61 25 GLU B CA 1
ATOM 3020 C C . GLU B 1 25 ? -6.891 -13.805 17.328 1 27.61 25 GLU B C 1
ATOM 3022 O O . GLU B 1 25 ? -7.285 -12.875 16.625 1 27.61 25 GLU B O 1
ATOM 3027 N N . SER B 1 26 ? -5.648 -13.797 17.625 1 27.41 26 SER B N 1
ATOM 3028 C CA . SER B 1 26 ? -4.508 -13.625 16.734 1 27.41 26 SER B CA 1
ATOM 3029 C C . SER B 1 26 ? -4.867 -13.984 15.289 1 27.41 26 SER B C 1
ATOM 3031 O O . SER B 1 26 ? -4.742 -15.141 14.883 1 27.41 26 SER B O 1
ATOM 3033 N N . ARG B 1 27 ? -6.129 -13.906 14.984 1 28.77 27 ARG B N 1
ATOM 3034 C CA . ARG B 1 27 ? -6.438 -14.234 13.594 1 28.77 27 ARG B CA 1
ATOM 3035 C C . ARG B 1 27 ? -5.375 -13.68 12.656 1 28.77 27 ARG B C 1
ATOM 3037 O O . ARG B 1 27 ? -5.031 -12.492 12.727 1 28.77 27 ARG B O 1
ATOM 3044 N N . ASP B 1 28 ? -4.57 -14.5 12.352 1 27.78 28 ASP B N 1
ATOM 3045 C CA . ASP B 1 28 ? -3.465 -14.445 11.398 1 27.78 28 ASP B CA 1
ATOM 3046 C C . ASP B 1 28 ? -3.775 -13.492 10.25 1 27.78 28 ASP B C 1
ATOM 3048 O O . ASP B 1 28 ? -4.562 -13.82 9.359 1 27.78 28 ASP B O 1
ATOM 3052 N N . PHE B 1 29 ? -4.195 -12.367 10.68 1 28.47 29 PHE B N 1
ATOM 3053 C CA . PHE B 1 29 ? -4.379 -11.32 9.68 1 28.47 29 PHE B CA 1
ATOM 3054 C C . PHE B 1 29 ? -3.246 -11.336 8.664 1 28.47 29 PHE B C 1
ATOM 3056 O O . PHE B 1 29 ? -2.076 -11.195 9.023 1 28.47 29 PHE B O 1
ATOM 3063 N N . THR B 1 30 ? -3.441 -12.242 7.816 1 29.12 30 THR B N 1
ATOM 3064 C CA . THR B 1 30 ? -2.48 -12.102 6.73 1 29.12 30 THR B CA 1
ATOM 3065 C C . THR B 1 30 ? -2.484 -10.68 6.184 1 29.12 30 THR B C 1
ATOM 3067 O O . THR B 1 30 ? -3.529 -10.164 5.773 1 29.12 30 THR B O 1
ATOM 3070 N N . CYS B 1 31 ? -1.825 -9.844 6.734 1 31.14 31 CYS B N 1
ATOM 3071 C CA . CYS B 1 31 ? -1.516 -8.469 6.348 1 31.14 31 CYS B CA 1
ATOM 3072 C C . CYS B 1 31 ? -1.251 -8.367 4.852 1 31.14 31 CYS B C 1
ATOM 3074 O O . CYS B 1 31 ? -0.279 -8.938 4.348 1 31.14 31 CYS B O 1
ATOM 3076 N N . ILE B 1 32 ? -2.35 -8.367 4.129 1 34.97 32 ILE B N 1
ATOM 3077 C CA . ILE B 1 32 ? -2.033 -8.102 2.732 1 34.97 32 ILE B CA 1
ATOM 3078 C C . ILE B 1 32 ? -1.363 -6.734 2.609 1 34.97 32 ILE B C 1
ATOM 3080 O O . ILE B 1 32 ? -2.004 -5.699 2.811 1 34.97 32 ILE B O 1
ATOM 3084 N N . SER B 1 33 ? -0.257 -6.492 3.229 1 40.44 33 SER B N 1
ATOM 3085 C CA . SER B 1 33 ? 0.521 -5.281 2.986 1 40.44 33 SER B CA 1
ATOM 3086 C C . SER B 1 33 ? 0.859 -5.129 1.507 1 40.44 33 SER B C 1
ATOM 3088 O O . SER B 1 33 ? 1.385 -6.055 0.886 1 40.44 33 SER B O 1
ATOM 3090 N N . VAL B 1 34 ? 0.04 -4.34 0.873 1 43.97 34 VAL B N 1
ATOM 3091 C CA . VAL B 1 34 ? 0.403 -4.039 -0.508 1 43.97 34 VAL B CA 1
ATOM 3092 C C . VAL B 1 34 ? 1.797 -3.418 -0.553 1 43.97 34 VAL B C 1
ATOM 3094 O O . VAL B 1 34 ? 2.193 -2.838 -1.566 1 43.97 34 VAL B O 1
ATOM 3097 N N . THR B 1 35 ? 2.363 -3.418 0.673 1 47.62 35 THR B N 1
ATOM 3098 C CA . THR B 1 35 ? 3.732 -2.918 0.607 1 47.62 35 THR B CA 1
ATOM 3099 C C . THR B 1 35 ? 4.59 -3.801 -0.296 1 47.62 35 THR B C 1
ATOM 3101 O O . THR B 1 35 ? 4.566 -5.027 -0.175 1 47.62 35 THR B O 1
ATOM 3104 N N . GLN B 1 36 ? 4.934 -3.143 -1.362 1 57.09 36 GLN B N 1
ATOM 3105 C CA . GLN B 1 36 ? 5.719 -3.867 -2.355 1 57.09 36 GLN B CA 1
ATOM 3106 C C . GLN B 1 36 ? 7.215 -3.701 -2.102 1 57.09 36 GLN B C 1
ATOM 3108 O O . GLN B 1 36 ? 7.656 -2.66 -1.613 1 57.09 36 GLN B O 1
ATOM 3113 N N . ASN B 1 37 ? 7.824 -4.785 -2.055 1 60.59 37 ASN B N 1
ATOM 3114 C CA . ASN B 1 37 ? 9.281 -4.738 -2.125 1 60.59 37 ASN B CA 1
ATOM 3115 C C . ASN B 1 37 ? 9.758 -3.867 -3.283 1 60.59 37 ASN B C 1
ATOM 3117 O O . ASN B 1 37 ? 9.094 -3.789 -4.32 1 60.59 37 ASN B O 1
ATOM 3121 N N . SER B 1 38 ? 10.656 -2.902 -2.889 1 64.5 38 SER B N 1
ATOM 3122 C CA . SER B 1 38 ? 11.266 -2.186 -4.008 1 64.5 38 SER B CA 1
ATOM 3123 C C . SER B 1 38 ? 11.891 -3.152 -5.008 1 64.5 38 SER B C 1
ATOM 3125 O O . SER B 1 38 ? 12.75 -3.957 -4.648 1 64.5 38 SER B O 1
ATOM 3127 N N . LEU B 1 39 ? 11.305 -3.096 -6.164 1 79.69 39 LEU B N 1
ATOM 3128 C CA . LEU B 1 39 ? 11.773 -4.004 -7.199 1 79.69 39 LEU B CA 1
ATOM 3129 C C . LEU B 1 39 ? 12.945 -3.395 -7.969 1 79.69 39 LEU B C 1
ATOM 3131 O O . LEU B 1 39 ? 13.477 -4.016 -8.891 1 79.69 39 LEU B O 1
ATOM 3135 N N . GLN B 1 40 ? 13.328 -2.234 -7.504 1 80.06 40 GLN B N 1
ATOM 3136 C CA . GLN B 1 40 ? 14.344 -1.49 -8.242 1 80.06 40 GLN B CA 1
ATOM 3137 C C . GLN B 1 40 ? 15.664 -2.252 -8.281 1 80.06 40 GLN B C 1
ATOM 3139 O O . GLN B 1 40 ? 16.312 -2.32 -9.328 1 80.06 40 GLN B O 1
ATOM 3144 N N . GLU B 1 41 ? 16.047 -2.793 -7.238 1 83.31 41 GLU B N 1
ATOM 3145 C CA . GLU B 1 41 ? 17.312 -3.518 -7.18 1 83.31 41 GLU B CA 1
ATOM 3146 C C . GLU B 1 41 ? 17.281 -4.766 -8.062 1 83.31 41 GLU B C 1
ATOM 3148 O O . GLU B 1 41 ? 18.266 -5.082 -8.734 1 83.31 41 GLU B O 1
ATOM 3153 N N . LEU B 1 42 ? 16.219 -5.461 -8.047 1 91.69 42 LEU B N 1
ATOM 3154 C CA . LEU B 1 42 ? 16.062 -6.633 -8.906 1 91.69 42 LEU B CA 1
ATOM 3155 C C . LEU B 1 42 ? 16.125 -6.246 -10.375 1 91.69 42 LEU B C 1
ATOM 3157 O O . LEU B 1 42 ? 16.781 -6.922 -11.18 1 91.69 42 LEU B O 1
ATOM 3161 N N . LYS B 1 43 ? 15.477 -5.145 -10.617 1 91 43 LYS B N 1
ATOM 3162 C CA . LYS B 1 43 ? 15.484 -4.656 -11.992 1 91 43 LYS B CA 1
ATOM 3163 C C . LYS B 1 43 ? 16.891 -4.289 -12.445 1 91 43 LYS B C 1
ATOM 3165 O O . LYS B 1 43 ? 17.297 -4.609 -13.562 1 91 43 LYS B O 1
ATOM 3170 N N . LYS B 1 44 ? 17.547 -3.664 -11.641 1 89.44 44 LYS B N 1
ATOM 3171 C CA . LYS B 1 44 ? 18.922 -3.268 -11.953 1 89.44 44 LYS B CA 1
ATOM 3172 C C . LYS B 1 44 ? 19.797 -4.488 -12.234 1 89.44 44 LYS B C 1
ATOM 3174 O O . LYS B 1 44 ? 20.578 -4.488 -13.18 1 89.44 44 LYS B O 1
ATOM 3179 N N . ILE B 1 45 ? 19.688 -5.473 -11.438 1 94 45 ILE B N 1
ATOM 3180 C CA . ILE B 1 45 ? 20.453 -6.699 -11.617 1 94 45 ILE B CA 1
ATOM 3181 C C . ILE B 1 45 ? 20.094 -7.34 -12.953 1 94 45 ILE B C 1
ATOM 3183 O O . ILE B 1 45 ? 20.984 -7.699 -13.734 1 94 45 ILE B O 1
ATOM 3187 N N . TRP B 1 46 ? 18.812 -7.477 -13.188 1 95.5 46 TRP B N 1
ATOM 3188 C CA . TRP B 1 46 ? 18.344 -8.078 -14.43 1 95.5 46 TRP B CA 1
ATOM 3189 C C . TRP B 1 46 ? 18.891 -7.328 -15.641 1 95.5 46 TRP B C 1
ATOM 3191 O O . TRP B 1 46 ? 19.375 -7.941 -16.594 1 95.5 46 TRP B O 1
ATOM 3201 N N . ASP B 1 47 ? 18.844 -6.043 -15.555 1 93 47 ASP B N 1
ATOM 3202 C CA . ASP B 1 47 ? 19.25 -5.199 -16.672 1 93 47 ASP B CA 1
ATOM 3203 C C . ASP B 1 47 ? 20.734 -5.316 -16.938 1 93 47 ASP B C 1
ATOM 3205 O O . ASP B 1 47 ? 21.203 -5.086 -18.062 1 93 47 ASP B O 1
ATOM 3209 N N . GLN B 1 48 ? 21.469 -5.664 -15.969 1 93.56 48 GLN B N 1
ATOM 3210 C CA . GLN B 1 48 ? 22.922 -5.75 -16.094 1 93.56 48 GLN B CA 1
ATOM 3211 C C . GLN B 1 48 ? 23.328 -7.074 -16.734 1 93.56 48 GLN B C 1
ATOM 3213 O O . GLN B 1 48 ? 24.469 -7.219 -17.188 1 93.56 48 GLN B O 1
ATOM 3218 N N . TRP B 1 49 ? 22.531 -8.062 -16.75 1 95.38 49 TRP B N 1
ATOM 3219 C CA . TRP B 1 49 ? 22.891 -9.375 -17.281 1 95.38 49 TRP B CA 1
ATOM 3220 C C . TRP B 1 49 ? 22.891 -9.367 -18.797 1 95.38 49 TRP B C 1
ATOM 3222 O O . TRP B 1 49 ? 22.078 -8.688 -19.438 1 95.38 49 TRP B O 1
ATOM 3232 N N . ASN B 1 50 ? 23.734 -10.039 -19.359 1 95.12 50 ASN B N 1
ATOM 3233 C CA . ASN B 1 50 ? 23.781 -10.172 -20.812 1 95.12 50 ASN B CA 1
ATOM 3234 C C . ASN B 1 50 ? 22.781 -11.203 -21.312 1 95.12 50 ASN B C 1
ATOM 3236 O O . ASN B 1 50 ? 22.094 -11.859 -20.516 1 95.12 50 ASN B O 1
ATOM 3240 N N . ASP B 1 51 ? 22.734 -11.422 -22.578 1 94.88 51 ASP B N 1
ATOM 3241 C CA . ASP B 1 51 ? 21.703 -12.242 -23.219 1 94.88 51 ASP B CA 1
ATOM 3242 C C . ASP B 1 51 ? 21.891 -13.719 -22.875 1 94.88 51 ASP B C 1
ATOM 3244 O O . ASP B 1 51 ? 20.922 -14.461 -22.734 1 94.88 51 ASP B O 1
ATOM 3248 N N . GLU B 1 52 ? 23.078 -14.117 -22.734 1 95.5 52 GLU B N 1
ATOM 3249 C CA . GLU B 1 52 ? 23.344 -15.523 -22.422 1 95.5 52 GLU B CA 1
ATOM 3250 C C . GLU B 1 52 ? 22.781 -15.891 -21.047 1 95.5 52 GLU B C 1
ATOM 3252 O O . GLU B 1 52 ? 22.125 -16.922 -20.906 1 95.5 52 GLU B O 1
ATOM 3257 N N . VAL B 1 53 ? 23.062 -15.031 -20.125 1 95.88 53 VAL B N 1
ATOM 3258 C CA . VAL B 1 53 ? 22.594 -15.273 -18.766 1 95.88 53 VAL B CA 1
ATOM 3259 C C . VAL B 1 53 ? 21.062 -15.203 -18.734 1 95.88 53 VAL B C 1
ATOM 3261 O O . VAL B 1 53 ? 20.406 -16.016 -18.078 1 95.88 53 VAL B O 1
ATOM 3264 N N . LYS B 1 54 ? 20.516 -14.281 -19.438 1 96.25 54 LYS B N 1
ATOM 3265 C CA . LYS B 1 54 ? 19.062 -14.141 -19.5 1 96.25 54 LYS B CA 1
ATOM 3266 C C . LYS B 1 54 ? 18.422 -15.375 -20.125 1 96.25 54 LYS B C 1
ATOM 3268 O O . LYS B 1 54 ? 17.359 -15.82 -19.672 1 96.25 54 LYS B O 1
ATOM 3273 N N . GLN B 1 55 ? 19.078 -15.875 -21.125 1 94.69 55 GLN B N 1
ATOM 3274 C CA . GLN B 1 55 ? 18.547 -17.078 -21.75 1 94.69 55 GLN B CA 1
ATOM 3275 C C . GLN B 1 55 ? 18.578 -18.266 -20.781 1 94.69 55 GLN B C 1
ATOM 3277 O O . GLN B 1 55 ? 17.672 -19.109 -20.797 1 94.69 55 GLN B O 1
ATOM 3282 N N . LEU B 1 56 ? 19.609 -18.328 -20.047 1 94.38 56 LEU B N 1
ATOM 3283 C CA . LEU B 1 56 ? 19.688 -19.359 -19.016 1 94.38 56 LEU B CA 1
ATOM 3284 C C . LEU B 1 56 ? 18.547 -19.234 -18.031 1 94.38 56 LEU B C 1
ATOM 3286 O O . LEU B 1 56 ? 17.953 -20.234 -17.625 1 94.38 56 LEU B O 1
ATOM 3290 N N . PHE B 1 57 ? 18.219 -18.031 -17.656 1 96.19 57 PHE B N 1
ATOM 3291 C CA . PHE B 1 57 ? 17.109 -17.781 -16.75 1 96.19 57 PHE B CA 1
ATOM 3292 C C . PHE B 1 57 ? 15.789 -18.219 -17.359 1 96.19 57 PHE B C 1
ATOM 3294 O O . PHE B 1 57 ? 15.016 -18.953 -16.734 1 96.19 57 PHE B O 1
ATOM 3301 N N . TYR B 1 58 ? 15.578 -17.859 -18.578 1 94.06 58 TYR B N 1
ATOM 3302 C CA . TYR B 1 58 ? 14.328 -18.172 -19.25 1 94.06 58 TYR B CA 1
ATOM 3303 C C . TYR B 1 58 ? 14.148 -19.688 -19.391 1 94.06 58 TYR B C 1
ATOM 3305 O O . TYR B 1 58 ? 13.039 -20.203 -19.234 1 94.06 58 TYR B O 1
ATOM 3313 N N . SER B 1 59 ? 15.164 -20.297 -19.609 1 91.56 59 SER B N 1
ATOM 3314 C CA . SER B 1 59 ? 15.109 -21.75 -19.766 1 91.56 59 SER B CA 1
ATOM 3315 C C . SER B 1 59 ? 14.719 -22.438 -18.469 1 91.56 59 SER B C 1
ATOM 3317 O O . SER B 1 59 ? 14.039 -23.469 -18.484 1 91.56 59 SER B O 1
ATOM 3319 N N . GLY B 1 60 ? 15.102 -21.812 -17.422 1 91 60 GLY B N 1
ATOM 3320 C CA . GLY B 1 60 ? 14.867 -22.453 -16.141 1 91 60 GLY B CA 1
ATOM 3321 C C . GLY B 1 60 ? 13.602 -21.969 -15.453 1 91 60 GLY B C 1
ATOM 3322 O O . GLY B 1 60 ? 12.945 -22.734 -14.742 1 91 60 GLY B O 1
ATOM 3323 N N . TYR B 1 61 ? 13.305 -20.672 -15.68 1 93.94 61 TYR B N 1
ATOM 3324 C CA . TYR B 1 61 ? 12.273 -20.109 -14.82 1 93.94 61 TYR B CA 1
ATOM 3325 C C . TYR B 1 61 ? 11.242 -19.344 -15.641 1 93.94 61 TYR B C 1
ATOM 3327 O O . TYR B 1 61 ? 10.344 -18.703 -15.078 1 93.94 61 TYR B O 1
ATOM 3335 N N . GLY B 1 62 ? 11.312 -19.438 -16.922 1 93.25 62 GLY B N 1
ATOM 3336 C CA . GLY B 1 62 ? 10.305 -18.859 -17.797 1 93.25 62 GLY B CA 1
ATOM 3337 C C . GLY B 1 62 ? 10.305 -17.344 -17.797 1 93.25 62 GLY B C 1
ATOM 3338 O O . GLY B 1 62 ? 11.367 -16.719 -17.688 1 93.25 62 GLY B O 1
ATOM 3339 N N . ASP B 1 63 ? 9.133 -16.75 -17.922 1 91.12 63 ASP B N 1
ATOM 3340 C CA . ASP B 1 63 ? 8.984 -15.32 -18.156 1 91.12 63 ASP B CA 1
ATOM 3341 C C . ASP B 1 63 ? 8.812 -14.562 -16.844 1 91.12 63 ASP B C 1
ATOM 3343 O O . ASP B 1 63 ? 8.281 -13.445 -16.828 1 91.12 63 ASP B O 1
ATOM 3347 N N . LEU B 1 64 ? 9.312 -15.07 -15.781 1 91.31 64 LEU B N 1
ATOM 3348 C CA . LEU B 1 64 ? 9.188 -14.5 -14.445 1 91.31 64 LEU B CA 1
ATOM 3349 C C . LEU B 1 64 ? 9.711 -13.062 -14.406 1 91.31 64 LEU B C 1
ATOM 3351 O O . LEU B 1 64 ? 9.148 -12.211 -13.719 1 91.31 64 LEU B O 1
ATOM 3355 N N . PRO B 1 65 ? 10.727 -12.719 -15.141 1 90.75 65 PRO B N 1
ATOM 3356 C CA . PRO B 1 65 ? 11.297 -11.375 -15.039 1 90.75 65 PRO B CA 1
ATOM 3357 C C . PRO B 1 65 ? 10.344 -10.289 -15.531 1 90.75 65 PRO B C 1
ATOM 3359 O O . PRO B 1 65 ? 10.492 -9.117 -15.156 1 90.75 65 PRO B O 1
ATOM 3362 N N . TYR B 1 66 ? 9.414 -10.617 -16.281 1 87.5 66 TYR B N 1
ATOM 3363 C CA . TYR B 1 66 ? 8.461 -9.633 -16.781 1 87.5 66 TYR B CA 1
ATOM 3364 C C . TYR B 1 66 ? 7.648 -9.039 -15.633 1 87.5 66 TYR B C 1
ATOM 3366 O O . TYR B 1 66 ? 7.121 -7.93 -15.742 1 87.5 66 TYR B O 1
ATOM 3374 N N . LEU B 1 67 ? 7.602 -9.812 -14.57 1 86.62 67 LEU B N 1
ATOM 3375 C CA . LEU B 1 67 ? 6.859 -9.344 -13.406 1 86.62 67 LEU B CA 1
ATOM 3376 C C . LEU B 1 67 ? 7.512 -8.102 -12.812 1 86.62 67 LEU B C 1
ATOM 3378 O O . LEU B 1 67 ? 6.863 -7.332 -12.102 1 86.62 67 LEU B O 1
ATOM 3382 N N . LEU B 1 68 ? 8.758 -7.887 -13.078 1 86.25 68 LEU B N 1
ATOM 3383 C CA . LEU B 1 68 ? 9.508 -6.781 -12.492 1 86.25 68 LEU B CA 1
ATOM 3384 C C . LEU B 1 68 ? 9.078 -5.449 -13.102 1 86.25 68 LEU B C 1
ATOM 3386 O O . LEU B 1 68 ? 9.289 -4.395 -12.508 1 86.25 68 LEU B O 1
ATOM 3390 N N . ASP B 1 69 ? 8.406 -5.527 -14.195 1 80.56 69 ASP B N 1
ATOM 3391 C CA . ASP B 1 69 ? 8.062 -4.293 -14.898 1 80.56 69 ASP B CA 1
ATOM 3392 C C . ASP B 1 69 ? 6.555 -4.043 -14.867 1 80.56 69 ASP B C 1
ATOM 3394 O O . ASP B 1 69 ? 6.078 -3.043 -15.406 1 80.56 69 ASP B O 1
ATOM 3398 N N . ILE B 1 70 ? 5.875 -4.891 -14.266 1 75.44 70 ILE B N 1
ATOM 3399 C CA . ILE B 1 70 ? 4.426 -4.742 -14.25 1 75.44 70 ILE B CA 1
ATOM 3400 C C . ILE B 1 70 ? 4.027 -3.643 -13.266 1 75.44 70 ILE B C 1
ATOM 3402 O O . ILE B 1 70 ? 4.477 -3.637 -12.117 1 75.44 70 ILE B O 1
ATOM 3406 N N . LYS B 1 71 ? 3.283 -2.73 -13.773 1 67.94 71 LYS B N 1
ATOM 3407 C CA . LYS B 1 71 ? 2.709 -1.7 -12.914 1 67.94 71 LYS B CA 1
ATOM 3408 C C . LYS B 1 71 ? 1.362 -2.143 -12.344 1 67.94 71 LYS B C 1
ATOM 3410 O O . LYS B 1 71 ? 0.441 -2.463 -13.102 1 67.94 71 LYS B O 1
ATOM 3415 N N . VAL B 1 72 ? 1.272 -2.182 -11.031 1 67.88 72 VAL B N 1
ATOM 3416 C CA . VAL B 1 72 ? 0.063 -2.674 -10.383 1 67.88 72 VAL B CA 1
ATOM 3417 C C . VAL B 1 72 ? -0.866 -1.504 -10.07 1 67.88 72 VAL B C 1
ATOM 3419 O O . VAL B 1 72 ? -0.442 -0.508 -9.477 1 67.88 72 VAL B O 1
ATOM 3422 N N . ASP B 1 73 ? -2.074 -1.558 -10.547 1 64.81 73 ASP B N 1
ATOM 3423 C CA . ASP B 1 73 ? -3.102 -0.598 -10.156 1 64.81 73 ASP B CA 1
ATOM 3424 C C . ASP B 1 73 ? -3.77 -1.01 -8.844 1 64.81 73 ASP B C 1
ATOM 3426 O O . ASP B 1 73 ? -4.668 -1.854 -8.844 1 64.81 73 ASP B O 1
ATOM 3430 N N . LYS B 1 74 ? -3.443 -0.42 -7.84 1 68.94 74 LYS B N 1
ATOM 3431 C CA . LYS B 1 74 ? -3.898 -0.81 -6.508 1 68.94 74 LYS B CA 1
ATOM 3432 C C . LYS B 1 74 ? -5.395 -0.569 -6.348 1 68.94 74 LYS B C 1
ATOM 3434 O O . LYS B 1 74 ? -6.082 -1.33 -5.66 1 68.94 74 LYS B O 1
ATOM 3439 N N . HIS B 1 75 ? -5.879 0.461 -6.91 1 67.25 75 HIS B N 1
ATOM 3440 C CA . HIS B 1 75 ? -7.301 0.769 -6.789 1 67.25 75 HIS B CA 1
ATOM 3441 C C . HIS B 1 75 ? -8.156 -0.288 -7.48 1 67.25 75 HIS B C 1
ATOM 3443 O O . HIS B 1 75 ? -9.203 -0.681 -6.965 1 67.25 75 HIS B O 1
ATOM 3449 N N . LEU B 1 76 ? -7.645 -0.662 -8.57 1 70.81 76 LEU B N 1
ATOM 3450 C CA . LEU B 1 76 ? -8.336 -1.731 -9.281 1 70.81 76 LEU B CA 1
ATOM 3451 C C . LEU B 1 76 ? -8.367 -3.01 -8.453 1 70.81 76 LEU B C 1
ATOM 3453 O O . LEU B 1 76 ? -9.414 -3.635 -8.305 1 70.81 76 LEU B O 1
ATOM 3457 N N . PHE B 1 77 ? -7.293 -3.324 -7.898 1 74.56 77 PHE B N 1
ATOM 3458 C CA . PHE B 1 77 ? -7.203 -4.578 -7.16 1 74.56 77 PHE B CA 1
ATOM 3459 C C . PHE B 1 77 ? -8.07 -4.531 -5.91 1 74.56 77 PHE B C 1
ATOM 3461 O O . PHE B 1 77 ? -8.68 -5.539 -5.531 1 74.56 77 PHE B O 1
ATOM 3468 N N . ARG B 1 78 ? -8.109 -3.445 -5.418 1 72.69 78 ARG B N 1
ATOM 3469 C CA . ARG B 1 78 ? -8.961 -3.285 -4.242 1 72.69 78 ARG B CA 1
ATOM 3470 C C . ARG B 1 78 ? -10.43 -3.436 -4.609 1 72.69 78 ARG B C 1
ATOM 3472 O O . ARG B 1 78 ? -11.195 -4.074 -3.881 1 72.69 78 ARG B O 1
ATOM 3479 N N . ALA B 1 79 ? -10.734 -2.766 -5.629 1 74.06 79 ALA B N 1
ATOM 3480 C CA . ALA B 1 79 ? -12.109 -2.906 -6.098 1 74.06 79 ALA B CA 1
ATOM 3481 C C . ALA B 1 79 ? -12.43 -4.359 -6.434 1 74.06 79 ALA B C 1
ATOM 3483 O O . ALA B 1 79 ? -13.484 -4.875 -6.051 1 74.06 79 ALA B O 1
ATOM 3484 N N . LEU B 1 80 ? -11.477 -4.984 -7.082 1 77.44 80 LEU B N 1
ATOM 3485 C CA . LEU B 1 80 ? -11.656 -6.379 -7.473 1 77.44 80 LEU B CA 1
ATOM 3486 C C . LEU B 1 80 ? -11.875 -7.258 -6.246 1 77.44 80 LEU B C 1
ATOM 3488 O O . LEU B 1 80 ? -12.688 -8.18 -6.277 1 77.44 80 LEU B O 1
ATOM 3492 N N . ALA B 1 81 ? -11.102 -6.957 -5.258 1 77.38 81 ALA B N 1
ATOM 3493 C CA . ALA B 1 81 ? -11.188 -7.754 -4.035 1 77.38 81 ALA B CA 1
ATOM 3494 C C . ALA B 1 81 ? -12.602 -7.73 -3.461 1 77.38 81 ALA B C 1
ATOM 3496 O O . ALA B 1 81 ? -13.047 -8.703 -2.846 1 77.38 81 ALA B O 1
ATOM 3497 N N . GLN B 1 82 ? -13.305 -6.684 -3.711 1 74.88 82 GLN B N 1
ATOM 3498 C CA . GLN B 1 82 ? -14.664 -6.566 -3.193 1 74.88 82 GLN B CA 1
ATOM 3499 C C . GLN B 1 82 ? -15.617 -7.504 -3.93 1 74.88 82 GLN B C 1
ATOM 3501 O O . GLN B 1 82 ? -16.703 -7.812 -3.432 1 74.88 82 GLN B O 1
ATOM 3506 N N . PHE B 1 83 ? -15.234 -7.938 -5.094 1 77.5 83 PHE B N 1
ATOM 3507 C CA . PHE B 1 83 ? -16.109 -8.781 -5.902 1 77.5 83 PHE B CA 1
ATOM 3508 C C . PHE B 1 83 ? -15.688 -10.25 -5.797 1 77.5 83 PHE B C 1
ATOM 3510 O O . PHE B 1 83 ? -16.219 -11.102 -6.516 1 77.5 83 PHE B O 1
ATOM 3517 N N . GLN B 1 84 ? -14.758 -10.461 -4.988 1 80.06 84 GLN B N 1
ATOM 3518 C CA . GLN B 1 84 ? -14.359 -11.844 -4.75 1 80.06 84 GLN B CA 1
ATOM 3519 C C . GLN B 1 84 ? -15.422 -12.594 -3.955 1 80.06 84 GLN B C 1
ATOM 3521 O O . GLN B 1 84 ? -15.953 -12.062 -2.973 1 80.06 84 GLN B O 1
ATOM 3526 N N . ASN B 1 85 ? -15.766 -13.703 -4.465 1 74.31 85 ASN B N 1
ATOM 3527 C CA . ASN B 1 85 ? -16.656 -14.633 -3.766 1 74.31 85 ASN B CA 1
ATOM 3528 C C . ASN B 1 85 ? -15.867 -15.758 -3.104 1 74.31 85 ASN B C 1
ATOM 3530 O O . ASN B 1 85 ? -15.406 -16.688 -3.779 1 74.31 85 ASN B O 1
ATOM 3534 N N . PRO B 1 86 ? -15.742 -15.664 -1.8 1 75.94 86 PRO B N 1
ATOM 3535 C CA . PRO B 1 86 ? -14.914 -16.656 -1.117 1 75.94 86 PRO B CA 1
ATOM 3536 C C . PRO B 1 86 ? -15.508 -18.062 -1.168 1 75.94 86 PRO B C 1
ATOM 3538 O O . PRO B 1 86 ? -14.773 -19.047 -1.103 1 75.94 86 PRO B O 1
ATOM 3541 N N . ALA B 1 87 ? -16.766 -18.172 -1.35 1 73.06 87 ALA B N 1
ATOM 3542 C CA . ALA B 1 87 ? -17.422 -19.484 -1.36 1 73.06 87 ALA B CA 1
ATOM 3543 C C . ALA B 1 87 ? -17.047 -20.266 -2.611 1 73.06 87 ALA B C 1
ATOM 3545 O O . ALA B 1 87 ? -16.891 -21.484 -2.553 1 73.06 87 ALA B O 1
ATOM 3546 N N . TYR B 1 88 ? -16.828 -19.516 -3.676 1 75.56 88 TYR B N 1
ATOM 3547 C CA . TYR B 1 88 ? -16.609 -20.203 -4.945 1 75.56 88 TYR B CA 1
ATOM 3548 C C . TYR B 1 88 ? -15.203 -19.922 -5.469 1 75.56 88 TYR B C 1
ATOM 3550 O O . TYR B 1 88 ? -14.812 -20.422 -6.531 1 75.56 88 TYR B O 1
ATOM 3558 N N . SER B 1 89 ? -14.414 -19.156 -4.754 1 79.19 89 SER B N 1
ATOM 3559 C CA . SER B 1 89 ? -13.062 -18.781 -5.164 1 79.19 89 SER B CA 1
ATOM 3560 C C . SER B 1 89 ? -13.062 -18.188 -6.566 1 79.19 89 SER B C 1
ATOM 3562 O O . SER B 1 89 ? -12.273 -18.594 -7.422 1 79.19 89 SER B O 1
ATOM 3564 N N . CYS B 1 90 ? -14.008 -17.328 -6.734 1 82.31 90 CYS B N 1
ATOM 3565 C CA . CYS B 1 90 ? -14.094 -16.641 -8.016 1 82.31 90 CYS B CA 1
ATOM 3566 C C . CYS B 1 90 ? -14.523 -15.188 -7.824 1 82.31 90 CYS B C 1
ATOM 3568 O O . CYS B 1 90 ? -14.836 -14.773 -6.707 1 82.31 90 CYS B O 1
ATOM 3570 N N . PHE B 1 91 ? -14.383 -14.492 -8.875 1 80.56 91 PHE B N 1
ATOM 3571 C CA . PHE B 1 91 ? -14.922 -13.133 -8.914 1 80.56 91 PHE B CA 1
ATOM 3572 C C . PHE B 1 91 ? -16.328 -13.125 -9.523 1 80.56 91 PHE B C 1
ATOM 3574 O O . PHE B 1 91 ? -16.547 -13.719 -10.578 1 80.56 91 PHE B O 1
ATOM 3581 N N . THR B 1 92 ? -17.188 -12.531 -8.844 1 76.5 92 THR B N 1
ATOM 3582 C CA . THR B 1 92 ? -18.547 -12.414 -9.352 1 76.5 92 THR B CA 1
ATOM 3583 C C . THR B 1 92 ? -18.906 -10.953 -9.617 1 76.5 92 THR B C 1
ATOM 3585 O O . THR B 1 92 ? -18.938 -10.141 -8.695 1 76.5 92 THR B O 1
ATOM 3588 N N . PHE B 1 93 ? -19.031 -10.711 -10.875 1 75.5 93 PHE B N 1
ATOM 3589 C CA . PHE B 1 93 ? -19.438 -9.383 -11.312 1 75.5 93 PHE B CA 1
ATOM 3590 C C . PHE B 1 93 ? -20.875 -9.398 -11.836 1 75.5 93 PHE B C 1
ATOM 3592 O O . PHE B 1 93 ? -21.125 -9.781 -12.977 1 75.5 93 PHE B O 1
ATOM 3599 N N . GLY B 1 94 ? -21.797 -8.961 -10.984 1 69.81 94 GLY B N 1
ATOM 3600 C CA . GLY B 1 94 ? -23.188 -9.07 -11.414 1 69.81 94 GLY B CA 1
ATOM 3601 C C . GLY B 1 94 ? -23.594 -10.492 -11.75 1 69.81 94 GLY B C 1
ATOM 3602 O O . GLY B 1 94 ? -23.609 -11.367 -10.875 1 69.81 94 GLY B O 1
ATOM 3603 N N . GLY B 1 95 ? -23.719 -10.875 -12.961 1 66.69 95 GLY B N 1
ATOM 3604 C CA . GLY B 1 95 ? -24.156 -12.203 -13.391 1 66.69 95 GLY B CA 1
ATOM 3605 C C . GLY B 1 95 ? -23.047 -13.008 -14.031 1 66.69 95 GLY B C 1
ATOM 3606 O O . GLY B 1 95 ? -23.297 -14.062 -14.617 1 66.69 95 GLY B O 1
ATOM 3607 N N . VAL B 1 96 ? -21.828 -12.445 -13.875 1 71.88 96 VAL B N 1
ATOM 3608 C CA . VAL B 1 96 ? -20.719 -13.109 -14.547 1 71.88 96 VAL B CA 1
ATOM 3609 C C . VAL B 1 96 ? -19.672 -13.531 -13.516 1 71.88 96 VAL B C 1
ATOM 3611 O O . VAL B 1 96 ? -19.406 -12.805 -12.555 1 71.88 96 VAL B O 1
ATOM 3614 N N . ASP B 1 97 ? -19.172 -14.789 -13.703 1 76.69 97 ASP B N 1
ATOM 3615 C CA . ASP B 1 97 ? -18.109 -15.281 -12.836 1 76.69 97 ASP B CA 1
ATOM 3616 C C . ASP B 1 97 ? -16.812 -15.477 -13.617 1 76.69 97 ASP B C 1
ATOM 3618 O O . ASP B 1 97 ? -16.828 -15.953 -14.75 1 76.69 97 ASP B O 1
ATOM 3622 N N . LEU B 1 98 ? -15.789 -14.945 -13.047 1 79.38 98 LEU B N 1
ATOM 3623 C CA . LEU B 1 98 ? -14.453 -15.109 -13.617 1 79.38 98 LEU B CA 1
ATOM 3624 C C . LEU B 1 98 ? -13.469 -15.594 -12.562 1 79.38 98 LEU B C 1
ATOM 3626 O O . LEU B 1 98 ? -13.656 -15.344 -11.367 1 79.38 98 LEU B O 1
ATOM 3630 N N . VAL B 1 99 ? -12.492 -16.328 -12.969 1 79.88 99 VAL B N 1
ATOM 3631 C CA . VAL B 1 99 ? -11.469 -16.812 -12.047 1 79.88 99 VAL B CA 1
ATOM 3632 C C . VAL B 1 99 ? -10.125 -16.922 -12.766 1 79.88 99 VAL B C 1
ATOM 3634 O O . VAL B 1 99 ? -10.078 -17.281 -13.938 1 79.88 99 VAL B O 1
ATOM 3637 N N . PRO B 1 100 ? -9.102 -16.438 -12.102 1 79.62 100 PRO B N 1
ATOM 3638 C CA . PRO B 1 100 ? -7.805 -16.828 -12.648 1 79.62 100 PRO B CA 1
ATOM 3639 C C . PRO B 1 100 ? -7.641 -18.344 -12.75 1 79.62 100 PRO B C 1
ATOM 3641 O O . PRO B 1 100 ? -7.852 -19.062 -11.773 1 79.62 100 PRO B O 1
ATOM 3644 N N . ILE B 1 101 ? -7.293 -18.797 -13.914 1 82.81 101 ILE B N 1
ATOM 3645 C CA . ILE B 1 101 ? -7.277 -20.25 -14.109 1 82.81 101 ILE B CA 1
ATOM 3646 C C . ILE B 1 101 ? -5.844 -20.719 -14.32 1 82.81 101 ILE B C 1
ATOM 3648 O O . ILE B 1 101 ? -4.977 -19.938 -14.727 1 82.81 101 ILE B O 1
ATOM 3652 N N . VAL B 1 102 ? -5.633 -21.984 -14.102 1 85.31 102 VAL B N 1
ATOM 3653 C CA . VAL B 1 102 ? -4.316 -22.594 -14.156 1 85.31 102 VAL B CA 1
ATOM 3654 C C . VAL B 1 102 ? -3.719 -22.422 -15.547 1 85.31 102 VAL B C 1
ATOM 3656 O O . VAL B 1 102 ? -2.545 -22.078 -15.688 1 85.31 102 VAL B O 1
ATOM 3659 N N . GLU B 1 103 ? -4.52 -22.562 -16.547 1 83.56 103 GLU B N 1
ATOM 3660 C CA . GLU B 1 103 ? -4.035 -22.516 -17.922 1 83.56 103 GLU B CA 1
ATOM 3661 C C . GLU B 1 103 ? -3.506 -21.125 -18.281 1 83.56 103 GLU B C 1
ATOM 3663 O O . GLU B 1 103 ? -2.484 -21.016 -18.969 1 83.56 103 GLU B O 1
ATOM 3668 N N . GLU B 1 104 ? -4.215 -20.156 -17.828 1 82.31 104 GLU B N 1
ATOM 3669 C CA . GLU B 1 104 ? -3.764 -18.781 -18.094 1 82.31 104 GLU B CA 1
ATOM 3670 C C . GLU B 1 104 ? -2.418 -18.516 -17.422 1 82.31 104 GLU B C 1
ATOM 3672 O O . GLU B 1 104 ? -1.51 -17.953 -18.047 1 82.31 104 GLU B O 1
ATOM 3677 N N . TYR B 1 105 ? -2.27 -18.953 -16.203 1 86.25 105 TYR B N 1
ATOM 3678 C CA . TYR B 1 105 ? -1.044 -18.688 -15.453 1 86.25 105 TYR B CA 1
ATOM 3679 C C . TYR B 1 105 ? 0.112 -19.516 -16 1 86.25 105 TYR B C 1
ATOM 3681 O O . TYR B 1 105 ? 1.259 -19.062 -16.016 1 86.25 105 TYR B O 1
ATOM 3689 N N . MET B 1 106 ? -0.19 -20.703 -16.5 1 86.12 106 MET B N 1
ATOM 3690 C CA . MET B 1 106 ? 0.841 -21.516 -17.141 1 86.12 106 MET B CA 1
ATOM 3691 C C . MET B 1 106 ? 1.351 -20.844 -18.406 1 86.12 106 MET B C 1
ATOM 3693 O O . MET B 1 106 ? 2.557 -20.812 -18.672 1 86.12 106 MET B O 1
ATOM 3697 N N . ALA B 1 107 ? 0.379 -20.328 -19.094 1 83.31 107 ALA B N 1
ATOM 3698 C CA . ALA B 1 107 ? 0.741 -19.656 -20.344 1 83.31 107 ALA B CA 1
ATOM 3699 C C . ALA B 1 107 ? 1.581 -18.406 -20.078 1 83.31 107 ALA B C 1
ATOM 3701 O O . ALA B 1 107 ? 2.523 -18.109 -20.812 1 83.31 107 ALA B O 1
ATOM 3702 N N . LEU B 1 108 ? 1.253 -17.734 -19.062 1 83.31 108 LEU B N 1
ATOM 3703 C CA . LEU B 1 108 ? 1.956 -16.5 -18.719 1 83.31 108 LEU B CA 1
ATOM 3704 C C . LEU B 1 108 ? 3.365 -16.797 -18.219 1 83.31 108 LEU B C 1
ATOM 3706 O O . LEU B 1 108 ? 4.305 -16.047 -18.516 1 83.31 108 LEU B O 1
ATOM 3710 N N . LEU B 1 109 ? 3.473 -17.797 -17.422 1 85.56 109 LEU B N 1
ATOM 3711 C CA . LEU B 1 109 ? 4.781 -18.156 -16.875 1 85.56 109 LEU B CA 1
ATOM 3712 C C . LEU B 1 109 ? 5.691 -18.688 -17.984 1 85.56 109 LEU B C 1
ATOM 3714 O O . LEU B 1 109 ? 6.898 -18.422 -17.984 1 85.56 109 LEU B O 1
ATOM 3718 N N . ARG B 1 110 ? 5.242 -19.391 -18.922 1 85.88 110 ARG B N 1
ATOM 3719 C CA . ARG B 1 110 ? 5.945 -19.953 -20.078 1 85.88 110 ARG B CA 1
ATOM 3720 C C . ARG B 1 110 ? 7.25 -20.625 -19.656 1 85.88 110 ARG B C 1
ATOM 3722 O O . ARG B 1 110 ? 8.312 -20.312 -20.203 1 85.88 110 ARG B O 1
ATOM 3729 N N . CYS B 1 111 ? 7.07 -21.531 -18.719 1 85.38 111 CYS B N 1
ATOM 3730 C CA . CYS B 1 111 ? 8.242 -22.281 -18.281 1 85.38 111 CYS B CA 1
ATOM 3731 C C . CYS B 1 111 ? 8.219 -23.703 -18.812 1 85.38 111 CYS B C 1
ATOM 3733 O O . CYS B 1 111 ? 7.395 -24.516 -18.406 1 85.38 111 CYS B O 1
ATOM 3735 N N . SER B 1 112 ? 9.109 -23.969 -19.688 1 80.31 112 SER B N 1
ATOM 3736 C CA . SER B 1 112 ? 9.141 -25.25 -20.391 1 80.31 112 SER B CA 1
ATOM 3737 C C . SER B 1 112 ? 9.562 -26.391 -19.453 1 80.31 112 SER B C 1
ATOM 3739 O O . SER B 1 112 ? 9.281 -27.562 -19.719 1 80.31 112 SER B O 1
ATOM 3741 N N . LYS B 1 113 ? 10.164 -26.062 -18.406 1 80.69 113 LYS B N 1
ATOM 3742 C CA . LYS B 1 113 ? 10.688 -27.078 -17.5 1 80.69 113 LYS B CA 1
ATOM 3743 C C . LYS B 1 113 ? 9.586 -27.656 -16.625 1 80.69 113 LYS B C 1
ATOM 3745 O O . LYS B 1 113 ? 9.75 -28.719 -16.047 1 80.69 113 LYS B O 1
ATOM 3750 N N . ILE B 1 114 ? 8.57 -26.969 -16.562 1 83.56 114 ILE B N 1
ATOM 3751 C CA . ILE B 1 114 ? 7.543 -27.359 -15.602 1 83.56 114 ILE B CA 1
ATOM 3752 C C . ILE B 1 114 ? 6.527 -28.281 -16.266 1 83.56 114 ILE B C 1
ATOM 3754 O O . ILE B 1 114 ? 6.219 -28.109 -17.453 1 83.56 114 ILE B O 1
ATOM 3758 N N . GLN B 1 115 ? 6.16 -29.25 -15.461 1 79.44 115 GLN B N 1
ATOM 3759 C CA . GLN B 1 115 ? 5.082 -30.125 -15.883 1 79.44 115 GLN B CA 1
ATOM 3760 C C . GLN B 1 115 ? 3.734 -29.641 -15.367 1 79.44 115 GLN B C 1
ATOM 3762 O O . GLN B 1 115 ? 3.574 -29.406 -14.164 1 79.44 115 GLN B O 1
ATOM 3767 N N . VAL B 1 116 ? 2.84 -29.656 -16.219 1 77.88 116 VAL B N 1
ATOM 3768 C CA . VAL B 1 116 ? 1.553 -29.031 -15.938 1 77.88 116 VAL B CA 1
ATOM 3769 C C . VAL B 1 116 ? 0.785 -29.859 -14.906 1 77.88 116 VAL B C 1
ATOM 3771 O O . VAL B 1 116 ? -0.001 -29.312 -14.133 1 77.88 116 VAL B O 1
ATOM 3774 N N . ASP B 1 117 ? 1.062 -31.125 -14.828 1 79.69 117 ASP B N 1
ATOM 3775 C CA . ASP B 1 117 ? 0.234 -31.969 -13.977 1 79.69 117 ASP B CA 1
ATOM 3776 C C . ASP B 1 117 ? 0.966 -32.344 -12.688 1 79.69 117 ASP B C 1
ATOM 3778 O O . ASP B 1 117 ? 0.536 -33.219 -11.953 1 79.69 117 ASP B O 1
ATOM 3782 N N . LYS B 1 118 ? 2.027 -31.75 -12.438 1 86.44 118 LYS B N 1
ATOM 3783 C CA . LYS B 1 118 ? 2.752 -31.984 -11.188 1 86.44 118 LYS B CA 1
ATOM 3784 C C . LYS B 1 118 ? 2.713 -30.75 -10.289 1 86.44 118 LYS B C 1
ATOM 3786 O O . LYS B 1 118 ? 3.504 -29.812 -10.469 1 86.44 118 LYS B O 1
ATOM 3791 N N . ALA B 1 119 ? 1.837 -30.859 -9.336 1 87.81 119 ALA B N 1
ATOM 3792 C CA . ALA B 1 119 ? 1.614 -29.703 -8.477 1 87.81 119 ALA B CA 1
ATOM 3793 C C . ALA B 1 119 ? 2.424 -29.812 -7.188 1 87.81 119 ALA B C 1
ATOM 3795 O O . ALA B 1 119 ? 2.764 -30.906 -6.754 1 87.81 119 ALA B O 1
ATOM 3796 N N . TYR B 1 120 ? 2.709 -28.656 -6.676 1 89.38 120 TYR B N 1
ATOM 3797 C CA . TYR B 1 120 ? 3.418 -28.562 -5.402 1 89.38 120 TYR B CA 1
ATOM 3798 C C . TYR B 1 120 ? 2.59 -29.156 -4.273 1 89.38 120 TYR B C 1
ATOM 3800 O O . TYR B 1 120 ? 1.369 -28.984 -4.23 1 89.38 120 TYR B O 1
ATOM 3808 N N . SER B 1 121 ? 3.227 -29.953 -3.473 1 84.62 121 SER B N 1
ATOM 3809 C CA . SER B 1 121 ? 2.633 -30.453 -2.236 1 84.62 121 SER B CA 1
ATOM 3810 C C . SER B 1 121 ? 3.584 -30.281 -1.057 1 84.62 121 SER B C 1
ATOM 3812 O O . SER B 1 121 ? 4.797 -30.453 -1.199 1 84.62 121 SER B O 1
ATOM 3814 N N . ARG B 1 122 ? 2.951 -29.797 -0.02 1 78.94 122 ARG B N 1
ATOM 3815 C CA . ARG B 1 122 ? 3.762 -29.641 1.186 1 78.94 122 ARG B CA 1
ATOM 3816 C C . ARG B 1 122 ? 4.199 -31 1.718 1 78.94 122 ARG B C 1
ATOM 3818 O O . ARG B 1 122 ? 3.365 -31.875 1.983 1 78.94 122 ARG B O 1
ATOM 3825 N N . ALA B 1 123 ? 5.391 -31.266 1.452 1 68.19 123 ALA B N 1
ATOM 3826 C CA . ALA B 1 123 ? 5.879 -32.594 1.83 1 68.19 123 ALA B CA 1
ATOM 3827 C C . ALA B 1 123 ? 6.191 -32.656 3.322 1 68.19 123 ALA B C 1
ATOM 3829 O O . ALA B 1 123 ? 6.48 -31.641 3.947 1 68.19 123 ALA B O 1
ATOM 3830 N N . VAL B 1 124 ? 5.895 -33.844 3.824 1 62.81 124 VAL B N 1
ATOM 3831 C CA . VAL B 1 124 ? 6.172 -34.125 5.227 1 62.81 124 VAL B CA 1
ATOM 3832 C C . VAL B 1 124 ? 7.68 -34.125 5.469 1 62.81 124 VAL B C 1
ATOM 3834 O O . VAL B 1 124 ? 8.156 -33.594 6.469 1 62.81 124 VAL B O 1
ATOM 3837 N N . ASN B 1 125 ? 8.375 -34.656 4.516 1 67.69 125 ASN B N 1
ATOM 3838 C CA . ASN B 1 125 ? 9.812 -34.75 4.73 1 67.69 125 ASN B CA 1
ATOM 3839 C C . ASN B 1 125 ? 10.562 -33.75 3.852 1 67.69 125 ASN B C 1
ATOM 3841 O O . ASN B 1 125 ? 10.898 -34.062 2.705 1 67.69 125 ASN B O 1
ATOM 3845 N N . VAL B 1 126 ? 10.641 -32.594 4.332 1 74.06 126 VAL B N 1
ATOM 3846 C CA . VAL B 1 126 ? 11.32 -31.578 3.551 1 74.06 126 VAL B CA 1
ATOM 3847 C C . VAL B 1 126 ? 12.672 -31.25 4.18 1 74.06 126 VAL B C 1
ATOM 3849 O O . VAL B 1 126 ? 12.812 -31.266 5.402 1 74.06 126 VAL B O 1
ATOM 3852 N N . PRO B 1 127 ? 13.719 -31.203 3.281 1 84.38 127 PRO B N 1
ATOM 3853 C CA . PRO B 1 127 ? 15.008 -30.734 3.809 1 84.38 127 PRO B CA 1
ATOM 3854 C C . PRO B 1 127 ? 14.867 -29.469 4.652 1 84.38 127 PRO B C 1
ATOM 3856 O O . PRO B 1 127 ? 13.883 -28.734 4.516 1 84.38 127 PRO B O 1
ATOM 3859 N N . THR B 1 128 ? 15.805 -29.344 5.527 1 90.75 128 THR B N 1
ATOM 3860 C CA . THR B 1 128 ? 15.789 -28.156 6.371 1 90.75 128 THR B CA 1
ATOM 3861 C C . THR B 1 128 ? 16.031 -26.891 5.539 1 90.75 128 THR B C 1
ATOM 3863 O O . THR B 1 128 ? 16.547 -26.969 4.422 1 90.75 128 THR B O 1
ATOM 3866 N N . PHE B 1 129 ? 15.68 -25.844 6.086 1 93.56 129 PHE B N 1
ATOM 3867 C CA . PHE B 1 129 ? 15.883 -24.547 5.438 1 93.56 129 PHE B CA 1
ATOM 3868 C C . PHE B 1 129 ? 17.359 -24.344 5.086 1 93.56 129 PHE B C 1
ATOM 3870 O O . PHE B 1 129 ? 17.672 -23.891 3.988 1 93.56 129 PHE B O 1
ATOM 3877 N N . LEU B 1 130 ? 18.172 -24.719 6.004 1 95.31 130 LEU B N 1
ATOM 3878 C CA . LEU B 1 130 ? 19.609 -24.625 5.828 1 95.31 130 LEU B CA 1
ATOM 3879 C C . LEU B 1 130 ? 20.078 -25.406 4.609 1 95.31 130 LEU B C 1
ATOM 3881 O O . LEU B 1 130 ? 20.781 -24.875 3.75 1 95.31 130 LEU B O 1
ATOM 3885 N N . LYS B 1 131 ? 19.688 -26.625 4.512 1 94.56 131 LYS B N 1
ATOM 3886 C CA . LYS B 1 131 ? 20.109 -27.5 3.422 1 94.56 131 LYS B CA 1
ATOM 3887 C C . LYS B 1 131 ? 19.594 -27 2.078 1 94.56 131 LYS B C 1
ATOM 3889 O O . LYS B 1 131 ? 20.312 -27.031 1.079 1 94.56 131 LYS B O 1
ATOM 3894 N N . LYS B 1 132 ? 18.422 -26.562 2.051 1 94 132 LYS B N 1
ATOM 3895 C CA . LYS B 1 132 ? 17.844 -26.047 0.813 1 94 132 LYS B CA 1
ATOM 3896 C C . LYS B 1 132 ? 18.594 -24.812 0.323 1 94 132 LYS B C 1
ATOM 3898 O O . LYS B 1 132 ? 18.938 -24.719 -0.86 1 94 132 LYS B O 1
ATOM 3903 N N . LEU B 1 133 ? 18.891 -23.906 1.267 1 95.94 133 LEU B N 1
ATOM 3904 C CA . LEU B 1 133 ? 19.609 -22.703 0.893 1 95.94 133 LEU B CA 1
ATOM 3905 C C . LEU B 1 133 ? 21.016 -23.031 0.407 1 95.94 133 LEU B C 1
ATOM 3907 O O . LEU B 1 133 ? 21.516 -22.391 -0.523 1 95.94 133 LEU B O 1
ATOM 3911 N N . MET B 1 134 ? 21.609 -24.047 1.071 1 96.44 134 MET B N 1
ATOM 3912 C CA . MET B 1 134 ? 22.922 -24.484 0.609 1 96.44 134 MET B CA 1
ATOM 3913 C C . MET B 1 134 ? 22.859 -24.953 -0.84 1 96.44 134 MET B C 1
ATOM 3915 O O . MET B 1 134 ? 23.703 -24.594 -1.652 1 96.44 134 MET B O 1
ATOM 3919 N N . ASN B 1 135 ? 21.891 -25.719 -1.125 1 94.25 135 ASN B N 1
ATOM 3920 C CA . ASN B 1 135 ? 21.734 -26.266 -2.467 1 94.25 135 ASN B CA 1
ATOM 3921 C C . ASN B 1 135 ? 21.453 -25.172 -3.49 1 94.25 135 ASN B C 1
ATOM 3923 O O . ASN B 1 135 ? 22.016 -25.172 -4.586 1 94.25 135 ASN B O 1
ATOM 3927 N N . ILE B 1 136 ? 20.625 -24.25 -3.162 1 94.94 136 ILE B N 1
ATOM 3928 C CA . ILE B 1 136 ? 20.203 -23.203 -4.078 1 94.94 136 ILE B CA 1
ATOM 3929 C C . ILE B 1 136 ? 21.359 -22.234 -4.324 1 94.94 136 ILE B C 1
ATOM 3931 O O . ILE B 1 136 ? 21.609 -21.844 -5.465 1 94.94 136 ILE B O 1
ATOM 3935 N N . THR B 1 137 ? 22.109 -21.859 -3.27 1 95.88 137 THR B N 1
ATOM 3936 C CA . THR B 1 137 ? 23.141 -20.828 -3.367 1 95.88 137 THR B CA 1
ATOM 3937 C C . THR B 1 137 ? 24.484 -21.438 -3.777 1 95.88 137 THR B C 1
ATOM 3939 O O . THR B 1 137 ? 25.344 -20.734 -4.316 1 95.88 137 THR B O 1
ATOM 3942 N N . GLY B 1 138 ? 24.672 -22.672 -3.428 1 95.31 138 GLY B N 1
ATOM 3943 C CA . GLY B 1 138 ? 25.969 -23.297 -3.637 1 95.31 138 GLY B CA 1
ATOM 3944 C C . GLY B 1 138 ? 27.016 -22.875 -2.615 1 95.31 138 GLY B C 1
ATOM 3945 O O . GLY B 1 138 ? 28.219 -23.047 -2.824 1 95.31 138 GLY B O 1
ATOM 3946 N N . MET B 1 139 ? 26.547 -22.266 -1.584 1 96.12 139 MET B N 1
ATOM 3947 C CA . MET B 1 139 ? 27.469 -21.766 -0.562 1 96.12 139 MET B CA 1
ATOM 3948 C C . MET B 1 139 ? 27.656 -22.781 0.555 1 96.12 139 MET B C 1
ATOM 3950 O O . MET B 1 139 ? 26.859 -23.734 0.672 1 96.12 139 MET B O 1
ATOM 3954 N N . SER B 1 140 ? 28.641 -22.609 1.34 1 96 140 SER B N 1
ATOM 3955 C CA . SER B 1 140 ? 28.953 -23.516 2.434 1 96 140 SER B CA 1
ATOM 3956 C C . SER B 1 140 ? 27.922 -23.406 3.559 1 96 140 SER B C 1
ATOM 3958 O O . SER B 1 140 ? 27.188 -22.422 3.635 1 96 140 SER B O 1
ATOM 3960 N N . GLU B 1 141 ? 27.875 -24.406 4.379 1 96.25 141 GLU B N 1
ATOM 3961 C CA . GLU B 1 141 ? 26.969 -24.438 5.527 1 96.25 141 GLU B CA 1
ATOM 3962 C C . GLU B 1 141 ? 27.219 -23.25 6.453 1 96.25 141 GLU B C 1
ATOM 3964 O O . GLU B 1 141 ? 26.281 -22.641 6.961 1 96.25 141 GLU B O 1
ATOM 3969 N N . GLN B 1 142 ? 28.422 -22.938 6.645 1 96.19 142 GLN B N 1
ATOM 3970 C CA . GLN B 1 142 ? 28.797 -21.844 7.531 1 96.19 142 GLN B CA 1
ATOM 3971 C C . GLN B 1 142 ? 28.281 -20.516 7 1 96.19 142 GLN B C 1
ATOM 3973 O O . GLN B 1 142 ? 27.766 -19.688 7.762 1 96.19 142 GLN B O 1
ATOM 3978 N N . TRP B 1 143 ? 28.438 -20.328 5.758 1 95.81 143 TRP B N 1
ATOM 3979 C CA . TRP B 1 143 ? 28.016 -19.078 5.141 1 95.81 143 TRP B CA 1
ATOM 3980 C C . TRP B 1 143 ? 26.5 -18.891 5.305 1 95.81 143 TRP B C 1
ATOM 3982 O O . TRP B 1 143 ? 26.047 -17.812 5.688 1 95.81 143 TRP B O 1
ATOM 3992 N N . VAL B 1 144 ? 25.719 -19.922 5.055 1 96.69 144 VAL B N 1
ATOM 3993 C CA . VAL B 1 144 ? 24.266 -19.844 5.074 1 96.69 144 VAL B CA 1
ATOM 3994 C C . VAL B 1 144 ? 23.781 -19.719 6.516 1 96.69 144 VAL B C 1
ATOM 3996 O O . VAL B 1 144 ? 22.922 -18.875 6.812 1 96.69 144 VAL B O 1
ATOM 3999 N N . ALA B 1 145 ? 24.328 -20.531 7.371 1 96.06 145 ALA B N 1
ATOM 4000 C CA . ALA B 1 145 ? 23.906 -20.547 8.766 1 96.06 145 ALA B CA 1
ATOM 4001 C C . ALA B 1 145 ? 24.094 -19.172 9.414 1 96.06 145 ALA B C 1
ATOM 4003 O O . ALA B 1 145 ? 23.281 -18.75 10.234 1 96.06 145 ALA B O 1
ATOM 4004 N N . ALA B 1 146 ? 25.109 -18.5 9.055 1 96.25 146 ALA B N 1
ATOM 4005 C CA . ALA B 1 146 ? 25.422 -17.203 9.633 1 96.25 146 ALA B CA 1
ATOM 4006 C C . ALA B 1 146 ? 24.422 -16.141 9.211 1 96.25 146 ALA B C 1
ATOM 4008 O O . ALA B 1 146 ? 24.312 -15.086 9.844 1 96.25 146 ALA B O 1
ATOM 4009 N N . ARG B 1 147 ? 23.719 -16.406 8.25 1 95.75 147 ARG B N 1
ATOM 4010 C CA . ARG B 1 147 ? 22.891 -15.352 7.664 1 95.75 147 ARG B CA 1
ATOM 4011 C C . ARG B 1 147 ? 21.406 -15.648 7.848 1 95.75 147 ARG B C 1
ATOM 4013 O O . ARG B 1 147 ? 20.547 -14.789 7.613 1 95.75 147 ARG B O 1
ATOM 4020 N N . ILE B 1 148 ? 21.078 -16.891 8.188 1 95.5 148 ILE B N 1
ATOM 4021 C CA . ILE B 1 148 ? 19.703 -17.234 8.5 1 95.5 148 ILE B CA 1
ATOM 4022 C C . ILE B 1 148 ? 19.266 -16.562 9.797 1 95.5 148 ILE B C 1
ATOM 4024 O O . ILE B 1 148 ? 20.016 -16.531 10.773 1 95.5 148 ILE B O 1
ATOM 4028 N N . LYS B 1 149 ? 18.156 -15.93 9.742 1 93.06 149 LYS B N 1
ATOM 4029 C CA . LYS B 1 149 ? 17.562 -15.297 10.914 1 93.06 149 LYS B CA 1
ATOM 4030 C C . LYS B 1 149 ? 16.25 -15.977 11.297 1 93.06 149 LYS B C 1
ATOM 4032 O O . LYS B 1 149 ? 15.68 -16.719 10.5 1 93.06 149 LYS B O 1
ATOM 4037 N N . GLN B 1 150 ? 15.875 -15.797 12.57 1 89.81 150 GLN B N 1
ATOM 4038 C CA . GLN B 1 150 ? 14.656 -16.422 13.062 1 89.81 150 GLN B CA 1
ATOM 4039 C C . GLN B 1 150 ? 13.805 -15.43 13.852 1 89.81 150 GLN B C 1
ATOM 4041 O O . GLN B 1 150 ? 14.328 -14.648 14.648 1 89.81 150 GLN B O 1
ATOM 4046 N N . LYS B 1 151 ? 12.641 -15.273 13.43 1 81 151 LYS B N 1
ATOM 4047 C CA . LYS B 1 151 ? 11.633 -14.516 14.164 1 81 151 LYS B CA 1
ATOM 4048 C C . LYS B 1 151 ? 10.461 -15.398 14.562 1 81 151 LYS B C 1
ATOM 4050 O O . LYS B 1 151 ? 9.641 -15.773 13.719 1 81 151 LYS B O 1
ATOM 4055 N N . GLY B 1 152 ? 10.289 -15.711 15.852 1 79 152 GLY B N 1
ATOM 4056 C CA . GLY B 1 152 ? 9.297 -16.703 16.266 1 79 152 GLY B CA 1
ATOM 4057 C C . GLY B 1 152 ? 9.539 -18.078 15.656 1 79 152 GLY B C 1
ATOM 4058 O O . GLY B 1 152 ? 10.641 -18.625 15.766 1 79 152 GLY B O 1
ATOM 4059 N N . ASP B 1 153 ? 8.492 -18.484 14.969 1 78.75 153 ASP B N 1
ATOM 4060 C CA . ASP B 1 153 ? 8.594 -19.812 14.375 1 78.75 153 ASP B CA 1
ATOM 4061 C C . ASP B 1 153 ? 8.953 -19.719 12.891 1 78.75 153 ASP B C 1
ATOM 4063 O O . ASP B 1 153 ? 9 -20.75 12.195 1 78.75 153 ASP B O 1
ATOM 4067 N N . HIS B 1 154 ? 9.375 -18.516 12.539 1 82.44 154 HIS B N 1
ATOM 4068 C CA . HIS B 1 154 ? 9.625 -18.344 11.117 1 82.44 154 HIS B CA 1
ATOM 4069 C C . HIS B 1 154 ? 11.094 -18.031 10.844 1 82.44 154 HIS B C 1
ATOM 4071 O O . HIS B 1 154 ? 11.695 -17.203 11.531 1 82.44 154 HIS B O 1
ATOM 4077 N N . LYS B 1 155 ? 11.633 -18.828 9.969 1 91.25 155 LYS B N 1
ATOM 4078 C CA . LYS B 1 155 ? 13.016 -18.594 9.547 1 91.25 155 LYS B CA 1
ATOM 4079 C C . LYS B 1 155 ? 13.062 -17.875 8.211 1 91.25 155 LYS B C 1
ATOM 4081 O O . LYS B 1 155 ? 12.188 -18.047 7.363 1 91.25 155 LYS B O 1
ATOM 4086 N N . TYR B 1 156 ? 14.047 -17.016 8.086 1 92.62 156 TYR B N 1
ATOM 4087 C CA . TYR B 1 156 ? 14.188 -16.266 6.844 1 92.62 156 TYR B CA 1
ATOM 4088 C C . TYR B 1 156 ? 15.633 -15.836 6.621 1 92.62 156 TYR B C 1
ATOM 4090 O O . TYR B 1 156 ? 16.469 -15.961 7.52 1 92.62 156 TYR B O 1
ATOM 4098 N N . ILE B 1 157 ? 16.031 -15.516 5.453 1 94.69 157 ILE B N 1
ATOM 4099 C CA . ILE B 1 157 ? 17.297 -14.891 5.113 1 94.69 157 ILE B CA 1
ATOM 4100 C C . ILE B 1 157 ? 17.062 -13.492 4.543 1 94.69 157 ILE B C 1
ATOM 4102 O O . ILE B 1 157 ? 16.219 -13.312 3.67 1 94.69 157 ILE B O 1
ATOM 4106 N N . PRO B 1 158 ? 17.734 -12.508 5.066 1 92.31 158 PRO B N 1
ATOM 4107 C CA . PRO B 1 158 ? 17.562 -11.156 4.531 1 92.31 158 PRO B CA 1
ATOM 4108 C C . PRO B 1 158 ? 17.922 -11.055 3.053 1 92.31 158 PRO B C 1
ATOM 4110 O O . PRO B 1 158 ? 18.953 -11.602 2.625 1 92.31 158 PRO B O 1
ATOM 4113 N N . TRP B 1 159 ? 17.125 -10.336 2.309 1 91.06 159 TRP B N 1
ATOM 4114 C CA . TRP B 1 159 ? 17.312 -10.172 0.871 1 91.06 159 TRP B CA 1
ATOM 4115 C C . TRP B 1 159 ? 18.672 -9.547 0.566 1 91.06 159 TRP B C 1
ATOM 4117 O O . TRP B 1 159 ? 19.312 -9.883 -0.44 1 91.06 159 TRP B O 1
ATOM 4127 N N . LYS B 1 160 ? 19.141 -8.703 1.421 1 87.56 160 LYS B N 1
ATOM 4128 C CA . LYS B 1 160 ? 20.422 -8.039 1.207 1 87.56 160 LYS B CA 1
ATOM 4129 C C . LYS B 1 160 ? 21.547 -9.055 1.021 1 87.56 160 LYS B C 1
ATOM 4131 O O . LYS B 1 160 ? 22.438 -8.859 0.197 1 87.56 160 LYS B O 1
ATOM 4136 N N . ASN B 1 161 ? 21.531 -10.125 1.779 1 93.62 161 ASN B N 1
ATOM 4137 C CA . ASN B 1 161 ? 22.547 -11.164 1.685 1 93.62 161 ASN B CA 1
ATOM 4138 C C . ASN B 1 161 ? 22.484 -11.883 0.34 1 93.62 161 ASN B C 1
ATOM 4140 O O . ASN B 1 161 ? 23.531 -12.18 -0.252 1 93.62 161 ASN B O 1
ATOM 4144 N N . LEU B 1 162 ? 21.328 -12.164 -0.12 1 95.31 162 LEU B N 1
ATOM 4145 C CA . LEU B 1 162 ? 21.156 -12.844 -1.399 1 95.31 162 LEU B CA 1
ATOM 4146 C C . LEU B 1 162 ? 21.516 -11.922 -2.557 1 95.31 162 LEU B C 1
ATOM 4148 O O . LEU B 1 162 ? 22.109 -12.367 -3.547 1 95.31 162 LEU B O 1
ATOM 4152 N N . LYS B 1 163 ? 21.172 -10.68 -2.383 1 93.5 163 LYS B N 1
ATOM 4153 C CA . LYS B 1 163 ? 21.531 -9.695 -3.398 1 93.5 163 LYS B CA 1
ATOM 4154 C C . LYS B 1 163 ? 23.047 -9.656 -3.6 1 93.5 163 LYS B C 1
ATOM 4156 O O . LYS B 1 163 ? 23.531 -9.703 -4.734 1 93.5 163 LYS B O 1
ATOM 4161 N N . ASP B 1 164 ? 23.703 -9.586 -2.516 1 93.44 164 ASP B N 1
ATOM 4162 C CA . ASP B 1 164 ? 25.156 -9.555 -2.57 1 93.44 164 ASP B CA 1
ATOM 4163 C C . ASP B 1 164 ? 25.703 -10.812 -3.242 1 93.44 164 ASP B C 1
ATOM 4165 O O . ASP B 1 164 ? 26.672 -10.75 -4.008 1 93.44 164 ASP B O 1
ATOM 4169 N N . LEU B 1 165 ? 25.141 -11.867 -2.941 1 94.56 165 LEU B N 1
ATOM 4170 C CA . LEU B 1 165 ? 25.578 -13.141 -3.502 1 94.56 165 LEU B CA 1
ATOM 4171 C C . LEU B 1 165 ? 25.391 -13.164 -5.016 1 94.56 165 LEU B C 1
ATOM 4173 O O . LEU B 1 165 ? 26.234 -13.68 -5.746 1 94.56 165 LEU B O 1
ATOM 4177 N N . ILE B 1 166 ? 24.297 -12.633 -5.527 1 95.44 166 ILE B N 1
ATOM 4178 C CA . ILE B 1 166 ? 24 -12.594 -6.957 1 95.44 166 ILE B CA 1
ATOM 4179 C C . ILE B 1 166 ? 25.078 -11.781 -7.676 1 95.44 166 ILE B C 1
ATOM 4181 O O . ILE B 1 166 ? 25.5 -12.148 -8.773 1 95.44 166 ILE B O 1
ATOM 4185 N N . LEU B 1 167 ? 25.516 -10.773 -7.031 1 92.88 167 LEU B N 1
ATOM 4186 C CA . LEU B 1 167 ? 26.453 -9.859 -7.66 1 92.88 167 LEU B CA 1
ATOM 4187 C C . LEU B 1 167 ? 27.859 -10.461 -7.676 1 92.88 167 LEU B C 1
ATOM 4189 O O . LEU B 1 167 ? 28.656 -10.156 -8.57 1 92.88 167 LEU B O 1
ATOM 4193 N N . THR B 1 168 ? 28.125 -11.352 -6.789 1 92.75 168 THR B N 1
ATOM 4194 C CA . THR B 1 168 ? 29.531 -11.742 -6.621 1 92.75 168 THR B CA 1
ATOM 4195 C C . THR B 1 168 ? 29.703 -13.234 -6.906 1 92.75 168 THR B C 1
ATOM 4197 O O . THR B 1 168 ? 30.844 -13.711 -7.051 1 92.75 168 THR B O 1
ATOM 4200 N N . HIS B 1 169 ? 28.719 -14.008 -7.023 1 94.31 169 HIS B N 1
ATOM 4201 C CA . HIS B 1 169 ? 28.828 -15.453 -7.125 1 94.31 169 HIS B CA 1
ATOM 4202 C C . HIS B 1 169 ? 29.609 -15.859 -8.383 1 94.31 169 HIS B C 1
ATOM 4204 O O . HIS B 1 169 ? 29.312 -15.375 -9.477 1 94.31 169 HIS B O 1
ATOM 4210 N N . PRO B 1 170 ? 30.516 -16.703 -8.234 1 92.38 170 PRO B N 1
ATOM 4211 C CA . PRO B 1 170 ? 31.297 -17.109 -9.398 1 92.38 170 PRO B CA 1
ATOM 4212 C C . PRO B 1 170 ? 30.531 -18 -10.367 1 92.38 170 PRO B C 1
ATOM 4214 O O . PRO B 1 170 ? 30.812 -18.031 -11.562 1 92.38 170 PRO B O 1
ATOM 4217 N N . ASN B 1 171 ? 29.625 -18.812 -9.914 1 95.19 171 ASN B N 1
ATOM 4218 C CA . ASN B 1 171 ? 28.828 -19.719 -10.727 1 95.19 171 ASN B CA 1
ATOM 4219 C C . ASN B 1 171 ? 27.578 -19.031 -11.289 1 95.19 171 ASN B C 1
ATOM 4221 O O . ASN B 1 171 ? 26.672 -18.672 -10.531 1 95.19 171 ASN B O 1
ATOM 4225 N N . THR B 1 172 ? 27.484 -18.938 -12.555 1 95 172 THR B N 1
ATOM 4226 C CA . THR B 1 172 ? 26.406 -18.219 -13.227 1 95 172 THR B CA 1
ATOM 4227 C C . THR B 1 172 ? 25.062 -18.906 -12.977 1 95 172 THR B C 1
ATOM 4229 O O . THR B 1 172 ? 24.047 -18.234 -12.773 1 95 172 THR B O 1
ATOM 4232 N N . LYS B 1 173 ? 25.062 -20.156 -12.977 1 95 173 LYS B N 1
ATOM 4233 C CA . LYS B 1 173 ? 23.812 -20.891 -12.742 1 95 173 LYS B CA 1
ATOM 4234 C C . LYS B 1 173 ? 23.266 -20.609 -11.352 1 95 173 LYS B C 1
ATOM 4236 O O . LYS B 1 173 ? 22.062 -20.422 -11.18 1 95 173 LYS B O 1
ATOM 4241 N N . LYS B 1 174 ? 24.172 -20.562 -10.484 1 95.88 174 LYS B N 1
ATOM 4242 C CA . LYS B 1 174 ? 23.75 -20.281 -9.109 1 95.88 174 LYS B CA 1
ATOM 4243 C C . LYS B 1 174 ? 23.25 -18.844 -8.961 1 95.88 174 LYS B C 1
ATOM 4245 O O . LYS B 1 174 ? 22.312 -18.578 -8.211 1 95.88 174 LYS B O 1
ATOM 4250 N N . LYS B 1 175 ? 23.828 -17.969 -9.656 1 96.19 175 LYS B N 1
ATOM 4251 C CA . LYS B 1 175 ? 23.359 -16.594 -9.695 1 96.19 175 LYS B CA 1
ATOM 4252 C C . LYS B 1 175 ? 21.906 -16.516 -10.156 1 96.19 175 LYS B C 1
ATOM 4254 O O . LYS B 1 175 ? 21.078 -15.836 -9.547 1 96.19 175 LYS B O 1
ATOM 4259 N N . VAL B 1 176 ? 21.703 -17.219 -11.148 1 96.38 176 VAL B N 1
ATOM 4260 C CA . VAL B 1 176 ? 20.375 -17.234 -11.766 1 96.38 176 VAL B CA 1
ATOM 4261 C C . VAL B 1 176 ? 19.375 -17.859 -10.805 1 96.38 176 VAL B C 1
ATOM 4263 O O . VAL B 1 176 ? 18.266 -17.344 -10.633 1 96.38 176 VAL B O 1
ATOM 4266 N N . ASP B 1 177 ? 19.781 -18.938 -10.141 1 96.38 177 ASP B N 1
ATOM 4267 C CA . ASP B 1 177 ? 18.906 -19.609 -9.188 1 96.38 177 ASP B CA 1
ATOM 4268 C C . ASP B 1 177 ? 18.547 -18.688 -8.023 1 96.38 177 ASP B C 1
ATOM 4270 O O . ASP B 1 177 ? 17.391 -18.578 -7.637 1 96.38 177 ASP B O 1
ATOM 4274 N N . VAL B 1 178 ? 19.547 -18.031 -7.535 1 97.12 178 VAL B N 1
ATOM 4275 C CA . VAL B 1 178 ? 19.328 -17.141 -6.398 1 97.12 178 VAL B CA 1
ATOM 4276 C C . VAL B 1 178 ? 18.438 -15.969 -6.82 1 97.12 178 VAL B C 1
ATOM 4278 O O . VAL B 1 178 ? 17.578 -15.531 -6.055 1 97.12 178 VAL B O 1
ATOM 4281 N N . PHE B 1 179 ? 18.625 -15.492 -7.961 1 97.06 179 PHE B N 1
ATOM 4282 C CA . PHE B 1 179 ? 17.797 -14.406 -8.492 1 97.06 179 PHE B CA 1
ATOM 4283 C C . PHE B 1 179 ? 16.359 -14.852 -8.648 1 97.06 179 PHE B C 1
ATOM 4285 O O . PHE B 1 179 ? 15.43 -14.133 -8.258 1 97.06 179 PHE B O 1
ATOM 4292 N N . ALA B 1 180 ? 16.188 -15.992 -9.164 1 96.38 180 ALA B N 1
ATOM 4293 C CA . ALA B 1 180 ? 14.836 -16.531 -9.32 1 96.38 180 ALA B CA 1
ATOM 4294 C C . ALA B 1 180 ? 14.148 -16.688 -7.969 1 96.38 180 ALA B C 1
ATOM 4296 O O . ALA B 1 180 ? 12.992 -16.312 -7.809 1 96.38 180 ALA B O 1
ATOM 4297 N N . LEU B 1 181 ? 14.875 -17.219 -7.035 1 96.5 181 LEU B N 1
ATOM 4298 C CA . LEU B 1 181 ? 14.336 -17.359 -5.684 1 96.5 181 LEU B CA 1
ATOM 4299 C C . LEU B 1 181 ? 13.898 -16.016 -5.133 1 96.5 181 LEU B C 1
ATOM 4301 O O . LEU B 1 181 ? 12.852 -15.906 -4.492 1 96.5 181 LEU B O 1
ATOM 4305 N N . SER B 1 182 ? 14.688 -15.031 -5.402 1 94.69 182 SER B N 1
ATOM 4306 C CA . SER B 1 182 ? 14.383 -13.688 -4.922 1 94.69 182 SER B CA 1
ATOM 4307 C C . SER B 1 182 ? 13.102 -13.156 -5.543 1 94.69 182 SER B C 1
ATOM 4309 O O . SER B 1 182 ? 12.289 -12.523 -4.863 1 94.69 182 SER B O 1
ATOM 4311 N N . ILE B 1 183 ? 12.875 -13.406 -6.781 1 92.81 183 ILE B N 1
ATOM 4312 C CA . ILE B 1 183 ? 11.641 -12.969 -7.426 1 92.81 183 ILE B CA 1
ATOM 4313 C C . ILE B 1 183 ? 10.453 -13.719 -6.832 1 92.81 183 ILE B C 1
ATOM 4315 O O . ILE B 1 183 ? 9.422 -13.117 -6.52 1 92.81 183 ILE B O 1
ATOM 4319 N N . TYR B 1 184 ? 10.586 -14.969 -6.648 1 93.12 184 TYR B N 1
ATOM 4320 C CA . TYR B 1 184 ? 9.5 -15.766 -6.09 1 93.12 184 TYR B CA 1
ATOM 4321 C C . TYR B 1 184 ? 9.109 -15.266 -4.703 1 93.12 184 TYR B C 1
ATOM 4323 O O . TYR B 1 184 ? 7.93 -15.219 -4.359 1 93.12 184 TYR B O 1
ATOM 4331 N N . ASP B 1 185 ? 10.047 -14.891 -4 1 92.06 185 ASP B N 1
ATOM 4332 C CA . ASP B 1 185 ? 9.734 -14.5 -2.631 1 92.06 185 ASP B CA 1
ATOM 4333 C C . ASP B 1 185 ? 9.312 -13.031 -2.562 1 92.06 185 ASP B C 1
ATOM 4335 O O . ASP B 1 185 ? 8.289 -12.703 -1.961 1 92.06 185 ASP B O 1
ATOM 4339 N N . LEU B 1 186 ? 10.047 -12.172 -3.211 1 87.69 186 LEU B N 1
ATOM 4340 C CA . LEU B 1 186 ? 9.836 -10.742 -3.051 1 87.69 186 LEU B CA 1
ATOM 4341 C C . LEU B 1 186 ? 8.633 -10.273 -3.865 1 87.69 186 LEU B C 1
ATOM 4343 O O . LEU B 1 186 ? 8.008 -9.258 -3.535 1 87.69 186 LEU B O 1
ATOM 4347 N N . VAL B 1 187 ? 8.305 -10.984 -4.887 1 86.62 187 VAL B N 1
ATOM 4348 C CA . VAL B 1 187 ? 7.281 -10.492 -5.801 1 86.62 187 VAL B CA 1
ATOM 4349 C C . VAL B 1 187 ? 6.07 -11.43 -5.77 1 86.62 187 VAL B C 1
ATOM 4351 O O . VAL B 1 187 ? 4.945 -10.984 -5.52 1 86.62 187 VAL B O 1
ATOM 4354 N N . VAL B 1 188 ? 6.281 -12.695 -5.887 1 88.75 188 VAL B N 1
ATOM 4355 C CA . VAL B 1 188 ? 5.184 -13.641 -6.074 1 88.75 188 VAL B CA 1
ATOM 4356 C C . VAL B 1 188 ? 4.57 -13.992 -4.723 1 88.75 188 VAL B C 1
ATOM 4358 O O . VAL B 1 188 ? 3.35 -13.984 -4.562 1 88.75 188 VAL B O 1
ATOM 4361 N N . PHE B 1 189 ? 5.523 -14.328 -3.779 1 87.94 189 PHE B N 1
ATOM 4362 C CA . PHE B 1 189 ? 5.059 -14.75 -2.461 1 87.94 189 PHE B CA 1
ATOM 4363 C C . PHE B 1 189 ? 5.609 -13.828 -1.378 1 87.94 189 PHE B C 1
ATOM 4365 O O . PHE B 1 189 ? 6.273 -14.281 -0.446 1 87.94 189 PHE B O 1
ATOM 4372 N N . PRO B 1 190 ? 5.223 -12.578 -1.469 1 81.75 190 PRO B N 1
ATOM 4373 C CA . PRO B 1 190 ? 5.797 -11.68 -0.46 1 81.75 190 PRO B CA 1
ATOM 4374 C C . PRO B 1 190 ? 5.121 -11.812 0.902 1 81.75 190 PRO B C 1
ATOM 4376 O O . PRO B 1 190 ? 3.891 -11.742 0.995 1 81.75 190 PRO B O 1
ATOM 4379 N N . LYS B 1 191 ? 5.844 -12.188 1.859 1 75 191 LYS B N 1
ATOM 4380 C CA . LYS B 1 191 ? 5.312 -12.242 3.219 1 75 191 LYS B CA 1
ATOM 4381 C C . LYS B 1 191 ? 5.781 -11.039 4.035 1 75 191 LYS B C 1
ATOM 4383 O O . LYS B 1 191 ? 4.988 -10.422 4.75 1 75 191 LYS B O 1
ATOM 4388 N N . ALA B 1 192 ? 7.066 -10.758 3.932 1 72.62 192 ALA B N 1
ATOM 4389 C CA . ALA B 1 192 ? 7.676 -9.625 4.629 1 72.62 192 ALA B CA 1
ATOM 4390 C C . ALA B 1 192 ? 8.641 -8.875 3.717 1 72.62 192 ALA B C 1
ATOM 4392 O O . ALA B 1 192 ? 9.188 -9.453 2.768 1 72.62 192 ALA B O 1
ATOM 4393 N N . LEU B 1 193 ? 8.742 -7.672 4.062 1 71.44 193 LEU B N 1
ATOM 4394 C CA . LEU B 1 193 ? 9.609 -6.852 3.223 1 71.44 193 LEU B CA 1
ATOM 4395 C C . LEU B 1 193 ? 11.07 -7.242 3.408 1 71.44 193 LEU B C 1
ATOM 4397 O O . LEU B 1 193 ? 11.531 -7.43 4.535 1 71.44 193 LEU B O 1
ATOM 4401 N N . GLY B 1 194 ? 11.711 -7.434 2.293 1 77.38 194 GLY B N 1
ATOM 4402 C CA . GLY B 1 194 ? 13.164 -7.562 2.27 1 77.38 194 GLY B CA 1
ATOM 4403 C C . GLY B 1 194 ? 13.648 -8.898 2.795 1 77.38 194 GLY B C 1
ATOM 4404 O O . GLY B 1 194 ? 14.789 -9.008 3.262 1 77.38 194 GLY B O 1
ATOM 4405 N N . HIS B 1 195 ? 12.766 -9.844 2.92 1 85.44 195 HIS B N 1
ATOM 4406 C CA . HIS B 1 195 ? 13.172 -11.148 3.432 1 85.44 195 HIS B CA 1
ATOM 4407 C C . HIS B 1 195 ? 12.695 -12.266 2.51 1 85.44 195 HIS B C 1
ATOM 4409 O O . HIS B 1 195 ? 11.68 -12.133 1.83 1 85.44 195 HIS B O 1
ATOM 4415 N N . VAL B 1 196 ? 13.523 -13.281 2.496 1 90.06 196 VAL B N 1
ATOM 4416 C CA . VAL B 1 196 ? 13.125 -14.516 1.817 1 90.06 196 VAL B CA 1
ATOM 4417 C C . VAL B 1 196 ? 12.742 -15.57 2.85 1 90.06 196 VAL B C 1
ATOM 4419 O O . VAL B 1 196 ? 13.562 -15.961 3.684 1 90.06 196 VAL B O 1
ATOM 4422 N N . ASP B 1 197 ? 11.578 -16.047 2.727 1 90.25 197 ASP B N 1
ATOM 4423 C CA . ASP B 1 197 ? 10.961 -16.906 3.721 1 90.25 197 ASP B CA 1
ATOM 4424 C C . ASP B 1 197 ? 11.289 -18.375 3.445 1 90.25 197 ASP B C 1
ATOM 4426 O O . ASP B 1 197 ? 11.398 -18.781 2.287 1 90.25 197 ASP B O 1
ATOM 4430 N N . GLU B 1 198 ? 11.344 -19.125 4.504 1 91.75 198 GLU B N 1
ATOM 4431 C CA . GLU B 1 198 ? 11.617 -20.562 4.414 1 91.75 198 GLU B CA 1
ATOM 4432 C C . GLU B 1 198 ? 10.562 -21.266 3.566 1 91.75 198 GLU B C 1
ATOM 4434 O O . GLU B 1 198 ? 10.883 -22.188 2.814 1 91.75 198 GLU B O 1
ATOM 4439 N N . ALA B 1 199 ? 9.344 -20.891 3.666 1 88.69 199 ALA B N 1
ATOM 4440 C CA . ALA B 1 199 ? 8.25 -21.547 2.951 1 88.69 199 ALA B CA 1
ATOM 4441 C C . ALA B 1 199 ? 8.445 -21.438 1.441 1 88.69 199 ALA B C 1
ATOM 4443 O O . ALA B 1 199 ? 8.094 -22.359 0.697 1 88.69 199 ALA B O 1
ATOM 4444 N N . VAL B 1 200 ? 8.969 -20.344 1.013 1 92.31 200 VAL B N 1
ATOM 4445 C CA . VAL B 1 200 ? 9.164 -20.141 -0.418 1 92.31 200 VAL B CA 1
ATOM 4446 C C . VAL B 1 200 ? 10.266 -21.062 -0.927 1 92.31 200 VAL B C 1
ATOM 4448 O O . VAL B 1 200 ? 10.18 -21.594 -2.041 1 92.31 200 VAL B O 1
ATOM 4451 N N . THR B 1 201 ? 11.266 -21.312 -0.117 1 93.19 201 THR B N 1
ATOM 4452 C CA . THR B 1 201 ? 12.352 -22.188 -0.522 1 93.19 201 THR B CA 1
ATOM 4453 C C . THR B 1 201 ? 11.852 -23.625 -0.673 1 93.19 201 THR B C 1
ATOM 4455 O O . THR B 1 201 ? 12.383 -24.391 -1.475 1 93.19 201 THR B O 1
ATOM 4458 N N . ASP B 1 202 ? 10.82 -23.984 0.078 1 90.69 202 ASP B N 1
ATOM 4459 C CA . ASP B 1 202 ? 10.227 -25.297 -0.068 1 90.69 202 ASP B CA 1
ATOM 4460 C C . ASP B 1 202 ? 9.672 -25.5 -1.477 1 90.69 202 ASP B C 1
ATOM 4462 O O . ASP B 1 202 ? 9.93 -26.531 -2.107 1 90.69 202 ASP B O 1
ATOM 4466 N N . LEU B 1 203 ? 8.953 -24.547 -1.894 1 91.12 203 LEU B N 1
ATOM 4467 C CA . LEU B 1 203 ? 8.406 -24.609 -3.244 1 91.12 203 LEU B CA 1
ATOM 4468 C C . LEU B 1 203 ? 9.523 -24.547 -4.285 1 91.12 203 LEU B C 1
ATOM 4470 O O . LEU B 1 203 ? 9.508 -25.297 -5.262 1 91.12 203 LEU B O 1
ATOM 4474 N N . PHE B 1 204 ? 10.43 -23.688 -4.023 1 92.31 204 PHE B N 1
ATOM 4475 C CA . PHE B 1 204 ? 11.508 -23.469 -4.98 1 92.31 204 PHE B CA 1
ATOM 4476 C C . PHE B 1 204 ? 12.32 -24.734 -5.188 1 92.31 204 PHE B C 1
ATOM 4478 O O . PHE B 1 204 ? 12.711 -25.047 -6.312 1 92.31 204 PHE B O 1
ATOM 4485 N N . ASP B 1 205 ? 12.531 -25.438 -4.145 1 89 205 ASP B N 1
ATOM 4486 C CA . ASP B 1 205 ? 13.281 -26.688 -4.203 1 89 205 ASP B CA 1
ATOM 4487 C C . ASP B 1 205 ? 12.578 -27.703 -5.098 1 89 205 ASP B C 1
ATOM 4489 O O . ASP B 1 205 ? 13.227 -28.578 -5.68 1 89 205 ASP B O 1
ATOM 4493 N N . ARG B 1 206 ? 11.367 -27.609 -5.254 1 88.69 206 ARG B N 1
ATOM 4494 C CA . ARG B 1 206 ? 10.594 -28.578 -6.012 1 88.69 206 ARG B CA 1
ATOM 4495 C C . ARG B 1 206 ? 10.547 -28.203 -7.492 1 88.69 206 ARG B C 1
ATOM 4497 O O . ARG B 1 206 ? 10.188 -29.031 -8.336 1 88.69 206 ARG B O 1
ATOM 4504 N N . LEU B 1 207 ? 10.93 -27.047 -7.789 1 89.19 207 LEU B N 1
ATOM 4505 C CA . LEU B 1 207 ? 10.898 -26.625 -9.188 1 89.19 207 LEU B CA 1
ATOM 4506 C C . LEU B 1 207 ? 11.844 -27.469 -10.039 1 89.19 207 LEU B C 1
ATOM 4508 O O . LEU B 1 207 ? 11.547 -27.75 -11.195 1 89.19 207 LEU B O 1
ATOM 4512 N N . ASP B 1 208 ? 12.875 -27.875 -9.438 1 83.5 208 ASP B N 1
ATOM 4513 C CA . ASP B 1 208 ? 13.836 -28.703 -10.148 1 83.5 208 ASP B CA 1
ATOM 4514 C C . ASP B 1 208 ? 13.25 -30.078 -10.469 1 83.5 208 ASP B C 1
ATOM 4516 O O . ASP B 1 208 ? 13.75 -30.781 -11.344 1 83.5 208 ASP B O 1
ATOM 4520 N N . LYS B 1 209 ? 12.305 -30.391 -9.773 1 85.81 209 LYS B N 1
ATOM 4521 C CA . LYS B 1 209 ? 11.617 -31.656 -10.023 1 85.81 209 LYS B CA 1
ATOM 4522 C C . LYS B 1 209 ? 10.453 -31.469 -10.992 1 85.81 209 LYS B C 1
ATOM 4524 O O . LYS B 1 209 ? 9.516 -32.281 -11.008 1 85.81 209 LYS B O 1
ATOM 4529 N N . ARG B 1 210 ? 10.406 -30.359 -11.664 1 89.62 210 ARG B N 1
ATOM 4530 C CA . ARG B 1 210 ? 9.477 -30.031 -12.742 1 89.62 210 ARG B CA 1
ATOM 4531 C C . ARG B 1 210 ? 8.078 -29.75 -12.195 1 89.62 210 ARG B C 1
ATOM 4533 O O . ARG B 1 210 ? 7.086 -29.906 -12.906 1 89.62 210 ARG B O 1
ATOM 4540 N N . VAL B 1 211 ? 8.062 -29.453 -10.891 1 91 211 VAL B N 1
ATOM 4541 C CA . VAL B 1 211 ? 6.797 -29.109 -10.25 1 91 211 VAL B CA 1
ATOM 4542 C C . VAL B 1 211 ? 6.363 -27.703 -10.695 1 91 211 VAL B C 1
ATOM 4544 O O . VAL B 1 211 ? 7.188 -26.797 -10.773 1 91 211 VAL B O 1
ATOM 4547 N N . THR B 1 212 ? 5.102 -27.609 -11.039 1 90.56 212 THR B N 1
ATOM 4548 C CA . THR B 1 212 ? 4.598 -26.297 -11.438 1 90.56 212 THR B CA 1
ATOM 4549 C C . THR B 1 212 ? 4.23 -25.469 -10.211 1 90.56 212 THR B C 1
ATOM 4551 O O . THR B 1 212 ? 3.547 -25.953 -9.305 1 90.56 212 THR B O 1
ATOM 4554 N N . PRO B 1 213 ? 4.672 -24.219 -10.141 1 92.56 213 PRO B N 1
ATOM 4555 C CA . PRO B 1 213 ? 4.332 -23.328 -9.023 1 92.56 213 PRO B CA 1
ATOM 4556 C C . PRO B 1 213 ? 2.959 -22.672 -9.188 1 92.56 213 PRO B C 1
ATOM 4558 O O . PRO B 1 213 ? 2.482 -22 -8.266 1 92.56 213 PRO B O 1
ATOM 4561 N N . VAL B 1 214 ? 2.264 -22.859 -10.258 1 90.25 214 VAL B N 1
ATOM 4562 C CA . VAL B 1 214 ? 1.09 -22.078 -10.656 1 90.25 214 VAL B CA 1
ATOM 4563 C C . VAL B 1 214 ? -0.054 -22.344 -9.672 1 90.25 214 VAL B C 1
ATOM 4565 O O . VAL B 1 214 ? -0.674 -21.406 -9.172 1 90.25 214 VAL B O 1
ATOM 4568 N N . PRO B 1 215 ? -0.293 -23.625 -9.328 1 90.62 215 PRO B N 1
ATOM 4569 C CA . PRO B 1 215 ? -1.36 -23.859 -8.352 1 90.62 215 PRO B CA 1
ATOM 4570 C C . PRO B 1 215 ? -1.111 -23.156 -7.027 1 90.62 215 PRO B C 1
ATOM 4572 O O . PRO B 1 215 ? -2.047 -22.625 -6.422 1 90.62 215 PRO B O 1
ATOM 4575 N N . SER B 1 216 ? 0.116 -23.156 -6.645 1 92.19 216 SER B N 1
ATOM 4576 C CA . SER B 1 216 ? 0.463 -22.5 -5.391 1 92.19 216 SER B CA 1
ATOM 4577 C C . SER B 1 216 ? 0.266 -20.984 -5.496 1 92.19 216 SER B C 1
ATOM 4579 O O . SER B 1 216 ? -0.198 -20.344 -4.547 1 92.19 216 SER B O 1
ATOM 4581 N N . ILE B 1 217 ? 0.606 -20.453 -6.633 1 90 217 ILE B N 1
ATOM 4582 C CA . ILE B 1 217 ? 0.418 -19.031 -6.859 1 90 217 ILE B CA 1
ATOM 4583 C C . ILE B 1 217 ? -1.07 -18.688 -6.816 1 90 217 ILE B C 1
ATOM 4585 O O . ILE B 1 217 ? -1.478 -17.734 -6.156 1 90 217 ILE B O 1
ATOM 4589 N N . LEU B 1 218 ? -1.834 -19.453 -7.406 1 88.06 218 LEU B N 1
ATOM 4590 C CA . LEU B 1 218 ? -3.27 -19.203 -7.5 1 88.06 218 LEU B CA 1
ATOM 4591 C C . LEU B 1 218 ? -3.926 -19.281 -6.125 1 88.06 218 LEU B C 1
ATOM 4593 O O . LEU B 1 218 ? -4.688 -18.391 -5.75 1 88.06 218 LEU B O 1
ATOM 4597 N N . VAL B 1 219 ? -3.604 -20.312 -5.41 1 90 219 VAL B N 1
ATOM 4598 C CA . VAL B 1 219 ? -4.281 -20.469 -4.129 1 90 219 VAL B CA 1
ATOM 4599 C C . VAL B 1 219 ? -3.875 -19.344 -3.18 1 90 219 VAL B C 1
ATOM 4601 O O . VAL B 1 219 ? -4.699 -18.859 -2.404 1 90 219 VAL B O 1
ATOM 4604 N N . GLU B 1 220 ? -2.617 -19.016 -3.223 1 86.31 220 GLU B N 1
ATOM 4605 C CA . GLU B 1 220 ? -2.195 -17.922 -2.355 1 86.31 220 GLU B CA 1
ATOM 4606 C C . GLU B 1 220 ? -2.852 -16.609 -2.768 1 86.31 220 GLU B C 1
ATOM 4608 O O . GLU B 1 220 ? -3.131 -15.75 -1.922 1 86.31 220 GLU B O 1
ATOM 4613 N N . THR B 1 221 ? -3.084 -16.469 -4.016 1 82.75 221 THR B N 1
ATOM 4614 C CA . THR B 1 221 ? -3.832 -15.305 -4.492 1 82.75 221 THR B CA 1
ATOM 4615 C C . THR B 1 221 ? -5.242 -15.297 -3.914 1 82.75 221 THR B C 1
ATOM 4617 O O . THR B 1 221 ? -5.695 -14.289 -3.377 1 82.75 221 THR B O 1
ATOM 4620 N N . PHE B 1 222 ? -5.906 -16.438 -3.959 1 81.69 222 PHE B N 1
ATOM 4621 C CA . PHE B 1 222 ? -7.266 -16.547 -3.439 1 81.69 222 PHE B CA 1
ATOM 4622 C C . PHE B 1 222 ? -7.285 -16.312 -1.933 1 81.69 222 PHE B C 1
ATOM 4624 O O . PHE B 1 222 ? -8.156 -15.609 -1.42 1 81.69 222 PHE B O 1
ATOM 4631 N N . ARG B 1 223 ? -6.344 -16.906 -1.349 1 82.88 223 ARG B N 1
ATOM 4632 C CA . ARG B 1 223 ? -6.273 -16.766 0.103 1 82.88 223 ARG B CA 1
ATOM 4633 C C . ARG B 1 223 ? -6.035 -15.32 0.51 1 82.88 223 ARG B C 1
ATOM 4635 O O . ARG B 1 223 ? -6.648 -14.828 1.462 1 82.88 223 ARG B O 1
ATOM 4642 N N . SER B 1 224 ? -5.145 -14.711 -0.202 1 79.44 224 SER B N 1
ATOM 4643 C CA . SER B 1 224 ? -4.852 -13.305 0.084 1 79.44 224 SER B CA 1
ATOM 4644 C C . SER B 1 224 ? -6.078 -12.43 -0.14 1 79.44 224 SER B C 1
ATOM 4646 O O . SER B 1 224 ? -6.363 -11.539 0.659 1 79.44 224 SER B O 1
ATOM 4648 N N . LEU B 1 225 ? -6.719 -12.664 -1.204 1 76.44 225 LEU B N 1
ATOM 4649 C CA . LEU B 1 225 ? -7.926 -11.906 -1.512 1 76.44 225 LEU B CA 1
ATOM 4650 C C . LEU B 1 225 ? -8.992 -12.125 -0.441 1 76.44 225 LEU B C 1
ATOM 4652 O O . LEU B 1 225 ? -9.656 -11.172 -0.022 1 76.44 225 LEU B O 1
ATOM 4656 N N . ASN B 1 226 ? -9.125 -13.328 -0.017 1 75.19 226 ASN B N 1
ATOM 4657 C CA . ASN B 1 226 ? -10.078 -13.641 1.038 1 75.19 226 ASN B CA 1
ATOM 4658 C C . ASN B 1 226 ? -9.734 -12.922 2.34 1 75.19 226 ASN B C 1
ATOM 4660 O O . ASN B 1 226 ? -10.625 -12.391 3.012 1 75.19 226 ASN B O 1
ATOM 4664 N N . SER B 1 227 ? -8.523 -12.969 2.652 1 74 227 SER B N 1
ATOM 4665 C CA . SER B 1 227 ? -8.078 -12.305 3.869 1 74 227 SER B CA 1
ATOM 4666 C C . SER B 1 227 ? -8.312 -10.797 3.791 1 74 227 SER B C 1
ATOM 4668 O O . SER B 1 227 ? -8.719 -10.18 4.773 1 74 227 SER B O 1
ATOM 4670 N N . TYR B 1 228 ? -8.039 -10.266 2.645 1 73.75 228 TYR B N 1
ATOM 4671 C CA . TYR B 1 228 ? -8.242 -8.844 2.418 1 73.75 228 TYR B CA 1
ATOM 4672 C C . TYR B 1 228 ? -9.703 -8.461 2.598 1 73.75 228 TYR B C 1
ATOM 4674 O O . TYR B 1 228 ? -10.016 -7.469 3.26 1 73.75 228 TYR B O 1
ATOM 4682 N N . ARG B 1 229 ? -10.477 -9.227 2.1 1 71.81 229 ARG B N 1
ATOM 4683 C CA . ARG B 1 229 ? -11.914 -8.969 2.172 1 71.81 229 ARG B CA 1
ATOM 4684 C C . ARG B 1 229 ? -12.422 -9.102 3.602 1 71.81 229 ARG B C 1
ATOM 4686 O O . ARG B 1 229 ? -13.172 -8.25 4.082 1 71.81 229 ARG B O 1
ATOM 4693 N N . ARG B 1 230 ? -11.992 -10.141 4.227 1 71.44 230 ARG B N 1
ATOM 4694 C CA . ARG B 1 230 ? -12.438 -10.383 5.598 1 71.44 230 ARG B CA 1
ATOM 4695 C C . ARG B 1 230 ? -12.016 -9.242 6.52 1 71.44 230 ARG B C 1
ATOM 4697 O O . ARG B 1 230 ? -12.797 -8.789 7.355 1 71.44 230 ARG B O 1
ATOM 4704 N N . ALA B 1 231 ? -10.773 -8.875 6.375 1 67.5 231 ALA B N 1
ATOM 4705 C CA . ALA B 1 231 ? -10.281 -7.77 7.195 1 67.5 231 ALA B CA 1
ATOM 4706 C C . ALA B 1 231 ? -11.062 -6.488 6.922 1 67.5 231 ALA B C 1
ATOM 4708 O O . ALA B 1 231 ? -11.391 -5.746 7.848 1 67.5 231 ALA B O 1
ATOM 4709 N N . GLY B 1 232 ? -11.242 -6.227 5.676 1 66.75 232 GLY B N 1
ATOM 4710 C CA . GLY B 1 232 ? -12.039 -5.062 5.312 1 66.75 232 GLY B CA 1
ATOM 4711 C C . GLY B 1 232 ? -13.453 -5.117 5.855 1 66.75 232 GLY B C 1
ATOM 4712 O O . GLY B 1 232 ? -13.977 -4.113 6.348 1 66.75 232 GLY B O 1
ATOM 4713 N N . GLU B 1 233 ? -14.008 -6.277 5.766 1 68 233 GLU B N 1
ATOM 4714 C CA . GLU B 1 233 ? -15.375 -6.465 6.223 1 68 233 GLU B CA 1
ATOM 4715 C C . GLU B 1 233 ? -15.484 -6.301 7.738 1 68 233 GLU B C 1
ATOM 4717 O O . GLU B 1 233 ? -16.469 -5.754 8.242 1 68 233 GLU B O 1
ATOM 4722 N N . LYS B 1 234 ? -14.5 -6.754 8.383 1 70.88 234 LYS B N 1
ATOM 4723 C CA . LYS B 1 234 ? -14.5 -6.605 9.836 1 70.88 234 LYS B CA 1
ATOM 4724 C C . LYS B 1 234 ? -14.5 -5.133 10.234 1 70.88 234 LYS B C 1
ATOM 4726 O O . LYS B 1 234 ? -15.312 -4.715 11.07 1 70.88 234 LYS B O 1
ATOM 4731 N N . TRP B 1 235 ? -13.664 -4.441 9.664 1 70.38 235 TRP B N 1
ATOM 4732 C CA . TRP B 1 235 ? -13.625 -3.02 9.984 1 70.38 235 TRP B CA 1
ATOM 4733 C C . TRP B 1 235 ? -14.906 -2.322 9.531 1 70.38 235 TRP B C 1
ATOM 4735 O O . TRP B 1 235 ? -15.414 -1.444 10.234 1 70.38 235 TRP B O 1
ATOM 4745 N N . MET B 1 236 ? -15.312 -2.742 8.406 1 73.12 236 MET B N 1
ATOM 4746 C CA . MET B 1 236 ? -16.562 -2.156 7.926 1 73.12 236 MET B CA 1
ATOM 4747 C C . MET B 1 236 ? -17.703 -2.42 8.898 1 73.12 236 MET B C 1
ATOM 4749 O O . MET B 1 236 ? -18.5 -1.524 9.188 1 73.12 236 MET B O 1
ATOM 4753 N N . ALA B 1 237 ? -17.672 -3.609 9.359 1 71.75 237 ALA B N 1
ATOM 4754 C CA . ALA B 1 237 ? -18.703 -3.973 10.312 1 71.75 237 ALA B CA 1
ATOM 4755 C C . ALA B 1 237 ? -18.594 -3.148 11.594 1 71.75 237 ALA B C 1
ATOM 4757 O O . ALA B 1 237 ? -19.594 -2.662 12.125 1 71.75 237 ALA B O 1
ATOM 4758 N N . ILE B 1 238 ? -17.438 -2.916 12.07 1 71.56 238 ILE B N 1
ATOM 4759 C CA . ILE B 1 238 ? -17.203 -2.139 13.281 1 71.56 238 ILE B CA 1
ATOM 4760 C C . ILE B 1 238 ? -17.625 -0.687 13.055 1 71.56 238 ILE B C 1
ATOM 4762 O O . ILE B 1 238 ? -18.359 -0.111 13.852 1 71.56 238 ILE B O 1
ATOM 4766 N N . LEU B 1 239 ? -17.203 -0.189 11.93 1 74.5 239 LEU B N 1
ATOM 4767 C CA . LEU B 1 239 ? -17.422 1.229 11.672 1 74.5 239 LEU B CA 1
ATOM 4768 C C . LEU B 1 239 ? -18.891 1.501 11.352 1 74.5 239 LEU B C 1
ATOM 4770 O O . LEU B 1 239 ? -19.422 2.557 11.703 1 74.5 239 LEU B O 1
ATOM 4774 N N . GLN B 1 240 ? -19.484 0.618 10.75 1 75.88 240 GLN B N 1
ATOM 4775 C CA . GLN B 1 240 ? -20.891 0.768 10.406 1 75.88 240 GLN B CA 1
ATOM 4776 C C . GLN B 1 240 ? -21.766 0.712 11.656 1 75.88 240 GLN B C 1
ATOM 4778 O O . GLN B 1 240 ? -22.844 1.315 11.695 1 75.88 240 GLN B O 1
ATOM 4783 N N . ASN B 1 241 ? -21.266 0.02 12.633 1 72.81 241 ASN B N 1
ATOM 4784 C CA . ASN B 1 241 ? -22.078 -0.184 13.828 1 72.81 241 ASN B CA 1
ATOM 4785 C C . ASN B 1 241 ? -21.609 0.698 14.977 1 72.81 241 ASN B C 1
ATOM 4787 O O . ASN B 1 241 ? -21.984 0.474 16.125 1 72.81 241 ASN B O 1
ATOM 4791 N N . LEU B 1 242 ? -20.812 1.588 14.617 1 74.81 242 LEU B N 1
ATOM 4792 C CA . LEU B 1 242 ? -20.312 2.494 15.648 1 74.81 242 LEU B CA 1
ATOM 4793 C C . LEU B 1 242 ? -21.438 3.338 16.219 1 74.81 242 LEU B C 1
ATOM 4795 O O . LEU B 1 242 ? -22.219 3.934 15.477 1 74.81 242 LEU B O 1
ATOM 4799 N N . LYS B 1 243 ? -21.641 3.223 17.562 1 70.88 243 LYS B N 1
ATOM 4800 C CA . LYS B 1 243 ? -22.609 4.051 18.281 1 70.88 243 LYS B CA 1
ATOM 4801 C C . LYS B 1 243 ? -21.906 5.172 19.047 1 70.88 243 LYS B C 1
ATOM 4803 O O . LYS B 1 243 ? -20.688 5.164 19.188 1 70.88 243 LYS B O 1
ATOM 4808 N N . GLU B 1 244 ? -22.625 6.148 19.422 1 74.75 244 GLU B N 1
ATOM 4809 C CA . GLU B 1 244 ? -22.094 7.297 20.156 1 74.75 244 GLU B CA 1
ATOM 4810 C C . GLU B 1 244 ? -21.328 6.859 21.391 1 74.75 244 GLU B C 1
ATOM 4812 O O . GLU B 1 244 ? -20.312 7.461 21.75 1 74.75 244 GLU B O 1
ATOM 4817 N N . GLU B 1 245 ? -21.781 5.82 21.984 1 75.94 245 GLU B N 1
ATOM 4818 C CA . GLU B 1 245 ? -21.188 5.359 23.234 1 75.94 245 GLU B CA 1
ATOM 4819 C C . GLU B 1 245 ? -19.828 4.684 22.984 1 75.94 245 GLU B C 1
ATOM 4821 O O . GLU B 1 245 ? -19.031 4.539 23.906 1 75.94 245 GLU B O 1
ATOM 4826 N N . ASP B 1 246 ? -19.656 4.359 21.719 1 74.38 246 ASP B N 1
ATOM 4827 C CA . ASP B 1 246 ? -18.422 3.666 21.375 1 74.38 246 ASP B CA 1
ATOM 4828 C C . ASP B 1 246 ? -17.297 4.656 21.078 1 74.38 246 ASP B C 1
ATOM 4830 O O . ASP B 1 246 ? -16.141 4.262 20.891 1 74.38 246 ASP B O 1
ATOM 4834 N N . ILE B 1 247 ? -17.656 5.988 21.109 1 74.44 247 ILE B N 1
ATOM 4835 C CA . ILE B 1 247 ? -16.719 6.996 20.641 1 74.44 247 ILE B CA 1
ATOM 4836 C C . ILE B 1 247 ? -16.188 7.789 21.844 1 74.44 247 ILE B C 1
ATOM 4838 O O . ILE B 1 247 ? -16.953 8.242 22.688 1 74.44 247 ILE B O 1
ATOM 4842 N N . LYS B 1 248 ? -14.883 7.785 21.922 1 74.31 248 LYS B N 1
ATOM 4843 C CA . LYS B 1 248 ? -14.258 8.797 22.781 1 74.31 248 LYS B CA 1
ATOM 4844 C C . LYS B 1 248 ? -14.109 10.117 22.031 1 74.31 248 LYS B C 1
ATOM 4846 O O . LYS B 1 248 ? -13.18 10.305 21.25 1 74.31 248 LYS B O 1
ATOM 4851 N N . TRP B 1 249 ? -14.938 10.953 22.266 1 71.5 249 TRP B N 1
ATOM 4852 C CA . TRP B 1 249 ? -15.109 12.172 21.469 1 71.5 249 TRP B CA 1
ATOM 4853 C C . TRP B 1 249 ? -13.883 13.07 21.578 1 71.5 249 TRP B C 1
ATOM 4855 O O . TRP B 1 249 ? -13.508 13.742 20.609 1 71.5 249 TRP B O 1
ATOM 4865 N N . ARG B 1 250 ? -13.359 12.977 22.734 1 74.69 250 ARG B N 1
ATOM 4866 C CA . ARG B 1 250 ? -12.211 13.867 22.922 1 74.69 250 ARG B CA 1
ATOM 4867 C C . ARG B 1 250 ? -10.938 13.07 23.156 1 74.69 250 ARG B C 1
ATOM 4869 O O . ARG B 1 250 ? -10.922 12.125 23.953 1 74.69 250 ARG B O 1
ATOM 4876 N N . ALA B 1 251 ? -9.945 13.555 22.359 1 69.81 251 ALA B N 1
ATOM 4877 C CA . ALA B 1 251 ? -8.633 12.977 22.656 1 69.81 251 ALA B CA 1
ATOM 4878 C C . ALA B 1 251 ? -8.148 13.383 24.047 1 69.81 251 ALA B C 1
ATOM 4880 O O . ALA B 1 251 ? -8.156 14.562 24.391 1 69.81 251 ALA B O 1
ATOM 4881 N N . PRO B 1 252 ? -7.762 12.453 24.859 1 69.5 252 PRO B N 1
ATOM 4882 C CA . PRO B 1 252 ? -7.387 12.758 26.25 1 69.5 252 PRO B CA 1
ATOM 4883 C C . PRO B 1 252 ? -6.203 13.719 26.344 1 69.5 252 PRO B C 1
ATOM 4885 O O . PRO B 1 252 ? -6.074 14.461 27.312 1 69.5 252 PRO B O 1
ATOM 4888 N N . TRP B 1 253 ? -5.469 13.734 25.375 1 70.12 253 TRP B N 1
ATOM 4889 C CA . TRP B 1 253 ? -4.25 14.539 25.406 1 70.12 253 TRP B CA 1
ATOM 4890 C C . TRP B 1 253 ? -4.508 15.938 24.875 1 70.12 253 TRP B C 1
ATOM 4892 O O . TRP B 1 253 ? -3.637 16.812 24.938 1 70.12 253 TRP B O 1
ATOM 4902 N N . MET B 1 254 ? -5.715 16.031 24.266 1 74.69 254 MET B N 1
ATOM 4903 C CA . MET B 1 254 ? -6.039 17.328 23.703 1 74.69 254 MET B CA 1
ATOM 4904 C C . MET B 1 254 ? -6.629 18.266 24.75 1 74.69 254 MET B C 1
ATOM 4906 O O . MET B 1 254 ? -7.629 17.938 25.391 1 74.69 254 MET B O 1
ATOM 4910 N N . LEU B 1 255 ? -5.941 19.281 25.062 1 66.88 255 LEU B N 1
ATOM 4911 C CA . LEU B 1 255 ? -6.453 20.234 26.047 1 66.88 255 LEU B CA 1
ATOM 4912 C C . LEU B 1 255 ? -6.691 21.594 25.406 1 66.88 255 LEU B C 1
ATOM 4914 O O . LEU B 1 255 ? -6.07 22.594 25.812 1 66.88 255 LEU B O 1
ATOM 4918 N N . PRO B 1 256 ? -7.547 21.469 24.391 1 64.19 256 PRO B N 1
ATOM 4919 C CA . PRO B 1 256 ? -7.645 22.797 23.812 1 64.19 256 PRO B CA 1
ATOM 4920 C C . PRO B 1 256 ? -8.547 23.734 24.625 1 64.19 256 PRO B C 1
ATOM 4922 O O . PRO B 1 256 ? -9.594 23.312 25.109 1 64.19 256 PRO B O 1
ATOM 4925 N N . ASN B 1 257 ? -8.062 24.875 24.828 1 72.94 257 ASN B N 1
ATOM 4926 C CA . ASN B 1 257 ? -8.883 25.891 25.484 1 72.94 257 ASN B CA 1
ATOM 4927 C C . ASN B 1 257 ? -9.727 26.656 24.484 1 72.94 257 ASN B C 1
ATOM 4929 O O . ASN B 1 257 ? -10.797 27.172 24.828 1 72.94 257 ASN B O 1
ATOM 4933 N N . GLU B 1 258 ? -9.305 26.672 23.266 1 83.5 258 GLU B N 1
ATOM 4934 C CA . GLU B 1 258 ? -10.008 27.406 22.219 1 83.5 258 GLU B CA 1
ATOM 4935 C C . GLU B 1 258 ? -10.102 26.578 20.938 1 83.5 258 GLU B C 1
ATOM 4937 O O . GLU B 1 258 ? -9.211 25.781 20.641 1 83.5 258 GLU B O 1
ATOM 4942 N N . ILE B 1 259 ? -11.242 26.828 20.266 1 83 259 ILE B N 1
ATOM 4943 C CA . ILE B 1 259 ? -11.523 26.094 19.031 1 83 259 ILE B CA 1
ATOM 4944 C C . ILE B 1 259 ? -11.539 27.078 17.844 1 83 259 ILE B C 1
ATOM 4946 O O . ILE B 1 259 ? -12.25 28.078 17.875 1 83 259 ILE B O 1
ATOM 4950 N N . LEU B 1 260 ? -10.672 26.828 16.891 1 87.56 260 LEU B N 1
ATOM 4951 C CA . LEU B 1 260 ? -10.766 27.562 15.633 1 87.56 260 LEU B CA 1
ATOM 4952 C C . LEU B 1 260 ? -11.938 27.062 14.797 1 87.56 260 LEU B C 1
ATOM 4954 O O . LEU B 1 260 ? -11.922 25.922 14.328 1 87.56 260 LEU B O 1
ATOM 4958 N N . TYR B 1 261 ? -12.953 27.922 14.68 1 84.94 261 TYR B N 1
ATOM 4959 C CA . TYR B 1 261 ? -14.133 27.359 14.039 1 84.94 261 TYR B CA 1
ATOM 4960 C C . TYR B 1 261 ? -14.461 28.094 12.742 1 84.94 261 TYR B C 1
ATOM 4962 O O . TYR B 1 261 ? -15.234 27.594 11.914 1 84.94 261 TYR B O 1
ATOM 4970 N N . ARG B 1 262 ? -13.883 29.281 12.539 1 87.88 262 ARG B N 1
ATOM 4971 C CA . ARG B 1 262 ? -14.102 29.969 11.273 1 87.88 262 ARG B CA 1
ATOM 4972 C C . ARG B 1 262 ? -13 31 11 1 87.88 262 ARG B C 1
ATOM 4974 O O . ARG B 1 262 ? -12.266 31.375 11.914 1 87.88 262 ARG B O 1
ATOM 4981 N N . CYS B 1 263 ? -12.844 31.328 9.75 1 91.88 263 CYS B N 1
ATOM 4982 C CA . CYS B 1 263 ? -11.891 32.344 9.312 1 91.88 263 CYS B CA 1
ATOM 4983 C C . CYS B 1 263 ? -12.547 33.312 8.344 1 91.88 263 CYS B C 1
ATOM 4985 O O . CYS B 1 263 ? -13.211 32.906 7.391 1 91.88 263 CYS B O 1
ATOM 4987 N N . GLY B 1 264 ? -12.352 34.594 8.602 1 92.19 264 GLY B N 1
ATOM 4988 C CA . GLY B 1 264 ? -12.898 35.594 7.707 1 92.19 264 GLY B CA 1
ATOM 4989 C C . GLY B 1 264 ? -14.391 35.438 7.469 1 92.19 264 GLY B C 1
ATOM 4990 O O . GLY B 1 264 ? -15.164 35.312 8.414 1 92.19 264 GLY B O 1
ATOM 4991 N N . ASN B 1 265 ? -14.75 35.406 6.172 1 88.31 265 ASN B N 1
ATOM 4992 C CA . ASN B 1 265 ? -16.156 35.312 5.801 1 88.31 265 ASN B CA 1
ATOM 4993 C C . ASN B 1 265 ? -16.609 33.875 5.629 1 88.31 265 ASN B C 1
ATOM 4995 O O . ASN B 1 265 ? -17.766 33.594 5.332 1 88.31 265 ASN B O 1
ATOM 4999 N N . PHE B 1 266 ? -15.695 33 5.863 1 90.5 266 PHE B N 1
ATOM 5000 C CA . PHE B 1 266 ? -16.047 31.594 5.754 1 90.5 266 PHE B CA 1
ATOM 5001 C C . PHE B 1 266 ? -16.688 31.094 7.047 1 90.5 266 PHE B C 1
ATOM 5003 O O . PHE B 1 266 ? -16.203 31.375 8.141 1 90.5 266 PHE B O 1
ATOM 5010 N N . GLY B 1 267 ? -17.828 30.375 6.949 1 84.62 267 GLY B N 1
ATOM 5011 C CA . GLY B 1 267 ? -18.438 29.719 8.102 1 84.62 267 GLY B CA 1
ATOM 5012 C C . GLY B 1 267 ? -17.703 28.469 8.531 1 84.62 267 GLY B C 1
ATOM 5013 O O . GLY B 1 267 ? -18.203 27.703 9.352 1 84.62 267 GLY B O 1
ATOM 5014 N N . TRP B 1 268 ? -16.625 28.203 7.945 1 88.69 268 TRP B N 1
ATOM 5015 C CA . TRP B 1 268 ? -15.75 27.062 8.18 1 88.69 268 TRP B CA 1
ATOM 5016 C C . TRP B 1 268 ? -14.289 27.453 8.078 1 88.69 268 TRP B C 1
ATOM 5018 O O . TRP B 1 268 ? -13.969 28.641 7.895 1 88.69 268 TRP B O 1
ATOM 5028 N N . VAL B 1 269 ? -13.383 26.562 8.297 1 89.62 269 VAL B N 1
ATOM 5029 C CA . VAL B 1 269 ? -11.953 26.859 8.289 1 89.62 269 VAL B CA 1
ATOM 5030 C C . VAL B 1 269 ? -11.359 26.484 6.938 1 89.62 269 VAL B C 1
ATOM 5032 O O . VAL B 1 269 ? -11.273 25.312 6.582 1 89.62 269 VAL B O 1
ATOM 5035 N N . PRO B 1 270 ? -11.039 27.547 6.148 1 92.56 270 PRO B N 1
ATOM 5036 C CA . PRO B 1 270 ? -10.367 27.25 4.883 1 92.56 270 PRO B CA 1
ATOM 5037 C C . PRO B 1 270 ? -8.945 26.734 5.082 1 92.56 270 PRO B C 1
ATOM 5039 O O . PRO B 1 270 ? -8.211 27.234 5.945 1 92.56 270 PRO B O 1
ATOM 5042 N N . LEU B 1 271 ? -8.602 25.734 4.391 1 92.38 271 LEU B N 1
ATOM 5043 C CA . LEU B 1 271 ? -7.289 25.094 4.5 1 92.38 271 LEU B CA 1
ATOM 5044 C C . LEU B 1 271 ? -6.551 25.141 3.166 1 92.38 271 LEU B C 1
ATOM 5046 O O . LEU B 1 271 ? -7.133 24.859 2.119 1 92.38 271 LEU B O 1
ATOM 5050 N N . LEU B 1 272 ? -5.324 25.609 3.197 1 92.25 272 LEU B N 1
ATOM 5051 C CA . LEU B 1 272 ? -4.473 25.625 2.014 1 92.25 272 LEU B CA 1
ATOM 5052 C C . LEU B 1 272 ? -3.357 24.578 2.129 1 92.25 272 LEU B C 1
ATOM 5054 O O . LEU B 1 272 ? -2.594 24.594 3.098 1 92.25 272 LEU B O 1
ATOM 5058 N N . GLY B 1 273 ? -3.35 23.656 1.219 1 89.94 273 GLY B N 1
ATOM 5059 C CA . GLY B 1 273 ? -2.322 22.641 1.175 1 89.94 273 GLY B CA 1
ATOM 5060 C C . GLY B 1 273 ? -1.235 22.922 0.156 1 89.94 273 GLY B C 1
ATOM 5061 O O . GLY B 1 273 ? -1.196 24 -0.431 1 89.94 273 GLY B O 1
ATOM 5062 N N . ILE B 1 274 ? -0.33 22.016 -0.033 1 87.19 274 ILE B N 1
ATOM 5063 C CA . ILE B 1 274 ? 0.798 22.188 -0.942 1 87.19 274 ILE B CA 1
ATOM 5064 C C . ILE B 1 274 ? 0.377 21.828 -2.363 1 87.19 274 ILE B C 1
ATOM 5066 O O . ILE B 1 274 ? 0.944 22.328 -3.336 1 87.19 274 ILE B O 1
ATOM 5070 N N . TRP B 1 275 ? -0.62 21 -2.479 1 84.75 275 TRP B N 1
ATOM 5071 C CA . TRP B 1 275 ? -1.04 20.578 -3.811 1 84.75 275 TRP B CA 1
ATOM 5072 C C . TRP B 1 275 ? -2.475 21.016 -4.094 1 84.75 275 TRP B C 1
ATOM 5074 O O . TRP B 1 275 ? -2.953 20.906 -5.223 1 84.75 275 TRP B O 1
ATOM 5084 N N . GLY B 1 276 ? -3.109 21.5 -3.066 1 87.75 276 GLY B N 1
ATOM 5085 C CA . GLY B 1 276 ? -4.488 21.938 -3.238 1 87.75 276 GLY B CA 1
ATOM 5086 C C . GLY B 1 276 ? -5.07 22.578 -1.995 1 87.75 276 GLY B C 1
ATOM 5087 O O . GLY B 1 276 ? -4.34 22.891 -1.056 1 87.75 276 GLY B O 1
ATOM 5088 N N . ALA B 1 277 ? -6.375 22.844 -2.123 1 90.12 277 ALA B N 1
ATOM 5089 C CA . ALA B 1 277 ? -7.055 23.547 -1.04 1 90.12 277 ALA B CA 1
ATOM 5090 C C . ALA B 1 277 ? -8.375 22.859 -0.68 1 90.12 277 ALA B C 1
ATOM 5092 O O . ALA B 1 277 ? -8.844 21.984 -1.405 1 90.12 277 ALA B O 1
ATOM 5093 N N . GLY B 1 278 ? -8.844 23.188 0.449 1 89.25 278 GLY B N 1
ATOM 5094 C CA . GLY B 1 278 ? -10.109 22.719 0.976 1 89.25 278 GLY B CA 1
ATOM 5095 C C . GLY B 1 278 ? -10.5 23.375 2.291 1 89.25 278 GLY B C 1
ATOM 5096 O O . GLY B 1 278 ? -10.188 24.531 2.523 1 89.25 278 GLY B O 1
ATOM 5097 N N . GLY B 1 279 ? -11.297 22.688 3.039 1 88.56 279 GLY B N 1
ATOM 5098 C CA . GLY B 1 279 ? -11.719 23.188 4.34 1 88.56 279 GLY B CA 1
ATOM 5099 C C . GLY B 1 279 ? -12.461 22.156 5.164 1 88.56 279 GLY B C 1
ATOM 5100 O O . GLY B 1 279 ? -12.68 21.031 4.707 1 88.56 279 GLY B O 1
ATOM 5101 N N . TYR B 1 280 ? -12.633 22.484 6.344 1 83.31 280 TYR B N 1
ATOM 5102 C CA . TYR B 1 280 ? -13.484 21.656 7.195 1 83.31 280 TYR B CA 1
ATOM 5103 C C . TYR B 1 280 ? -14.289 22.531 8.156 1 83.31 280 TYR B C 1
ATOM 5105 O O . TYR B 1 280 ? -13.961 23.703 8.375 1 83.31 280 TYR B O 1
ATOM 5113 N N . ALA B 1 281 ? -15.336 21.984 8.586 1 82.69 281 ALA B N 1
ATOM 5114 C CA . ALA B 1 281 ? -16.266 22.703 9.461 1 82.69 281 ALA B CA 1
ATOM 5115 C C . ALA B 1 281 ? -16.219 22.141 10.883 1 82.69 281 ALA B C 1
ATOM 5117 O O . ALA B 1 281 ? -16.906 21.172 11.203 1 82.69 281 ALA B O 1
ATOM 5118 N N . PRO B 1 282 ? -15.516 22.891 11.734 1 82.88 282 PRO B N 1
ATOM 5119 C CA . PRO B 1 282 ? -15.383 22.375 13.109 1 82.88 282 PRO B CA 1
ATOM 5120 C C . PRO B 1 282 ? -16.719 22.312 13.844 1 82.88 282 PRO B C 1
ATOM 5122 O O . PRO B 1 282 ? -16.891 21.484 14.742 1 82.88 282 PRO B O 1
ATOM 5125 N N . LEU B 1 283 ? -17.625 23.078 13.492 1 77.88 283 LEU B N 1
ATOM 5126 C CA . LEU B 1 283 ? -18.906 23.141 14.188 1 77.88 283 LEU B CA 1
ATOM 5127 C C . LEU B 1 283 ? -19.703 21.844 13.977 1 77.88 283 LEU B C 1
ATOM 5129 O O . LEU B 1 283 ? -20.641 21.578 14.711 1 77.88 283 LEU B O 1
ATOM 5133 N N . LEU B 1 284 ? -19.328 21.078 13 1 76.62 284 LEU B N 1
ATOM 5134 C CA . LEU B 1 284 ? -19.984 19.797 12.75 1 76.62 284 LEU B CA 1
ATOM 5135 C C . LEU B 1 284 ? -19.547 18.766 13.773 1 76.62 284 LEU B C 1
ATOM 5137 O O . LEU B 1 284 ? -20.234 17.75 13.953 1 76.62 284 LEU B O 1
ATOM 5141 N N . VAL B 1 285 ? -18.438 19.047 14.453 1 79.12 285 VAL B N 1
ATOM 5142 C CA . VAL B 1 285 ? -17.891 18.016 15.32 1 79.12 285 VAL B CA 1
ATOM 5143 C C . VAL B 1 285 ? -17.609 18.609 16.703 1 79.12 285 VAL B C 1
ATOM 5145 O O . VAL B 1 285 ? -16.578 18.312 17.297 1 79.12 285 VAL B O 1
ATOM 5148 N N . LEU B 1 286 ? -18.469 19.312 17.172 1 78.62 286 LEU B N 1
ATOM 5149 C CA . LEU B 1 286 ? -18.297 20 18.453 1 78.62 286 LEU B CA 1
ATOM 5150 C C . LEU B 1 286 ? -18.188 18.984 19.594 1 78.62 286 LEU B C 1
ATOM 5152 O O . LEU B 1 286 ? -17.609 19.297 20.641 1 78.62 286 LEU B O 1
ATOM 5156 N N . LYS B 1 287 ? -18.734 17.859 19.344 1 76.81 287 LYS B N 1
ATOM 5157 C CA . LYS B 1 287 ? -18.609 16.828 20.359 1 76.81 287 LYS B CA 1
ATOM 5158 C C . LYS B 1 287 ? -17.156 16.484 20.641 1 76.81 287 LYS B C 1
ATOM 5160 O O . LYS B 1 287 ? -16.797 16.109 21.75 1 76.81 287 LYS B O 1
ATOM 5165 N N . GLN B 1 288 ? -16.328 16.672 19.625 1 79.56 288 GLN B N 1
ATOM 5166 C CA . GLN B 1 288 ? -14.898 16.406 19.781 1 79.56 288 GLN B CA 1
ATOM 5167 C C . GLN B 1 288 ? -14.242 17.422 20.703 1 79.56 288 GLN B C 1
ATOM 5169 O O . GLN B 1 288 ? -13.133 17.203 21.203 1 79.56 288 GLN B O 1
ATOM 5174 N N . TYR B 1 289 ? -14.938 18.531 20.875 1 77.25 289 TYR B N 1
ATOM 5175 C CA . TYR B 1 289 ? -14.484 19.578 21.781 1 77.25 289 TYR B CA 1
ATOM 5176 C C . TYR B 1 289 ? -15.289 19.562 23.078 1 77.25 289 TYR B C 1
ATOM 5178 O O . TYR B 1 289 ? -15.227 20.516 23.859 1 77.25 289 TYR B O 1
ATOM 5186 N N . ARG B 1 290 ? -16.062 18.516 23.234 1 74.12 290 ARG B N 1
ATOM 5187 C CA . ARG B 1 290 ? -16.938 18.375 24.406 1 74.12 290 ARG B CA 1
ATOM 5188 C C . ARG B 1 290 ? -18.016 19.453 24.422 1 74.12 290 ARG B C 1
ATOM 5190 O O . ARG B 1 290 ? -18.312 20.016 25.469 1 74.12 290 ARG B O 1
ATOM 5197 N N . SER B 1 291 ? -18.438 19.781 23.219 1 73.12 291 SER B N 1
ATOM 5198 C CA . SER B 1 291 ? -19.484 20.797 23.125 1 73.12 291 SER B CA 1
ATOM 5199 C C . SER B 1 291 ? -20.703 20.266 22.406 1 73.12 291 SER B C 1
ATOM 5201 O O . SER B 1 291 ? -20.656 19.219 21.766 1 73.12 291 SER B O 1
ATOM 5203 N N . LYS B 1 292 ? -21.797 20.969 22.594 1 68.44 292 LYS B N 1
ATOM 5204 C CA . LYS B 1 292 ? -23.062 20.578 21.969 1 68.44 292 LYS B CA 1
ATOM 5205 C C . LYS B 1 292 ? -23.016 20.797 20.453 1 68.44 292 LYS B C 1
ATOM 5207 O O . LYS B 1 292 ? -22.562 21.844 19.984 1 68.44 292 LYS B O 1
ATOM 5212 N N . GLN B 1 293 ? -23.391 19.672 19.781 1 67.38 293 GLN B N 1
ATOM 5213 C CA . GLN B 1 293 ? -23.359 19.703 18.328 1 67.38 293 GLN B CA 1
ATOM 5214 C C . GLN B 1 293 ? -24.656 20.234 17.75 1 67.38 293 GLN B C 1
ATOM 5216 O O . GLN B 1 293 ? -25.75 19.875 18.219 1 67.38 293 GLN B O 1
ATOM 5221 N N . PHE B 1 294 ? -24.562 21.328 16.922 1 62.22 294 PHE B N 1
ATOM 5222 C CA . PHE B 1 294 ? -25.734 21.891 16.266 1 62.22 294 PHE B CA 1
ATOM 5223 C C . PHE B 1 294 ? -25.578 21.875 14.75 1 62.22 294 PHE B C 1
ATOM 5225 O O . PHE B 1 294 ? -24.531 21.469 14.234 1 62.22 294 PHE B O 1
ATOM 5232 N N . VAL B 1 295 ? -26.688 22.094 14.016 1 57.03 295 VAL B N 1
ATOM 5233 C CA . VAL B 1 295 ? -26.734 22.031 12.555 1 57.03 295 VAL B CA 1
ATOM 5234 C C . VAL B 1 295 ? -25.906 23.188 11.977 1 57.03 295 VAL B C 1
ATOM 5236 O O . VAL B 1 295 ? -26.047 24.328 12.383 1 57.03 295 VAL B O 1
ATOM 5239 N N . LEU B 1 296 ? -24.922 22.859 11.148 1 61.69 296 LEU B N 1
ATOM 5240 C CA . LEU B 1 296 ? -23.938 23.859 10.758 1 61.69 296 LEU B CA 1
ATOM 5241 C C . LEU B 1 296 ? -24.203 24.359 9.336 1 61.69 296 LEU B C 1
ATOM 5243 O O . LEU B 1 296 ? -24.875 23.688 8.562 1 61.69 296 LEU B O 1
ATOM 5247 N N . THR B 1 297 ? -23.891 25.578 9.109 1 62.09 297 THR B N 1
ATOM 5248 C CA . THR B 1 297 ? -23.797 26.125 7.758 1 62.09 297 THR B CA 1
ATOM 5249 C C . THR B 1 297 ? -22.531 25.641 7.062 1 62.09 297 THR B C 1
ATOM 5251 O O . THR B 1 297 ? -21.406 25.922 7.512 1 62.09 297 THR B O 1
ATOM 5254 N N . THR B 1 298 ? -22.625 24.766 6.168 1 68.12 298 THR B N 1
ATOM 5255 C CA . THR B 1 298 ? -21.5 24.281 5.391 1 68.12 298 THR B CA 1
ATOM 5256 C C . THR B 1 298 ? -21.547 24.812 3.959 1 68.12 298 THR B C 1
ATOM 5258 O O . THR B 1 298 ? -20.969 24.219 3.051 1 68.12 298 THR B O 1
ATOM 5261 N N . GLN B 1 299 ? -22.125 25.953 3.818 1 74 299 GLN B N 1
ATOM 5262 C CA . GLN B 1 299 ? -22.266 26.516 2.48 1 74 299 GLN B CA 1
ATOM 5263 C C . GLN B 1 299 ? -20.906 26.906 1.893 1 74 299 GLN B C 1
ATOM 5265 O O . GLN B 1 299 ? -20.094 27.547 2.561 1 74 299 GLN B O 1
ATOM 5270 N N . GLY B 1 300 ? -20.625 26.453 0.72 1 77.44 300 GLY B N 1
ATOM 5271 C CA . GLY B 1 300 ? -19.438 26.859 -0.018 1 77.44 300 GLY B CA 1
ATOM 5272 C C . GLY B 1 300 ? -18.266 25.922 0.17 1 77.44 300 GLY B C 1
ATOM 5273 O O . GLY B 1 300 ? -17.25 26.031 -0.525 1 77.44 300 GLY B O 1
ATOM 5274 N N . LEU B 1 301 ? -18.344 25 1.106 1 83.31 301 LEU B N 1
ATOM 5275 C CA . LEU B 1 301 ? -17.234 24.109 1.406 1 83.31 301 LEU B CA 1
ATOM 5276 C C . LEU B 1 301 ? -16.812 23.328 0.165 1 83.31 301 LEU B C 1
ATOM 5278 O O . LEU B 1 301 ? -15.625 23.25 -0.158 1 83.31 301 LEU B O 1
ATOM 5282 N N . ALA B 1 302 ? -17.734 22.891 -0.555 1 78.94 302 ALA B N 1
ATOM 5283 C CA . ALA B 1 302 ? -17.453 22.078 -1.733 1 78.94 302 ALA B CA 1
ATOM 5284 C C . ALA B 1 302 ? -16.828 22.906 -2.85 1 78.94 302 ALA B C 1
ATOM 5286 O O . ALA B 1 302 ? -16 22.422 -3.615 1 78.94 302 ALA B O 1
ATOM 5287 N N . GLN B 1 303 ? -17.156 24.156 -2.908 1 81.25 303 GLN B N 1
ATOM 5288 C CA . GLN B 1 303 ? -16.703 25.062 -3.965 1 81.25 303 GLN B CA 1
ATOM 5289 C C . GLN B 1 303 ? -15.219 25.391 -3.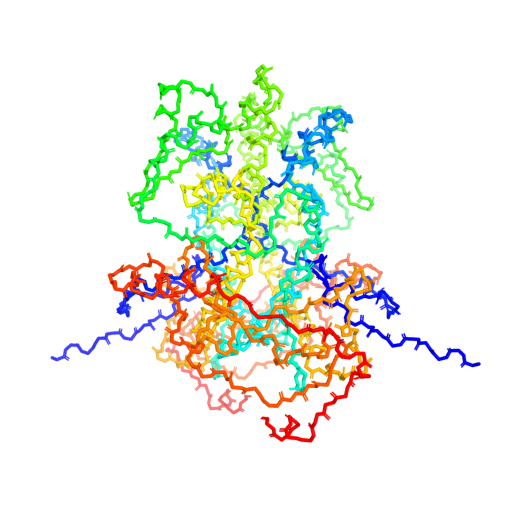793 1 81.25 303 GLN B C 1
ATOM 5291 O O . GLN B 1 303 ? -14.555 25.812 -4.746 1 81.25 303 GLN B O 1
ATOM 5296 N N . TYR B 1 304 ? -14.773 25.203 -2.637 1 86.56 304 TYR B N 1
ATOM 5297 C CA . TYR B 1 304 ? -13.398 25.609 -2.377 1 86.56 304 TYR B CA 1
ATOM 5298 C C . TYR B 1 304 ? -12.484 24.406 -2.264 1 86.56 304 TYR B C 1
ATOM 5300 O O . TYR B 1 304 ? -11.359 24.5 -1.756 1 86.56 304 TYR B O 1
ATOM 5308 N N . LYS B 1 305 ? -13.023 23.297 -2.695 1 85.88 305 LYS B N 1
ATOM 5309 C CA . LYS B 1 305 ? -12.18 22.109 -2.826 1 85.88 305 LYS B CA 1
ATOM 5310 C C . LYS B 1 305 ? -11.602 22 -4.234 1 85.88 305 LYS B C 1
ATOM 5312 O O . LYS B 1 305 ? -12.336 21.75 -5.195 1 85.88 305 LYS B O 1
ATOM 5317 N N . PHE B 1 306 ? -10.219 22.234 -4.332 1 85.19 306 PHE B N 1
ATOM 5318 C CA . PHE B 1 306 ? -9.633 22.188 -5.664 1 85.19 306 PHE B CA 1
ATOM 5319 C C . PHE B 1 306 ? -8.148 21.844 -5.59 1 85.19 306 PHE B C 1
ATOM 5321 O O . PHE B 1 306 ? -7.539 21.938 -4.523 1 85.19 306 PHE B O 1
ATOM 5328 N N . SER B 1 307 ? -7.602 21.344 -6.688 1 84.06 307 SER B N 1
ATOM 5329 C CA . SER B 1 307 ? -6.176 21.109 -6.863 1 84.06 307 SER B CA 1
ATOM 5330 C C . SER B 1 307 ? -5.5 22.266 -7.582 1 84.06 307 SER B C 1
ATOM 5332 O O . SER B 1 307 ? -6.145 23 -8.344 1 84.06 307 SER B O 1
ATOM 5334 N N . TYR B 1 308 ? -4.27 22.438 -7.152 1 80.94 308 TYR B N 1
ATOM 5335 C CA . TYR B 1 308 ? -3.525 23.5 -7.801 1 80.94 308 TYR B CA 1
ATOM 5336 C C . TYR B 1 308 ? -3.182 23.141 -9.242 1 80.94 308 TYR B C 1
ATOM 5338 O O . TYR B 1 308 ? -2.035 23.297 -9.672 1 80.94 308 TYR B O 1
ATOM 5346 N N . LYS B 1 309 ? -4.059 22.344 -9.82 1 72.06 309 LYS B N 1
ATOM 5347 C CA . LYS B 1 309 ? -3.859 22 -11.219 1 72.06 309 LYS B CA 1
ATOM 5348 C C . LYS B 1 309 ? -4.723 22.859 -12.133 1 72.06 309 LYS B C 1
ATOM 5350 O O . LYS B 1 309 ? -5.922 23.016 -11.891 1 72.06 309 LYS B O 1
ATOM 5355 N N . GLY B 1 310 ? -4.207 23.641 -13.023 1 63.28 310 GLY B N 1
ATOM 5356 C CA . GLY B 1 310 ? -4.969 24.438 -13.969 1 63.28 310 GLY B CA 1
ATOM 5357 C C . GLY B 1 310 ? -4.996 25.922 -13.625 1 63.28 310 GLY B C 1
ATOM 5358 O O . GLY B 1 310 ? -4.219 26.375 -12.781 1 63.28 310 GLY B O 1
ATOM 5359 N N . ASN B 1 311 ? -5.844 26.609 -14.477 1 65.38 311 ASN B N 1
ATOM 5360 C CA . ASN B 1 311 ? -5.902 28.062 -14.344 1 65.38 311 ASN B CA 1
ATOM 5361 C C . ASN B 1 311 ? -7.152 28.5 -13.594 1 65.38 311 ASN B C 1
ATOM 5363 O O . ASN B 1 311 ? -8.156 27.781 -13.57 1 65.38 311 ASN B O 1
ATOM 5367 N N . GLY B 1 312 ? -7.051 29.375 -12.531 1 71.19 312 GLY B N 1
ATOM 5368 C CA . GLY B 1 312 ? -8.242 30.047 -12.047 1 71.19 312 GLY B CA 1
ATOM 5369 C C . GLY B 1 312 ? -8.445 29.922 -10.555 1 71.19 312 GLY B C 1
ATOM 5370 O O . GLY B 1 312 ? -9.531 30.188 -10.039 1 71.19 312 GLY B O 1
ATOM 5371 N N . TYR B 1 313 ? -7.363 29.359 -9.906 1 82.69 313 TYR B N 1
ATOM 5372 C CA . TYR B 1 313 ? -7.617 29.203 -8.484 1 82.69 313 TYR B CA 1
ATOM 5373 C C . TYR B 1 313 ? -6.938 30.297 -7.668 1 82.69 313 TYR B C 1
ATOM 5375 O O . TYR B 1 313 ? -7.031 30.312 -6.441 1 82.69 313 TYR B O 1
ATOM 5383 N N . ASN B 1 314 ? -6.344 31.234 -8.336 1 85 314 ASN B N 1
ATOM 5384 C CA . ASN B 1 314 ? -5.578 32.25 -7.633 1 85 314 ASN B CA 1
ATOM 5385 C C . ASN B 1 314 ? -6.477 33.156 -6.781 1 85 314 ASN B C 1
ATOM 5387 O O . ASN B 1 314 ? -6.109 33.531 -5.668 1 85 314 ASN B O 1
ATOM 5391 N N . LYS B 1 315 ? -7.566 33.469 -7.375 1 86.81 315 LYS B N 1
ATOM 5392 C CA . LYS B 1 315 ? -8.508 34.312 -6.625 1 86.81 315 LYS B CA 1
ATOM 5393 C C . LYS B 1 315 ? -8.961 33.594 -5.348 1 86.81 315 LYS B C 1
ATOM 5395 O O . LYS B 1 315 ? -9 34.219 -4.281 1 86.81 315 LYS B O 1
ATOM 5400 N N . LYS B 1 316 ? -9.25 32.375 -5.469 1 88.81 316 LYS B N 1
ATOM 5401 C CA . LYS B 1 316 ? -9.703 31.594 -4.316 1 88.81 316 LYS B CA 1
ATOM 5402 C C . LYS B 1 316 ? -8.602 31.469 -3.271 1 88.81 316 LYS B C 1
ATOM 5404 O O . LYS B 1 316 ? -8.867 31.531 -2.068 1 88.81 316 LYS B O 1
ATOM 5409 N N . ILE B 1 317 ? -7.418 31.297 -3.734 1 89.56 317 ILE B N 1
ATOM 5410 C CA . ILE B 1 317 ? -6.285 31.188 -2.828 1 89.56 317 ILE B CA 1
ATOM 5411 C C . ILE B 1 317 ? -6.109 32.469 -2.043 1 89.56 317 ILE B C 1
ATOM 5413 O O . ILE B 1 317 ? -5.875 32.469 -0.833 1 89.56 317 ILE B O 1
ATOM 5417 N N . ARG B 1 318 ? -6.188 33.594 -2.713 1 90.06 318 ARG B N 1
ATOM 5418 C CA . ARG B 1 318 ? -6.066 34.875 -2.053 1 90.06 318 ARG B CA 1
ATOM 5419 C C . ARG B 1 318 ? -7.176 35.062 -1.025 1 90.06 318 ARG B C 1
ATOM 5421 O O . ARG B 1 318 ? -6.926 35.562 0.078 1 90.06 318 ARG B O 1
ATOM 5428 N N . GLU B 1 319 ? -8.352 34.688 -1.43 1 91.25 319 GLU B N 1
ATOM 5429 C CA . GLU B 1 319 ? -9.484 34.781 -0.519 1 91.25 319 GLU B CA 1
ATOM 5430 C C . GLU B 1 319 ? -9.266 33.969 0.741 1 91.25 319 GLU B C 1
ATOM 5432 O O . GLU B 1 319 ? -9.477 34.438 1.855 1 91.25 319 GLU B O 1
ATOM 5437 N N . MET B 1 320 ? -8.828 32.812 0.528 1 92.12 320 MET B N 1
ATOM 5438 C CA . MET B 1 320 ? -8.609 31.891 1.645 1 92.12 320 MET B CA 1
ATOM 5439 C C . MET B 1 320 ? -7.445 32.344 2.512 1 92.12 320 MET B C 1
ATOM 5441 O O . MET B 1 320 ? -7.516 32.281 3.74 1 92.12 320 MET B O 1
ATOM 5445 N N . SER B 1 321 ? -6.398 32.844 1.878 1 91.25 321 SER B N 1
ATOM 5446 C CA . SER B 1 321 ? -5.246 33.344 2.617 1 91.25 321 SER B CA 1
ATOM 5447 C C . SER B 1 321 ? -5.617 34.531 3.469 1 91.25 321 SER B C 1
ATOM 5449 O O . SER B 1 321 ? -5.223 34.625 4.633 1 91.25 321 SER B O 1
ATOM 5451 N N . ASN B 1 322 ? -6.355 35.375 2.906 1 92.19 322 ASN B N 1
ATOM 5452 C CA . ASN B 1 322 ? -6.785 36.562 3.617 1 92.19 322 ASN B CA 1
ATOM 5453 C C . ASN B 1 322 ? -7.699 36.219 4.793 1 92.19 322 ASN B C 1
ATOM 5455 O O . ASN B 1 322 ? -7.691 36.906 5.812 1 92.19 322 ASN B O 1
ATOM 5459 N N . ALA B 1 323 ? -8.438 35.188 4.637 1 92.94 323 ALA B N 1
ATOM 5460 C CA . ALA B 1 323 ? -9.367 34.781 5.688 1 92.94 323 ALA B CA 1
ATOM 5461 C C . ALA B 1 323 ? -8.625 34.438 6.969 1 92.94 323 ALA B C 1
ATOM 5463 O O . ALA B 1 323 ? -9.148 34.625 8.07 1 92.94 323 ALA B O 1
ATOM 5464 N N . TRP B 1 324 ? -7.453 33.969 6.891 1 92.19 324 TRP B N 1
ATOM 5465 C CA . TRP B 1 324 ? -6.684 33.531 8.047 1 92.19 324 TRP B CA 1
ATOM 5466 C C . TRP B 1 324 ? -6.199 34.719 8.867 1 92.19 324 TRP B C 1
ATOM 5468 O O . TRP B 1 324 ? -5.766 34.562 10.008 1 92.19 324 TRP B O 1
ATOM 5478 N N . ASN B 1 325 ? -6.273 35.906 8.305 1 90.94 325 ASN B N 1
ATOM 5479 C CA . ASN B 1 325 ? -5.945 37.094 9.062 1 90.94 325 ASN B CA 1
ATOM 5480 C C . ASN B 1 325 ? -7.016 37.406 10.102 1 90.94 325 ASN B C 1
ATOM 5482 O O . ASN B 1 325 ? -6.785 38.219 11.016 1 90.94 325 ASN B O 1
ATOM 5486 N N . GLN B 1 326 ? -8.133 36.844 9.938 1 93.25 326 GLN B N 1
ATOM 5487 C CA . GLN B 1 326 ? -9.25 37.031 10.859 1 93.25 326 GLN B CA 1
ATOM 5488 C C . GLN B 1 326 ? -9.773 35.688 11.359 1 93.25 326 GLN B C 1
ATOM 5490 O O . GLN B 1 326 ? -10.852 35.25 10.953 1 93.25 326 GLN B O 1
ATOM 5495 N N . THR B 1 327 ? -9.125 35.156 12.25 1 91.69 327 THR B N 1
ATOM 5496 C CA . THR B 1 327 ? -9.547 33.875 12.805 1 91.69 327 THR B CA 1
ATOM 5497 C C . THR B 1 327 ? -10.523 34.094 13.961 1 91.69 327 THR B C 1
ATOM 5499 O O . THR B 1 327 ? -10.398 35.031 14.719 1 91.69 327 THR B O 1
ATOM 5502 N N . ARG B 1 328 ? -11.477 33.281 14.039 1 89.5 328 ARG B N 1
ATOM 5503 C CA . ARG B 1 328 ? -12.445 33.281 15.125 1 89.5 328 ARG B CA 1
ATOM 5504 C C . ARG B 1 328 ? -12.367 32 15.945 1 89.5 328 ARG B C 1
ATOM 5506 O O . ARG B 1 328 ? -12.352 30.906 15.383 1 89.5 328 ARG B O 1
ATOM 5513 N N . ARG B 1 329 ? -12.297 32.219 17.188 1 88.62 329 ARG B N 1
ATOM 5514 C CA . ARG B 1 329 ? -12.195 31.094 18.109 1 88.62 329 ARG B CA 1
ATOM 5515 C C . ARG B 1 329 ? -13.289 31.141 19.172 1 88.62 329 ARG B C 1
ATOM 5517 O O . ARG B 1 329 ? -13.789 32.219 19.484 1 88.62 329 ARG B O 1
ATOM 5524 N N . ILE B 1 330 ? -13.695 30.016 19.547 1 81.31 330 ILE B N 1
ATOM 5525 C CA . ILE B 1 330 ? -14.68 29.922 20.625 1 81.31 330 ILE B CA 1
ATOM 5526 C C . ILE B 1 330 ? -14.117 29.094 21.766 1 81.31 330 ILE B C 1
ATOM 5528 O O . ILE B 1 330 ? -13.406 28.109 21.547 1 81.31 330 ILE B O 1
ATOM 5532 N N . LYS B 1 331 ? -14.375 29.656 22.953 1 79.75 331 LYS B N 1
ATOM 5533 C CA . LYS B 1 331 ? -13.969 28.891 24.125 1 79.75 331 LYS B CA 1
ATOM 5534 C C . LYS B 1 331 ? -14.812 27.625 24.281 1 79.75 331 LYS B C 1
ATOM 5536 O O . LYS B 1 331 ? -15.992 27.609 23.938 1 79.75 331 LYS B O 1
ATOM 5541 N N . ARG B 1 332 ? -14.148 26.531 24.484 1 68.38 332 ARG B N 1
ATOM 5542 C CA . ARG B 1 332 ? -14.844 25.266 24.703 1 68.38 332 ARG B CA 1
ATOM 5543 C C . ARG B 1 332 ? -15.984 25.438 25.703 1 68.38 332 ARG B C 1
ATOM 5545 O O . ARG B 1 332 ? -15.852 26.172 26.688 1 68.38 332 ARG B O 1
ATOM 5552 N N . LEU B 1 333 ? -17.25 25.125 25.172 1 60.31 333 LEU B N 1
ATOM 5553 C CA . LEU B 1 333 ? -18.359 25.188 26.109 1 60.31 333 LEU B CA 1
ATOM 5554 C C . LEU B 1 333 ? -18.5 23.875 26.891 1 60.31 333 LEU B C 1
ATOM 5556 O O . LEU B 1 333 ? -18.484 22.797 26.297 1 60.31 333 LEU B O 1
ATOM 5560 N N . ALA B 1 334 ? -17.812 23.688 27.891 1 57.22 334 ALA B N 1
ATOM 5561 C CA . ALA B 1 334 ? -17.812 22.5 28.75 1 57.22 334 ALA B CA 1
ATOM 5562 C C . ALA B 1 334 ? -19.219 21.891 28.828 1 57.22 334 ALA B C 1
ATOM 5564 O O . ALA B 1 334 ? -19.875 21.984 29.875 1 57.22 334 ALA B O 1
ATOM 5565 N N . VAL B 1 335 ? -20.062 22.141 27.719 1 55.41 335 VAL B N 1
ATOM 5566 C CA . VAL B 1 335 ? -21.312 21.484 28.047 1 55.41 335 VAL B CA 1
ATOM 5567 C C . VAL B 1 335 ? -21.328 20.062 27.469 1 55.41 335 VAL B C 1
ATOM 5569 O O . VAL B 1 335 ? -20.734 19.812 26.422 1 55.41 335 VAL B O 1
ATOM 5572 N N . GLY B 1 336 ? -21.406 19.031 28.359 1 58.06 336 GLY B N 1
ATOM 5573 C CA . GLY B 1 336 ? -21.531 17.609 28.047 1 58.06 336 GLY B CA 1
ATOM 5574 C C . GLY B 1 336 ? -21.703 17.344 26.562 1 58.06 336 GLY B C 1
ATOM 5575 O O . GLY B 1 336 ? -22.031 18.25 25.797 1 58.06 336 GLY B O 1
ATOM 5576 N N . SER B 1 337 ? -21.156 16.312 25.922 1 59.62 337 SER B N 1
ATOM 5577 C CA . SER B 1 337 ? -21.266 15.836 24.547 1 59.62 337 SER B CA 1
ATOM 5578 C C . SER B 1 337 ? -22.719 15.609 24.156 1 59.62 337 SER B C 1
ATOM 5580 O O . SER B 1 337 ? -23.266 14.523 24.359 1 59.62 337 SER B O 1
ATOM 5582 N N . MET B 1 338 ? -23.578 16.75 24.047 1 64.38 338 MET B N 1
ATOM 5583 C CA . MET B 1 338 ? -24.984 16.562 23.703 1 64.38 338 MET B CA 1
ATOM 5584 C C . MET B 1 338 ? -25.266 16.984 22.266 1 64.38 338 MET B C 1
ATOM 5586 O O . MET B 1 338 ? -24.469 17.734 21.672 1 64.38 338 MET B O 1
ATOM 5590 N N . THR B 1 339 ? -26.078 16.266 21.562 1 68 339 THR B N 1
ATOM 5591 C CA . THR B 1 339 ? -26.516 16.562 20.203 1 68 339 THR B CA 1
ATOM 5592 C C . THR B 1 339 ? -27.906 17.188 20.219 1 68 339 THR B C 1
ATOM 5594 O O . THR B 1 339 ? -28.766 16.781 21 1 68 339 THR B O 1
ATOM 5597 N N . THR B 1 340 ? -28.016 18.359 19.5 1 67.88 340 THR B N 1
ATOM 5598 C CA . THR B 1 340 ? -29.344 18.953 19.375 1 67.88 340 THR B CA 1
ATOM 5599 C C . THR B 1 340 ? -30.234 18.062 18.516 1 67.88 340 THR B C 1
ATOM 5601 O O . THR B 1 340 ? -29.75 17.312 17.672 1 67.88 340 THR B O 1
ATOM 5604 N N . PRO B 1 341 ? -31.5 18.078 18.844 1 68.44 341 PRO B N 1
ATOM 5605 C CA . PRO B 1 341 ? -32.438 17.312 18.016 1 68.44 341 PRO B CA 1
ATOM 5606 C C . PRO B 1 341 ? -32.344 17.641 16.531 1 68.44 341 PRO B C 1
ATOM 5608 O O . PRO B 1 341 ? -32.5 16.75 15.688 1 68.44 341 PRO B O 1
ATOM 5611 N N . GLU B 1 342 ? -32.031 18.922 16.234 1 64.81 342 GLU B N 1
ATOM 5612 C CA . GLU B 1 342 ? -31.922 19.328 14.836 1 64.81 342 GLU B CA 1
ATOM 5613 C C . GLU B 1 342 ? -30.781 18.609 14.133 1 64.81 342 GLU B C 1
ATOM 5615 O O . GLU B 1 342 ? -30.875 18.281 12.953 1 64.81 342 GLU B O 1
ATOM 5620 N N . TYR B 1 343 ? -29.812 18.375 14.898 1 69.5 343 TYR B N 1
ATOM 5621 C CA . TYR B 1 343 ? -28.656 17.672 14.328 1 69.5 343 TYR B CA 1
ATOM 5622 C C . TYR B 1 343 ? -29.016 16.234 13.992 1 69.5 343 TYR B C 1
ATOM 5624 O O . TYR B 1 343 ? -28.641 15.719 12.938 1 69.5 343 TYR B O 1
ATOM 5632 N N . ILE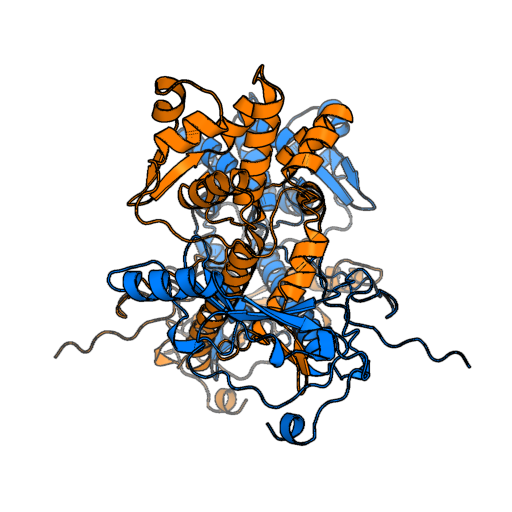 B 1 344 ? -29.75 15.672 14.812 1 67.44 344 ILE B N 1
ATOM 5633 C CA . ILE B 1 344 ? -30.172 14.289 14.602 1 67.44 344 ILE B CA 1
ATOM 5634 C C . ILE B 1 344 ? -31.047 14.195 13.359 1 67.44 344 ILE B C 1
ATOM 5636 O O . ILE B 1 344 ? -30.906 13.273 12.555 1 67.44 344 ILE B O 1
ATOM 5640 N N . GLU B 1 345 ? -31.859 15.133 13.188 1 65.31 345 GLU B N 1
ATOM 5641 C CA . GLU B 1 345 ? -32.75 15.172 12.016 1 65.31 345 GLU B CA 1
ATOM 5642 C C . GLU B 1 345 ? -31.938 15.383 10.742 1 65.31 345 GLU 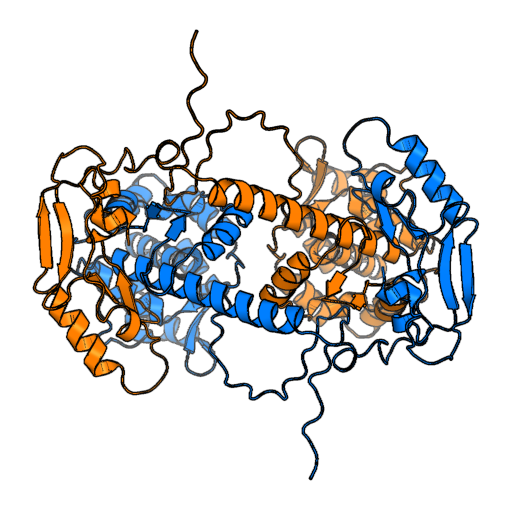B C 1
ATOM 5644 O O . GLU B 1 345 ? -32.219 14.742 9.719 1 65.31 345 GLU B O 1
ATOM 5649 N N . TRP B 1 346 ? -30.953 16.109 10.898 1 65.94 346 TRP B N 1
ATOM 5650 C CA . TRP B 1 346 ? -30.094 16.375 9.758 1 65.94 346 TRP B CA 1
ATOM 5651 C C . TRP B 1 346 ? -29.359 15.109 9.328 1 65.94 346 TRP B C 1
ATOM 5653 O O . TRP B 1 346 ? -29.281 14.805 8.141 1 65.94 346 TRP B O 1
#

Organism: Gossypium schwendimanii (NCBI:txid34291)

Foldseek 3Di:
DPPPQFQAQEDDPVDRPRPPPPPCPVPVLLPPPVDAAPLPLLVVLVVPDDPVLVVLLCQQWNPLCVLSVDDDDPVVVLVQLQQQDLVVLWGDDPPDTDADDLVVLCVVRVHPLADSPAADDDDPDFDDLLVLCCVLQVDDSVLSVVQWDDDVPWIKGFLVSLSVSLVDPPDSSSSSSSSSQCSCDRPQNDRDHRIRTSVSSRVSSCVNVNHDCSVVSRVVVSVSSVSSNVVVVVVVVCVVPDDPSSYPLEDPVDDDQKDFAWFAPASWQKAADPFFTFTDGCLCRLVHLQAERDDGPPPCRVVRGDTPPDDDCVVVVVVNVNRNVGIDIDGNDNPGSHYDPNSVVD/DPPPQFQAQEPDPVDRPRPPPPPCPVPVLLPPPPPAAPLPLLVVLVVPDDPVLVVLLCQQFNPLCVLSVDDDDPVVVLVQLQQQDLVVLWGDDPPDTDADDLVVLCVVRVHPLADSPAADDDDPDFDDLLVLCCVLQVDDSVLSVVQWDDDVPWIKGFLVSLSVSLVDPPDSSSSSSSSSQCSCDRPQNDRDHRIRTSVSSRVSSCVNVNHDCSVVSRVVVSVSSVSSNVVVVVVVVCVVPDDPSSYPLEDPVDDDQKDFAFFAPGSWQKAADPFFTFTDGCLCRLVHLQDERDDGPPPCRVVRGDTPPDDDCVVVVVVNVNRNVGIDIDGNPNHGSHYDPNSVVD

Sequence (692 aa):
MYSPEPNLVCMNLYGIRIEESVGSESRDFTCISVTQNSLQELKKIWDQWNDEVKQLFYSGYGDLPYLLDIKVDKHLFRALAQFQNPAYSCFTFGGVDLVPIVEEYMALLRCSKIQVDKAYSRAVNVPTFLKKLMNITGMSEQWVAARIKQKGDHKYIPWKNLKDLILTHPNTKKKVDVFALSIYDLVVFPKALGHVDEAVTDLFDRLDKRVTPVPSILVETFRSLNSYRRAGEKWMAILQNLKEEDIKWRAPWMLPNEILYRCGNFGWVPLLGIWGAGGYAPLLVLKQYRSKQFVLTTQGLAQYKFSYKGNGYNKKIREMSNAWNQTRRIKRLAVGSMTTPEYIEWMYSPEPNLVCMNLYGIRIEESVGSESRDFTCISVTQNSLQELKKIWDQWNDEVKQLFYSGYGDLPYLLDIKVDKHLFRALAQFQNPAYSCFTFGGVDLVPIVEEYMALLRCSKIQVDKAYSRAVNVPTFLKKLMNITGMSEQWVAARIKQKGDHKYIPWKNLKDLILTHPNTKKKVDVFALSIYDLVVFPKALGHVDEAVTDLFDRLDKRVTPVPSILVETFRSLNSYRRAGEKWMAILQNLKEEDIKWRAPWMLPNEILYRCGNFGWVPLLGIWGAGGYAPLLVLKQYRSKQFVLTTQGLAQYKFSYKGNGYNKKIREMSNAWNQTRRIKRLAVGSMTTPEYIEW